Protein AF-0000000070292313 (afdb_homodimer)

Foldseek 3Di:
DCDDDDDDDDPDPDDPDPPPPDPPDPPVCPPPPPPPPPPPPPPPDPDPPDPVVVVVVVCVVVVVPVVPDQWDADPDCVVPGDIDGDDDPVNVVVLLVPAPDDPLLVVLLVVLCPDPPSVLDAHRNRLSVLCVQCVVLLWQEEEEAAQQQNNSVLSNLLNHPLNGAYEYEDADPVSVVNNCVSCVVSVRNVRYHYHHRHVLVVLVVCVVVPQFQPGQEYEYRDDQLCVVVVVVSVLRNHHQQGKYKYPLLCVQVLLVDPVRDPPSSVSSVVVVVVVVVDPQWDWDWDPHDNIMIITGGD/DDDPDDDDDDPPPPPPDPPPPDPPDPPVPPPPPPPPPPPPPPPPDPDPPDPVVVVVVVCVVVVVPPVPDQWDADPDCVVPGDIDGDDDPVNVVVLLVPAPDDPLLVVLLVVLCPDPPSVLDAHRNRLSVLCVQCVVLLWQEEEEAAQQLNNSVLSNLLNHPLNGAYEYEDADPVSVVNNCVSCVVSVRNVRYHYDHRHVLVVLVVCVVVPQFQPGQEYEYRDDQLCVVVVVVSVLRNHHQQGKYKYPLLCVQVLLVDPVRDPPSSVSSVVVVVVVVVDPQWDWDWDPDDNIMIITGGD

Sequence (596 aa):
MVIIGMTNSSINLVFHHGLTLPHEHVTSLVRPCARFNLNYATTWGVTSSSKAQRLKEYKQLVRNSSISCEIVIASDEKYGNKQVVSLTPRLYDYVLENVREPEILRQLRAETASMHGSQMQVSPDQAQLLAMLVQILGAERCIEVGVYTGYSSLAIALVLPESGRLVACERDAKSLDVAKKYYQLAGVAHKVDVKLGLAADSLESLIMNGEAGSYDFAFIDAEKRMTEKYFEMLLQLVRIGGLIVIDNVLWHGKVADPLVSDPKTISIRNFNQRLMEDKRVSISMVPIGDGMTICRKRMVIIGMTNSSINLVFHHGLTLPHEHVTSLVRPCARFNLNYATTWGVTSSSKAQRLKEYKQLVRNSSISCEIVIASDEKYGNKQVVSLTPRLYDYVLENVREPEILRQLRAETASMHGSQMQVSPDQAQLLAMLVQILGAERCIEVGVYTGYSSLAIALVLPESGRLVACERDAKSLDVAKKYYQLAGVAHKVDVKLGLAADSLESLIMNGEAGSYDFAFIDAEKRMTEKYFEMLLQLVRIGGLIVIDNVLWHGKVADPLVSDPKTISIRNFNQRLMEDKRVSISMVPIGDGMTICRKR

Solvent-accessible surface area (backbone atoms only — not comparable to full-atom values): 33291 Å² total; per-residue (Å²): 127,89,71,85,80,84,90,81,83,82,81,78,78,80,76,84,78,80,78,79,74,78,80,75,77,80,73,77,74,73,76,70,78,79,74,77,76,76,76,70,80,71,77,65,77,81,63,86,71,51,74,63,58,54,49,49,51,46,44,47,48,51,60,72,52,52,80,66,59,28,53,30,42,45,71,53,66,89,68,39,77,35,66,24,40,12,53,36,35,60,40,41,40,47,54,54,69,62,44,88,72,52,66,70,57,53,52,50,51,58,60,40,58,78,39,90,66,41,59,71,53,70,49,70,53,50,31,37,43,51,32,48,52,41,53,53,56,63,40,44,29,34,38,35,36,45,39,57,57,22,65,50,57,47,43,42,51,72,67,34,55,91,85,16,40,32,38,38,18,28,64,54,65,71,37,39,52,53,19,51,53,50,28,49,76,69,70,40,43,90,27,49,47,77,39,83,38,60,48,67,59,54,53,49,49,44,49,75,70,65,41,52,45,63,24,33,34,34,39,41,52,59,66,67,84,44,45,65,61,52,48,58,54,44,60,50,26,32,19,73,66,13,39,43,34,36,52,52,65,33,51,56,39,44,61,51,36,89,86,58,72,54,69,63,47,46,45,45,45,51,48,54,54,52,55,75,67,39,81,60,39,49,71,32,63,43,70,50,50,28,14,30,35,45,28,34,32,97,148,78,86,81,83,84,87,81,86,83,81,80,76,82,77,79,80,77,78,76,74,80,79,74,78,78,72,75,76,71,75,69,77,79,72,78,75,77,75,72,80,70,79,63,78,79,63,86,71,53,74,64,58,54,50,51,52,47,44,48,49,52,59,72,51,54,79,66,58,27,53,31,43,45,70,51,67,88,69,38,77,36,65,23,40,14,53,36,35,60,39,41,38,45,54,53,71,62,44,91,72,52,66,71,55,52,52,49,51,58,59,39,58,76,39,90,67,38,60,70,54,69,49,69,52,50,31,37,42,53,31,48,52,41,54,53,57,64,39,43,29,34,37,35,35,45,39,56,56,24,64,51,57,46,43,43,52,72,67,34,54,90,86,17,38,32,40,37,18,29,65,54,65,72,36,40,51,51,20,50,53,49,28,49,76,70,70,41,42,90,29,49,48,76,39,82,37,60,47,68,59,54,53,48,49,44,46,74,71,66,42,53,44,64,25,33,34,35,38,43,54,58,66,68,85,46,45,64,60,53,50,57,55,45,60,48,26,32,18,74,64,13,38,45,35,36,54,53,65,32,50,56,39,43,61,53,35,87,86,58,71,53,70,64,47,47,46,44,45,51,49,54,55,50,54,75,68,38,80,60,38,49,70,32,63,43,73,50,47,30,14,30,34,44,28,34,32,96

Radius of gyration: 29.87 Å; Cα contacts (8 Å, |Δi|>4): 985; chains: 2; bounding box: 75×120×116 Å

Secondary structure (DSSP, 8-state):
-----------------------------------------------S--HHHHHHHHHHHHHHS----SEEE-SSGGGTT-EEE---HHHHHHHHHT----HHHHHHHHHHHTSTTGGGSPPHHHHHHHHHHHHHHT--EEEEE--TTSHHHHHHHHHS-TT-EEEEEES-HHHHHHHHHHHHHTT-GGGEEEEES-HHHHHHHHHHTT-TT-EEEEEE-S-GGGHHHHHHHHHHHEEEEEEEEEE-SSGGGGGG-TT---HHHHHHHHHHHHHHH-TTEEEEEE-STT-EEEEEE-/-----------------------------------------------S--HHHHHHHHHHHHHH-----SEEE-SSGGGTT-EEE---HHHHHHHHHT----HHHHHHHHHHHTSTTGGGSPPHHHHHHHHHHHHHHT--EEEEE--TTSHHHHHHHHHS-TT-EEEEEES-HHHHHHHHHHHHHHT-GGGEEEEES-HHHHHHHHHHTT-TT-EEEEEE-S-GGGHHHHHHHHHHHEEEEEEEEEE-SSGGGGGG-TT---HHHHHHHHHHHHHHH-TTEEEEEE-STT-EEEEEE-

Nearest PDB structures (foldseek):
  5log-assembly1_A  TM=9.784E-01  e=2.012E-28  Myxococcus xanthus
  3tr6-assembly1_A-2  TM=9.806E-01  e=2.476E-26  Coxiella burnetii
  3cbg-assembly1_A-2  TM=9.661E-01  e=2.918E-25  Synechocystis sp. PCC 6803
  2avd-assembly1_B  TM=9.573E-01  e=1.698E-25  Homo sapiens
  3r3h-assembly1_B  TM=9.478E-01  e=2.220E-23  Legionella pneumophila subsp. pneumophila str. Philadelphia 1

InterPro domains:
  IPR002935 Class I-like SAM-dependent O-methyltransferase [PF01596] (99-297)
  IPR002935 Class I-like SAM-dependent O-methyltransferase [PS51682] (81-298)
  IPR029063 S-adenosyl-L-methionine-dependent methyltransferase superfamily [G3DSA:3.40.50.150] (73-298)
  IPR029063 S-adenosyl-L-methionine-dependent methyltransferase superfamily [SSF53335] (90-298)
  IPR050362 Cation-dependent O-methyltransferase [PTHR10509] (85-297)

pLDDT: mean 79.99, std 28.65, range [16.7, 98.94]

Organism: Medicago truncatula (NCBI:txid3880)

Structure (mmCIF, N/CA/C/O backbone):
data_AF-0000000070292313-model_v1
#
loop_
_entity.id
_entity.type
_entity.pdbx_description
1 polymer 'Caffeoyl-CoA O-methyltransferase'
#
loop_
_atom_site.group_PDB
_atom_site.id
_atom_site.type_symbol
_atom_site.label_atom_id
_atom_site.label_alt_id
_atom_site.label_comp_id
_atom_site.label_asym_id
_atom_site.label_entity_id
_atom_site.label_seq_id
_atom_site.pdbx_PDB_ins_code
_atom_site.Cartn_x
_atom_site.Cartn_y
_atom_site.Cartn_z
_atom_site.occupancy
_atom_site.B_iso_or_equiv
_atom_site.auth_seq_id
_atom_site.auth_comp_id
_atom_site.auth_asym_id
_atom_site.auth_atom_id
_atom_site.pdbx_PDB_model_num
ATOM 1 N N . MET A 1 1 ? 10.266 -57.312 54.188 1 16.7 1 MET A N 1
ATOM 2 C CA . MET A 1 1 ? 11.117 -58.469 53.906 1 16.7 1 MET A CA 1
ATOM 3 C C . MET A 1 1 ? 11.391 -58.625 52.438 1 16.7 1 MET A C 1
ATOM 5 O O . MET A 1 1 ? 12.219 -59.438 52.031 1 16.7 1 MET A O 1
ATOM 9 N N . VAL A 1 2 ? 10.562 -58.031 51.594 1 16.81 2 VAL A N 1
ATOM 10 C CA . VAL A 1 2 ? 10.445 -58.75 50.312 1 16.81 2 VAL A CA 1
ATOM 11 C C . VAL A 1 2 ? 11.727 -58.594 49.5 1 16.81 2 VAL A C 1
ATOM 13 O O . VAL A 1 2 ? 12.094 -57.469 49.156 1 16.81 2 VAL A O 1
ATOM 16 N N . ILE A 1 3 ? 12.578 -59.531 49.25 1 18.41 3 ILE A N 1
ATOM 17 C CA . ILE A 1 3 ? 13.992 -59.812 49.031 1 18.41 3 ILE A CA 1
ATOM 18 C C . ILE A 1 3 ? 14.289 -59.75 47.531 1 18.41 3 ILE A C 1
ATOM 20 O O . ILE A 1 3 ? 15.445 -59.906 47.125 1 18.41 3 ILE A O 1
ATOM 24 N N . ILE A 1 4 ? 13.219 -59.594 46.688 1 18.38 4 ILE A N 1
ATOM 25 C CA . ILE A 1 4 ? 13.406 -60.438 45.531 1 18.38 4 ILE A CA 1
ATOM 26 C C . ILE A 1 4 ? 14.672 -60.031 44.781 1 18.38 4 ILE A C 1
ATOM 28 O O . ILE A 1 4 ? 15.008 -58.844 44.75 1 18.38 4 ILE A O 1
ATOM 32 N N . GLY A 1 5 ? 15.203 -60.781 43.969 1 18.11 5 GLY A N 1
ATOM 33 C CA . GLY A 1 5 ? 16.375 -61.469 43.438 1 18.11 5 GLY A CA 1
ATOM 34 C C . GLY A 1 5 ? 17.047 -60.688 42.344 1 18.11 5 GLY A C 1
ATOM 35 O O . GLY A 1 5 ? 18.234 -60.344 42.438 1 18.11 5 GLY A O 1
ATOM 36 N N . MET A 1 6 ? 16.891 -61.062 41.031 1 17.62 6 MET A N 1
ATOM 37 C CA . MET A 1 6 ? 17.891 -61.781 40.25 1 17.62 6 MET A CA 1
ATOM 38 C C . MET A 1 6 ? 18.672 -60.844 39.344 1 17.62 6 MET A C 1
ATOM 40 O O . MET A 1 6 ? 19.891 -60.812 39.344 1 17.62 6 MET A O 1
ATOM 44 N N . THR A 1 7 ? 18.203 -60.656 38 1 18.16 7 THR A N 1
ATOM 45 C CA . THR A 1 7 ? 18.875 -61.125 36.781 1 18.16 7 THR A CA 1
ATOM 46 C C . THR A 1 7 ? 19.828 -60.062 36.25 1 18.16 7 THR A C 1
ATOM 48 O O . THR A 1 7 ? 19.656 -58.875 36.531 1 18.16 7 THR A O 1
ATOM 51 N N . ASN A 1 8 ? 20.875 -60.344 35.344 1 18.33 8 ASN A N 1
ATOM 52 C CA . ASN A 1 8 ? 22.281 -60.312 34.969 1 18.33 8 ASN A CA 1
ATOM 53 C C . ASN A 1 8 ? 22.578 -59.219 33.938 1 18.33 8 ASN A C 1
ATOM 55 O O . ASN A 1 8 ? 23.734 -58.844 33.75 1 18.33 8 ASN A O 1
ATOM 59 N N . SER A 1 9 ? 21.609 -58.906 32.938 1 19.14 9 SER A N 1
ATOM 60 C CA . SER A 1 9 ? 22.094 -58.938 31.562 1 19.14 9 SER A CA 1
ATOM 61 C C . SER A 1 9 ? 23.094 -57.844 31.281 1 19.14 9 SER A C 1
ATOM 63 O O . SER A 1 9 ? 23.031 -56.781 31.906 1 19.14 9 SER A O 1
ATOM 65 N N . SER A 1 10 ? 24.125 -58.031 30.359 1 19.58 10 SER A N 1
ATOM 66 C CA . SER A 1 10 ? 25.484 -57.75 29.891 1 19.58 10 SER A CA 1
ATOM 67 C C . SER A 1 10 ? 25.531 -56.438 29.078 1 19.58 10 SER A C 1
ATOM 69 O O . SER A 1 10 ? 25.094 -56.406 27.922 1 19.58 10 SER A O 1
ATOM 71 N N . ILE A 1 11 ? 25.062 -55.312 29.562 1 19 11 ILE A N 1
ATOM 72 C CA . ILE A 1 11 ? 24.797 -54.125 28.766 1 19 11 ILE A CA 1
ATOM 73 C C . ILE A 1 11 ? 26.109 -53.594 28.156 1 19 11 ILE A C 1
ATOM 75 O O . ILE A 1 11 ? 27.031 -53.219 28.875 1 19 11 ILE A O 1
ATOM 79 N N . ASN A 1 12 ? 26.375 -54.094 26.875 1 17.94 12 ASN A N 1
ATOM 80 C CA . ASN A 1 12 ? 27.547 -53.938 26.016 1 17.94 12 ASN A CA 1
ATOM 81 C C . ASN A 1 12 ? 27.844 -52.438 25.781 1 17.94 12 ASN A C 1
ATOM 83 O O . ASN A 1 12 ? 26.953 -51.688 25.422 1 17.94 12 ASN A O 1
ATOM 87 N N . LEU A 1 13 ? 28.875 -51.844 26.328 1 20.5 13 LEU A N 1
ATOM 88 C CA . LEU A 1 13 ? 29.516 -50.562 26.469 1 20.5 13 LEU A CA 1
ATOM 89 C C . LEU A 1 13 ? 30.109 -50.094 25.156 1 20.5 13 LEU A C 1
ATOM 91 O O . LEU A 1 13 ? 31.25 -50.406 24.828 1 20.5 13 LEU A O 1
ATOM 95 N N . VAL A 1 14 ? 29.297 -50.344 23.922 1 19.83 14 VAL A N 1
ATOM 96 C CA . VAL A 1 14 ? 30.062 -50.156 22.688 1 19.83 14 VAL A CA 1
ATOM 97 C C . VAL A 1 14 ? 30.641 -48.719 22.656 1 19.83 14 VAL A C 1
ATOM 99 O O . VAL A 1 14 ? 30.031 -47.781 23.172 1 19.83 14 VAL A O 1
ATOM 102 N N . PHE A 1 15 ? 31.922 -48.531 22.094 1 20.14 15 PHE A N 1
ATOM 103 C CA . PHE A 1 15 ? 33.125 -47.719 22 1 20.14 15 PHE A CA 1
ATOM 104 C C . PHE A 1 15 ? 32.938 -46.562 21.016 1 20.14 15 PHE A C 1
ATOM 106 O O . PHE A 1 15 ? 33.875 -45.812 20.719 1 20.14 15 PHE A O 1
ATOM 113 N N . HIS A 1 16 ? 31.672 -46.156 20.562 1 19.33 16 HIS A N 1
ATOM 114 C CA . HIS A 1 16 ? 31.75 -45.469 19.266 1 19.33 16 HIS A CA 1
ATOM 115 C C . HIS A 1 16 ? 32.594 -44.219 19.359 1 19.33 16 HIS A C 1
ATOM 117 O O . HIS A 1 16 ? 32.469 -43.438 20.328 1 19.33 16 HIS A O 1
ATOM 123 N N . HIS A 1 17 ? 33.75 -44.188 18.625 1 20.41 17 HIS A N 1
ATOM 124 C CA . HIS A 1 17 ? 34.875 -43.281 18.391 1 20.41 17 HIS A CA 1
ATOM 125 C C . HIS A 1 17 ? 34.406 -41.969 17.781 1 20.41 17 HIS A C 1
ATOM 127 O O . HIS A 1 17 ? 33.688 -41.969 16.781 1 20.41 17 HIS A O 1
ATOM 133 N N . GLY A 1 18 ? 34.125 -40.906 18.531 1 19.75 18 GLY A N 1
ATOM 134 C CA . GLY A 1 18 ? 33.625 -39.562 18.297 1 19.75 18 GLY A CA 1
ATOM 135 C C . GLY A 1 18 ? 34.5 -38.719 17.391 1 19.75 18 GLY A C 1
ATOM 136 O O . GLY A 1 18 ? 35.594 -38.312 17.812 1 19.75 18 GLY A O 1
ATOM 137 N N . LEU A 1 19 ? 34.719 -39.219 16.031 1 19.98 19 LEU A N 1
ATOM 138 C CA . LEU A 1 19 ? 35.656 -38.469 15.172 1 19.98 19 LEU A CA 1
ATOM 139 C C . LEU A 1 19 ? 35.281 -37 15.094 1 19.98 19 LEU A C 1
ATOM 141 O O . LEU A 1 19 ? 34.094 -36.656 14.969 1 19.98 19 LEU A O 1
ATOM 145 N N . THR A 1 20 ? 36.094 -36.094 15.562 1 21.2 20 THR A N 1
ATOM 146 C CA . THR A 1 20 ? 36.188 -34.625 15.742 1 21.2 20 THR A CA 1
ATOM 147 C C . THR A 1 20 ? 36.156 -33.938 14.391 1 21.2 20 THR A C 1
ATOM 149 O O . THR A 1 20 ? 37.156 -33.969 13.648 1 21.2 20 THR A O 1
ATOM 152 N N . LEU A 1 21 ? 35.188 -34.188 13.453 1 21.62 21 LEU A N 1
ATOM 153 C CA . LEU A 1 21 ? 35.375 -33.531 12.156 1 21.62 21 LEU A CA 1
ATOM 154 C C . LEU A 1 21 ? 35.531 -32.031 12.312 1 21.62 21 LEU A C 1
ATOM 156 O O . LEU A 1 21 ? 34.906 -31.422 13.195 1 21.62 21 LEU A O 1
ATOM 160 N N . PRO A 1 22 ? 36.688 -31.5 11.711 1 22.52 22 PRO A N 1
ATOM 161 C CA . PRO A 1 22 ? 37.125 -30.109 11.742 1 22.52 22 PRO A CA 1
ATOM 162 C C . PRO A 1 22 ? 36.094 -29.156 11.109 1 22.52 22 PRO A C 1
ATOM 164 O O . PRO A 1 22 ? 35.375 -29.547 10.188 1 22.52 22 PRO A O 1
ATOM 167 N N . HIS A 1 23 ? 35.406 -28.328 11.852 1 21.19 23 HIS A N 1
ATOM 168 C CA . HIS A 1 23 ? 34.438 -27.281 11.547 1 21.19 23 HIS A CA 1
ATOM 169 C C . HIS A 1 23 ? 35 -26.312 10.492 1 21.19 23 HIS A C 1
ATOM 171 O O . HIS A 1 23 ? 35.969 -25.594 10.75 1 21.19 23 HIS A O 1
ATOM 177 N N . GLU A 1 24 ? 35.062 -26.797 9.188 1 22.11 24 GLU A N 1
ATOM 178 C CA . GLU A 1 24 ? 35.5 -25.891 8.133 1 22.11 24 GLU A CA 1
ATOM 179 C C . GLU A 1 24 ? 34.719 -24.578 8.18 1 22.11 24 GLU A C 1
ATOM 181 O O . GLU A 1 24 ? 33.562 -24.547 8.547 1 22.11 24 GLU A O 1
ATOM 186 N N . HIS A 1 25 ? 35.438 -23.453 8.25 1 22.53 25 HIS A N 1
ATOM 187 C CA . HIS A 1 25 ? 35.156 -22.031 8.273 1 22.53 25 HIS A CA 1
ATOM 188 C C . HIS A 1 25 ? 34.312 -21.609 7.07 1 22.53 25 HIS A C 1
ATOM 190 O O . HIS A 1 25 ? 34.688 -21.875 5.926 1 22.53 25 HIS A O 1
ATOM 196 N N . VAL A 1 26 ? 33 -21.703 7.176 1 22.78 26 VAL A N 1
ATOM 197 C CA . VAL A 1 26 ? 32.094 -21.188 6.176 1 22.78 26 VAL A CA 1
ATOM 198 C C . VAL A 1 26 ? 32.438 -19.734 5.844 1 22.78 26 VAL A C 1
ATOM 200 O O . VAL A 1 26 ? 32.312 -18.859 6.695 1 22.78 26 VAL A O 1
ATOM 203 N N . THR A 1 27 ? 33.531 -19.531 5.074 1 22.91 27 THR A N 1
ATOM 204 C CA . THR A 1 27 ? 33.812 -18.203 4.543 1 22.91 27 THR A CA 1
ATOM 205 C C . THR A 1 27 ? 32.656 -17.688 3.721 1 22.91 27 THR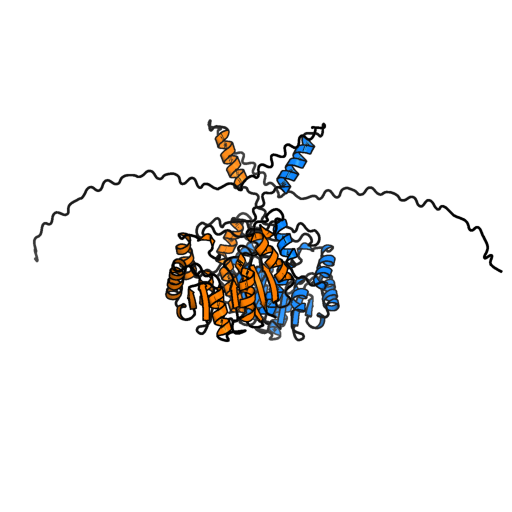 A C 1
ATOM 207 O O . THR A 1 27 ? 32.156 -18.375 2.811 1 22.91 27 THR A O 1
ATOM 210 N N . SER A 1 28 ? 31.75 -17.062 4.391 1 23.86 28 SER A N 1
ATOM 211 C CA . SER A 1 28 ? 30.609 -16.359 3.807 1 23.86 28 SER A CA 1
ATOM 212 C C . SER A 1 28 ? 31.031 -15.531 2.594 1 23.86 28 SER A C 1
ATOM 214 O O . SER A 1 28 ? 31.891 -14.641 2.705 1 23.86 28 SER A O 1
ATOM 216 N N . LEU A 1 29 ? 31.156 -16.156 1.405 1 23.98 29 LEU A N 1
ATOM 217 C CA . LEU A 1 29 ? 31.453 -15.523 0.125 1 23.98 29 LEU A CA 1
ATOM 218 C C . LEU A 1 29 ? 30.484 -14.367 -0.141 1 23.98 29 LEU A C 1
ATOM 220 O O . LEU A 1 29 ? 29.281 -14.594 -0.354 1 23.98 29 LEU A O 1
ATOM 224 N N . VAL A 1 30 ? 30.547 -13.273 0.576 1 25.59 30 VAL A N 1
ATOM 225 C CA . VAL A 1 30 ? 29.844 -12.07 0.159 1 25.59 30 VAL A CA 1
ATOM 226 C C . VAL A 1 30 ? 30.203 -11.727 -1.281 1 25.59 30 VAL A C 1
ATOM 228 O O . VAL A 1 30 ? 31.375 -11.5 -1.589 1 25.59 30 VAL A O 1
ATOM 231 N N . ARG A 1 31 ? 29.5 -12.328 -2.229 1 28.16 31 ARG A N 1
ATOM 232 C CA . ARG A 1 31 ? 29.781 -12.016 -3.627 1 28.16 31 ARG A CA 1
ATOM 233 C C . ARG A 1 31 ? 29.766 -10.508 -3.863 1 28.16 31 ARG A C 1
ATOM 235 O O . ARG A 1 31 ? 28.797 -9.828 -3.508 1 28.16 31 ARG A O 1
ATOM 242 N N . PRO A 1 32 ? 30.875 -9.797 -3.922 1 26.8 32 PRO A N 1
ATOM 243 C CA . PRO A 1 32 ? 30.969 -8.367 -4.227 1 26.8 32 PRO A CA 1
ATOM 244 C C . PRO A 1 32 ? 30.125 -7.969 -5.441 1 26.8 32 PRO A C 1
ATOM 246 O O . PRO A 1 32 ? 29.844 -8.805 -6.301 1 26.8 32 PRO A O 1
ATOM 249 N N . CYS A 1 33 ? 29.266 -6.949 -5.277 1 30.12 33 CYS A N 1
ATOM 250 C CA . CYS A 1 33 ? 28.641 -6.305 -6.422 1 30.12 33 CYS A CA 1
ATOM 251 C C . CYS A 1 33 ? 29.625 -6.141 -7.574 1 30.12 33 CYS A C 1
ATOM 253 O O . CYS A 1 33 ? 30.781 -5.793 -7.359 1 30.12 33 CYS A O 1
ATOM 255 N N . ALA A 1 34 ? 29.469 -6.949 -8.648 1 25.05 34 ALA A N 1
ATOM 256 C CA . ALA A 1 34 ? 30.344 -6.961 -9.805 1 25.05 34 ALA A CA 1
ATOM 257 C C . ALA A 1 34 ? 30.859 -5.555 -10.125 1 25.05 34 ALA A C 1
ATOM 259 O O . ALA A 1 34 ? 30.062 -4.645 -10.359 1 25.05 34 ALA A O 1
ATOM 260 N N . ARG A 1 35 ? 31.953 -5.145 -9.656 1 30.22 35 ARG A N 1
ATOM 261 C CA . ARG A 1 35 ? 32.719 -3.979 -10.102 1 30.22 35 ARG A CA 1
ATOM 262 C C . ARG A 1 35 ? 32.875 -3.975 -11.617 1 30.22 35 ARG A C 1
ATOM 264 O O . ARG A 1 35 ? 33.438 -4.902 -12.188 1 30.22 35 ARG A O 1
ATOM 271 N N . PHE A 1 36 ? 31.875 -3.484 -12.453 1 25.53 36 PHE A N 1
ATOM 272 C CA . PHE A 1 36 ? 32.188 -3.186 -13.836 1 25.53 36 PHE A CA 1
ATOM 273 C C . PHE A 1 36 ? 33.469 -2.348 -13.922 1 25.53 36 PHE A C 1
ATOM 275 O O . PHE A 1 36 ? 33.562 -1.299 -13.289 1 25.53 36 PHE A O 1
ATOM 282 N N . ASN A 1 37 ? 34.531 -3.074 -14.055 1 26.14 37 ASN A N 1
ATOM 283 C CA . ASN A 1 37 ? 35.812 -2.457 -14.414 1 26.14 37 ASN A CA 1
ATOM 284 C C . ASN A 1 37 ? 35.656 -1.588 -15.664 1 26.14 37 ASN A C 1
ATOM 286 O O . ASN A 1 37 ? 35.406 -2.098 -16.75 1 26.14 37 ASN A O 1
ATOM 290 N N . LEU A 1 38 ? 35 -0.428 -15.633 1 25.5 38 LEU A N 1
ATOM 291 C CA . LEU A 1 38 ? 35.156 0.499 -16.75 1 25.5 38 LEU A CA 1
ATOM 292 C C . LEU A 1 38 ? 36.625 0.884 -16.922 1 25.5 38 LEU A C 1
ATOM 294 O O . LEU A 1 38 ? 37.188 1.562 -16.078 1 25.5 38 LEU A O 1
ATOM 298 N N . ASN A 1 39 ? 37.344 -0.066 -17.547 1 25.8 39 ASN A N 1
ATOM 299 C CA . ASN A 1 39 ? 38.656 0.33 -18.078 1 25.8 39 ASN A CA 1
ATOM 300 C C . ASN A 1 39 ? 38.531 1.498 -19.047 1 25.8 39 ASN A C 1
ATOM 302 O O . ASN A 1 39 ? 38.156 1.307 -20.219 1 25.8 39 ASN A O 1
ATOM 306 N N . TYR A 1 40 ? 37.844 2.615 -18.734 1 24.78 40 TYR A N 1
ATOM 307 C CA . TYR A 1 40 ? 38 3.725 -19.672 1 24.78 40 TYR A CA 1
ATOM 308 C C . TYR A 1 40 ? 39.469 4.105 -19.844 1 24.78 40 TYR A C 1
ATOM 310 O O . TYR A 1 40 ? 40.125 4.477 -18.875 1 24.78 40 TYR A O 1
ATOM 318 N N . ALA A 1 41 ? 40.156 3.402 -20.766 1 26.8 41 ALA A N 1
ATOM 319 C CA . ALA A 1 41 ? 41.406 3.885 -21.328 1 26.8 41 ALA A CA 1
ATOM 320 C C . ALA A 1 41 ? 41.312 5.344 -21.75 1 26.8 41 ALA A C 1
ATOM 322 O O . ALA A 1 41 ? 40.781 5.645 -22.828 1 26.8 41 ALA A O 1
ATOM 323 N N . THR A 1 42 ? 40.625 6.305 -21.016 1 27.39 42 THR A N 1
ATOM 324 C CA . THR A 1 42 ? 40.719 7.676 -21.516 1 27.39 42 THR A CA 1
ATOM 325 C C . THR A 1 42 ? 42.188 8.133 -21.594 1 27.39 42 THR A C 1
ATOM 327 O O . THR A 1 42 ? 42.875 8.141 -20.578 1 27.39 42 THR A O 1
ATOM 330 N N . THR A 1 43 ? 42.875 7.777 -22.703 1 29.61 43 THR A N 1
ATOM 331 C CA . THR A 1 43 ? 44.094 8.477 -23.125 1 29.61 43 THR A CA 1
ATOM 332 C C . THR A 1 43 ? 43.875 9.992 -23.047 1 29.61 43 THR A C 1
ATOM 334 O O . THR A 1 43 ? 43.969 10.68 -24.078 1 29.61 43 THR A O 1
ATOM 337 N N . TRP A 1 44 ? 42.969 10.539 -22.188 1 28.66 44 TRP A N 1
ATOM 338 C CA . TRP A 1 44 ? 43 12 -22.297 1 28.66 44 TRP A CA 1
ATOM 339 C C . TRP A 1 44 ? 44.375 12.555 -21.984 1 28.66 44 TRP A C 1
ATOM 341 O O . TRP A 1 44 ? 45.094 12.008 -21.156 1 28.66 44 TRP A O 1
ATOM 351 N N . GLY A 1 45 ? 45.062 13.125 -22.984 1 29.28 45 GLY A N 1
ATOM 352 C CA . GLY A 1 45 ? 46.156 14.039 -22.828 1 29.28 45 GLY A CA 1
ATOM 353 C C . GLY A 1 45 ? 46.094 14.852 -21.547 1 29.28 45 GLY A C 1
ATOM 354 O O . GLY A 1 45 ? 45.062 15.391 -21.203 1 29.28 45 GLY A O 1
ATOM 355 N N . VAL A 1 46 ? 46.906 14.43 -20.484 1 32.09 46 VAL A N 1
ATOM 356 C CA . VAL A 1 46 ? 47.156 14.984 -19.156 1 32.09 46 VAL A CA 1
ATOM 357 C C . VAL A 1 46 ? 47.438 16.484 -19.266 1 32.09 46 VAL A C 1
ATOM 359 O O . VAL A 1 46 ? 48.531 16.891 -19.688 1 32.09 46 VAL A O 1
ATOM 362 N N . THR A 1 47 ? 46.594 17.281 -20 1 32.31 47 THR A N 1
ATOM 363 C CA . THR A 1 47 ? 46.969 18.656 -19.703 1 32.31 47 THR A CA 1
ATOM 364 C C . THR A 1 47 ? 46.969 18.891 -18.188 1 32.31 47 THR A C 1
ATOM 366 O O . THR A 1 47 ? 46.344 18.141 -17.438 1 32.31 47 THR A O 1
ATOM 369 N N . SER A 1 48 ? 47.844 19.844 -17.641 1 35.41 48 SER A N 1
ATOM 370 C CA . SER A 1 48 ? 48.281 20.328 -16.328 1 35.41 48 SER A CA 1
ATOM 371 C C . SER A 1 48 ? 47.094 20.5 -15.391 1 35.41 48 SER A C 1
ATOM 373 O O . SER A 1 48 ? 47.094 21.344 -14.5 1 35.41 48 SER A O 1
ATOM 375 N N . SER A 1 49 ? 45.938 20.016 -15.719 1 39 49 SER A N 1
ATOM 376 C CA . SER A 1 49 ? 44.969 20.359 -14.68 1 39 49 SER A CA 1
ATOM 377 C C . SER A 1 49 ? 45.281 19.656 -13.367 1 39 49 SER A C 1
ATOM 379 O O . SER A 1 49 ? 45.781 18.531 -13.367 1 39 49 SER A O 1
ATOM 381 N N . SER A 1 50 ? 45.531 20.5 -12.25 1 41.69 50 SER A N 1
ATOM 382 C CA . SER A 1 50 ? 46.094 20.141 -10.953 1 41.69 50 SER A CA 1
ATOM 383 C C . SER A 1 50 ? 45.375 18.922 -10.367 1 41.69 50 SER A C 1
ATOM 385 O O . SER A 1 50 ? 44.25 18.625 -10.734 1 41.69 50 SER A O 1
ATOM 387 N N . LYS A 1 51 ? 46.125 18.016 -9.664 1 44.62 51 LYS A N 1
ATOM 388 C CA . LYS A 1 51 ? 45.75 16.844 -8.875 1 44.62 51 LYS A CA 1
ATOM 389 C C . LYS A 1 51 ? 44.438 17.062 -8.148 1 44.62 51 LYS A C 1
ATOM 391 O O . LYS A 1 51 ? 43.656 16.125 -7.973 1 44.62 51 LYS A O 1
ATOM 396 N N . ALA A 1 52 ? 44.25 18.328 -7.891 1 41.97 52 ALA A N 1
ATOM 397 C CA . ALA A 1 52 ? 43.062 18.734 -7.129 1 41.97 52 ALA A CA 1
ATOM 398 C C . ALA A 1 52 ? 41.812 18.594 -7.977 1 41.97 52 ALA A C 1
ATOM 400 O O . ALA A 1 52 ? 40.781 18.172 -7.477 1 41.97 52 ALA A O 1
ATOM 401 N N . GLN A 1 53 ? 41.906 19 -9.156 1 45.56 53 GLN A N 1
ATOM 402 C CA . GLN A 1 53 ? 40.719 18.938 -10.023 1 45.56 53 GLN A CA 1
ATOM 403 C C . GLN A 1 53 ? 40.375 17.484 -10.391 1 45.56 53 GLN A C 1
ATOM 405 O O . GLN A 1 53 ? 39.219 17.109 -10.43 1 45.56 53 GLN A O 1
ATOM 410 N N . ARG A 1 54 ? 41.375 16.562 -10.562 1 47.28 54 ARG A N 1
ATOM 411 C CA . ARG A 1 54 ? 41.125 15.156 -10.875 1 47.28 54 ARG A CA 1
ATOM 412 C C . ARG A 1 54 ? 40.5 14.445 -9.688 1 47.28 54 ARG A C 1
ATOM 414 O O . ARG A 1 54 ? 39.625 13.594 -9.859 1 47.28 54 ARG A O 1
ATOM 421 N N . LEU A 1 55 ? 40.875 14.797 -8.445 1 42.56 55 LEU A N 1
ATOM 422 C CA . LEU A 1 55 ? 40.312 14.203 -7.242 1 42.56 55 LEU A CA 1
ATOM 423 C C . LEU A 1 55 ? 38.875 14.648 -7.059 1 42.56 55 LEU A C 1
ATOM 425 O O . LEU A 1 55 ? 38 13.852 -6.652 1 42.56 55 LEU A O 1
ATOM 429 N N . LYS A 1 56 ? 38.531 15.883 -7.438 1 44.09 56 LYS A N 1
ATOM 430 C CA . LYS A 1 56 ? 37.156 16.344 -7.387 1 44.09 56 LYS A CA 1
ATOM 431 C C . LYS A 1 56 ? 36.281 15.617 -8.422 1 44.09 56 LYS A C 1
ATOM 433 O O . LYS A 1 56 ? 35.156 15.211 -8.141 1 44.09 56 LYS A O 1
ATOM 438 N N . GLU A 1 57 ? 36.812 15.461 -9.625 1 44.59 57 GLU A N 1
ATOM 439 C CA . GLU A 1 57 ? 36.094 14.75 -10.68 1 44.59 57 GLU A CA 1
ATOM 440 C C . GLU A 1 57 ? 35.969 13.266 -10.375 1 44.59 57 GLU A C 1
ATOM 442 O O . GLU A 1 57 ? 34.938 12.656 -10.594 1 44.59 57 GLU A O 1
ATOM 447 N N . TYR A 1 58 ? 37.125 12.68 -9.805 1 39.53 58 TYR A N 1
ATOM 448 C CA . TYR A 1 58 ? 37.062 11.305 -9.344 1 39.53 58 TYR A CA 1
ATOM 449 C C . TYR A 1 58 ? 36.125 11.164 -8.164 1 39.53 58 TYR A C 1
ATOM 451 O O . TYR A 1 58 ? 35.312 10.227 -8.109 1 39.53 58 TYR A O 1
ATOM 459 N N . LYS A 1 59 ? 36.125 12.109 -7.234 1 39.12 59 LYS A N 1
ATOM 460 C CA . LYS A 1 59 ? 35.188 12.109 -6.117 1 39.12 59 LYS A CA 1
ATOM 461 C C . LYS A 1 59 ? 33.75 12.25 -6.605 1 39.12 59 LYS A C 1
ATOM 463 O O . LYS A 1 59 ? 32.844 11.641 -6.051 1 39.12 59 LYS A O 1
ATOM 468 N N . GLN A 1 60 ? 33.5 13.211 -7.535 1 39.38 60 GLN A N 1
ATOM 469 C CA . GLN A 1 60 ? 32.188 13.305 -8.164 1 39.38 60 GLN A CA 1
ATOM 470 C C . GLN A 1 60 ? 31.844 12.023 -8.922 1 39.38 60 GLN A C 1
ATOM 472 O O . GLN A 1 60 ? 30.688 11.586 -8.914 1 39.38 60 GLN A O 1
ATOM 477 N N . LEU A 1 61 ? 32.75 11.438 -9.664 1 38.69 61 LEU A N 1
ATOM 478 C CA . LEU A 1 61 ? 32.562 10.133 -10.297 1 38.69 61 LEU A CA 1
ATOM 479 C C . LEU A 1 61 ? 32.312 9.055 -9.242 1 38.69 61 LEU A C 1
ATOM 481 O O . LEU A 1 61 ? 31.453 8.195 -9.422 1 38.69 61 LEU A O 1
ATOM 485 N N . VAL A 1 62 ? 33.188 8.992 -8.172 1 38.06 62 VAL A N 1
ATOM 486 C CA . VAL A 1 62 ? 32.938 8.039 -7.094 1 38.06 62 VAL A CA 1
ATOM 487 C C . VAL A 1 62 ? 31.672 8.406 -6.348 1 38.06 62 VAL A C 1
ATOM 489 O O . VAL A 1 62 ? 30.922 7.527 -5.895 1 38.06 62 VAL A O 1
ATOM 492 N N . ARG A 1 63 ? 31.406 9.656 -6.043 1 37.47 63 ARG A N 1
ATOM 493 C CA . ARG A 1 63 ? 30.172 10.109 -5.41 1 37.47 63 ARG A CA 1
ATOM 494 C C . ARG A 1 63 ? 28.953 9.789 -6.281 1 37.47 63 ARG A C 1
ATOM 496 O O . ARG A 1 63 ? 27.891 9.453 -5.77 1 37.47 63 ARG A O 1
ATOM 503 N N . ASN A 1 64 ? 28.859 10.141 -7.57 1 37.16 64 ASN A N 1
ATOM 504 C CA . ASN A 1 64 ? 27.844 9.812 -8.555 1 37.16 64 ASN A CA 1
ATOM 505 C C . ASN A 1 64 ? 27.781 8.305 -8.82 1 37.16 64 ASN A C 1
ATOM 507 O O . ASN A 1 64 ? 26.828 7.812 -9.414 1 37.16 64 ASN A O 1
ATOM 511 N N . SER A 1 65 ? 28.938 7.621 -8.906 1 36.59 65 SER A N 1
ATOM 512 C CA . SER A 1 65 ? 28.938 6.16 -8.969 1 36.59 65 SER A CA 1
ATOM 513 C C . SER A 1 65 ? 28.438 5.551 -7.66 1 36.59 65 SER A C 1
ATOM 515 O O . SER A 1 65 ? 29.188 4.852 -6.973 1 36.59 65 SER A O 1
ATOM 517 N N . SER A 1 66 ? 27.969 6.234 -6.734 1 40.47 66 SER A N 1
ATOM 518 C CA . SER A 1 66 ? 27.391 5.594 -5.559 1 40.47 66 SER A CA 1
ATOM 519 C C . SER A 1 66 ? 26.703 4.281 -5.922 1 40.47 66 SER A C 1
ATOM 521 O O . SER A 1 66 ? 25.781 4.262 -6.734 1 40.47 66 SER A O 1
ATOM 523 N N . ILE A 1 67 ? 27.375 3.248 -6.043 1 45.03 67 ILE A N 1
ATOM 524 C CA . ILE A 1 67 ? 26.953 1.865 -6.242 1 45.03 67 ILE A CA 1
ATOM 525 C C . ILE A 1 67 ? 25.625 1.62 -5.531 1 45.03 67 ILE A C 1
ATOM 527 O O . ILE A 1 67 ? 25.594 1.42 -4.316 1 45.03 67 ILE A O 1
ATOM 531 N N . SER A 1 68 ? 24.766 2.619 -5.555 1 54.66 68 SER A N 1
ATOM 532 C CA . SER A 1 68 ? 23.469 2.412 -4.918 1 54.66 68 SER A CA 1
ATOM 533 C C . SER A 1 68 ? 22.797 1.133 -5.414 1 54.66 68 SER A C 1
ATOM 535 O O . SER A 1 68 ? 22.734 0.888 -6.621 1 54.66 68 SER A O 1
ATOM 537 N N . CYS A 1 69 ? 22.938 0.085 -4.629 1 66.44 69 CYS A N 1
ATOM 538 C CA . CYS A 1 69 ? 22.359 -1.231 -4.867 1 66.44 69 CYS A CA 1
ATOM 539 C C . CYS A 1 69 ? 20.844 -1.173 -4.824 1 66.44 69 CYS A C 1
ATOM 541 O O . CYS A 1 69 ? 20.266 -0.572 -3.914 1 66.44 69 CYS A O 1
ATOM 543 N N . GLU A 1 70 ? 20.203 -1.509 -5.945 1 78.12 70 GLU A N 1
ATOM 544 C CA . GLU A 1 70 ? 18.766 -1.533 -6.102 1 78.12 70 GLU A CA 1
ATOM 545 C C . GLU A 1 70 ? 18.141 -2.705 -5.344 1 78.12 70 GLU A C 1
ATOM 547 O O . GLU A 1 70 ? 16.922 -2.885 -5.355 1 78.12 70 GLU A O 1
ATOM 552 N N . ILE A 1 71 ? 19.062 -3.352 -4.59 1 81 71 ILE A N 1
ATOM 553 C CA . ILE A 1 71 ? 18.547 -4.516 -3.881 1 81 71 ILE A CA 1
ATOM 554 C C . ILE A 1 71 ? 19.047 -4.504 -2.438 1 81 71 ILE A C 1
ATOM 556 O O . ILE A 1 71 ? 20.172 -4.059 -2.164 1 81 71 ILE A O 1
ATOM 560 N N . VAL A 1 72 ? 18.234 -4.969 -1.591 1 81.56 72 VAL A N 1
ATOM 561 C CA . VAL A 1 72 ? 18.594 -5.137 -0.187 1 81.56 72 VAL A CA 1
ATOM 562 C C . VAL A 1 72 ? 18.062 -6.477 0.326 1 81.56 72 VAL A C 1
ATOM 564 O O . VAL A 1 72 ? 17.047 -6.98 -0.161 1 81.56 72 VAL A O 1
ATOM 567 N N . ILE A 1 73 ? 18.812 -7.102 1.134 1 76.44 73 ILE A N 1
ATOM 568 C CA . ILE A 1 73 ? 18.422 -8.305 1.864 1 76.44 73 ILE A CA 1
ATOM 569 C C . ILE A 1 73 ? 18.406 -8.016 3.363 1 76.44 73 ILE A C 1
ATOM 571 O O . ILE A 1 73 ? 19.25 -7.27 3.865 1 76.44 73 ILE A O 1
ATOM 575 N N . ALA A 1 74 ? 17.422 -8.641 3.99 1 77.5 74 ALA A N 1
ATOM 576 C CA . ALA A 1 74 ? 17.391 -8.492 5.441 1 77.5 74 ALA A CA 1
ATOM 577 C C . ALA A 1 74 ? 18.688 -9.008 6.07 1 77.5 74 ALA A C 1
ATOM 579 O O . ALA A 1 74 ? 19.266 -9.984 5.594 1 77.5 74 ALA A O 1
ATOM 580 N N . SER A 1 75 ? 19.141 -8.383 7.051 1 76.69 75 SER A N 1
ATOM 581 C CA . SER A 1 75 ? 20.344 -8.82 7.762 1 76.69 75 SER A CA 1
ATOM 582 C C . SER A 1 75 ? 20.062 -10.023 8.648 1 76.69 75 SER A C 1
ATOM 584 O O . SER A 1 75 ? 20.938 -10.859 8.867 1 76.69 75 SER A O 1
ATOM 586 N N . ASP A 1 76 ? 18.828 -10.008 9.109 1 73.81 76 ASP A N 1
ATOM 587 C CA . ASP A 1 76 ? 18.406 -11.125 9.953 1 73.81 76 ASP A CA 1
ATOM 588 C C . ASP A 1 76 ? 18.156 -12.383 9.109 1 73.81 76 ASP A C 1
ATOM 590 O O . ASP A 1 76 ? 17.234 -12.422 8.305 1 73.81 76 ASP A O 1
ATOM 594 N N . GLU A 1 77 ? 18.875 -13.398 9.352 1 74.56 77 GLU A N 1
ATOM 595 C CA . GLU A 1 77 ? 18.859 -14.617 8.547 1 74.56 77 GLU A CA 1
ATOM 596 C C . GLU A 1 77 ? 17.516 -15.336 8.641 1 74.56 77 GLU A C 1
ATOM 598 O O . GLU A 1 77 ? 17.188 -16.156 7.777 1 74.56 77 GLU A O 1
ATOM 603 N N . LYS A 1 78 ? 16.844 -14.922 9.734 1 76.56 78 LYS A N 1
ATOM 604 C CA . LYS A 1 78 ? 15.562 -15.586 9.922 1 76.56 78 LYS A CA 1
ATOM 605 C C . LYS A 1 78 ? 14.602 -15.258 8.781 1 76.56 78 LYS A C 1
ATOM 607 O O . LYS A 1 78 ? 13.609 -15.961 8.578 1 76.56 78 LYS A O 1
ATOM 612 N N . TYR A 1 79 ? 14.898 -14.234 8.102 1 75.19 79 TYR A N 1
ATOM 613 C CA . TYR A 1 79 ? 13.984 -13.836 7.031 1 75.19 79 TYR A CA 1
ATOM 614 C C . TYR A 1 79 ? 14.477 -14.352 5.68 1 75.19 79 TYR A C 1
ATOM 616 O O . TYR A 1 79 ? 13.914 -14.008 4.637 1 75.19 79 TYR A O 1
ATOM 624 N N . GLY A 1 80 ? 15.469 -15.172 5.703 1 69.88 80 GLY A N 1
ATOM 625 C CA . GLY A 1 80 ? 15.984 -15.742 4.469 1 69.88 80 GLY A CA 1
ATOM 626 C C . GLY A 1 80 ? 16.766 -14.75 3.631 1 69.88 80 GLY A C 1
ATOM 627 O O . GLY A 1 80 ? 17.266 -13.75 4.152 1 69.88 80 GLY A O 1
ATOM 628 N N . ASN A 1 81 ? 16.906 -15.07 2.301 1 76.69 81 ASN A N 1
ATOM 629 C CA . ASN A 1 81 ? 17.734 -14.266 1.408 1 76.69 81 ASN A CA 1
ATOM 630 C C . ASN A 1 81 ? 16.891 -13.555 0.355 1 76.69 81 ASN A C 1
ATOM 632 O O . ASN A 1 81 ? 17.375 -13.25 -0.733 1 76.69 81 ASN A O 1
ATOM 636 N N . LYS A 1 82 ? 15.672 -13.281 0.861 1 82.88 82 LYS A N 1
ATOM 637 C CA . LYS A 1 82 ? 14.789 -12.602 -0.083 1 82.88 82 LYS A CA 1
ATOM 638 C C . LYS A 1 82 ? 15.32 -11.211 -0.432 1 82.88 82 LYS A C 1
ATOM 640 O O . LYS A 1 82 ? 15.641 -10.422 0.458 1 82.88 82 LYS A O 1
ATOM 645 N N . GLN A 1 83 ? 15.43 -11.016 -1.705 1 83.88 83 GLN A N 1
ATOM 646 C CA . GLN A 1 83 ? 15.859 -9.711 -2.195 1 83.88 83 GLN A CA 1
ATOM 647 C C . GLN A 1 83 ? 14.664 -8.789 -2.426 1 83.88 83 GLN A C 1
ATOM 649 O O . GLN A 1 83 ? 13.664 -9.203 -3.014 1 83.88 83 GLN A O 1
ATOM 654 N N . VAL A 1 84 ? 14.773 -7.594 -1.806 1 88.94 84 VAL A N 1
ATOM 655 C CA . VAL A 1 84 ? 13.758 -6.582 -2.064 1 88.94 84 VAL A CA 1
ATOM 656 C C . VAL A 1 84 ? 14.406 -5.336 -2.664 1 88.94 84 VAL A C 1
ATOM 658 O O . VAL A 1 84 ? 15.617 -5.16 -2.572 1 88.94 84 VAL A O 1
ATOM 661 N N . VAL A 1 85 ? 13.57 -4.543 -3.266 1 89.5 85 VAL A N 1
ATOM 662 C CA . VAL A 1 85 ? 14.109 -3.371 -3.949 1 89.5 85 VAL A CA 1
ATOM 663 C C . VAL A 1 85 ? 14.461 -2.293 -2.928 1 89.5 85 VAL A C 1
ATOM 665 O O . VAL A 1 85 ? 13.789 -2.15 -1.907 1 89.5 85 VAL A O 1
ATOM 668 N N . SER A 1 86 ? 15.5 -1.637 -3.182 1 91.12 86 SER A N 1
ATOM 669 C CA . SER A 1 86 ? 15.906 -0.398 -2.527 1 91.12 86 SER A CA 1
ATOM 670 C C . SER A 1 86 ? 15.906 0.771 -3.506 1 91.12 86 SER A C 1
ATOM 672 O O . SER A 1 86 ? 16.547 0.71 -4.555 1 91.12 86 SER A O 1
ATOM 674 N N . LEU A 1 87 ? 15.273 1.822 -3.137 1 91.44 87 LEU A N 1
ATOM 675 C CA . LEU A 1 87 ? 15.094 2.926 -4.074 1 91.44 87 LEU A CA 1
ATOM 676 C C . LEU A 1 87 ? 16.391 3.701 -4.266 1 91.44 87 LEU A C 1
ATOM 678 O O . LEU A 1 87 ? 16.984 4.172 -3.293 1 91.44 87 LEU A O 1
ATOM 682 N N . THR A 1 88 ? 16.859 3.758 -5.438 1 89.88 88 THR A N 1
ATOM 683 C CA . THR A 1 88 ? 17.859 4.715 -5.914 1 89.88 88 THR A CA 1
ATOM 684 C C . THR A 1 88 ? 17.188 5.91 -6.578 1 89.88 88 THR A C 1
ATOM 686 O O . THR A 1 88 ? 15.992 5.871 -6.875 1 89.88 88 THR A O 1
ATOM 689 N N . PRO A 1 89 ? 17.891 7.004 -6.754 1 89.38 89 PRO A N 1
ATOM 690 C CA . PRO A 1 89 ? 17.281 8.133 -7.453 1 89.38 89 PRO A CA 1
ATOM 691 C C . PRO A 1 89 ? 16.703 7.742 -8.812 1 89.38 89 P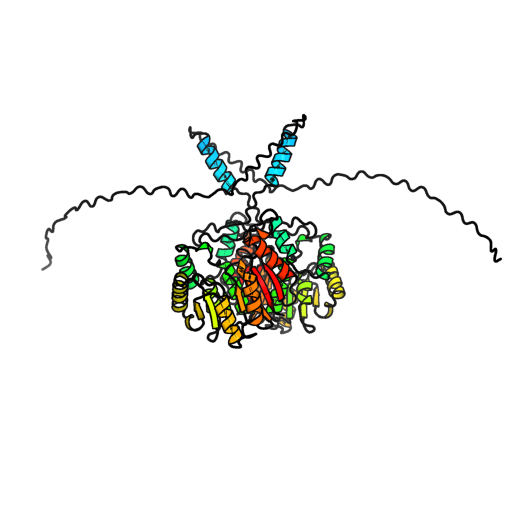RO A C 1
ATOM 693 O O . PRO A 1 89 ? 15.578 8.133 -9.141 1 89.38 89 PRO A O 1
ATOM 696 N N . ARG A 1 90 ? 17.375 6.906 -9.547 1 90.38 90 ARG A N 1
ATOM 697 C CA . ARG A 1 90 ? 16.922 6.469 -10.867 1 90.38 90 ARG A CA 1
ATOM 698 C C . ARG A 1 90 ? 15.664 5.617 -10.75 1 90.38 90 ARG A C 1
ATOM 700 O O . ARG A 1 90 ? 14.711 5.801 -11.508 1 90.38 90 ARG A O 1
ATOM 707 N N . LEU A 1 91 ? 15.719 4.699 -9.828 1 94.25 91 LEU A N 1
ATOM 708 C CA . LEU A 1 91 ? 14.562 3.83 -9.664 1 94.25 91 LEU A CA 1
ATOM 709 C C . LEU A 1 91 ? 13.352 4.625 -9.172 1 94.25 91 LEU A C 1
ATOM 711 O O . LEU A 1 91 ? 12.219 4.355 -9.586 1 94.25 91 LEU A O 1
ATOM 715 N N . TYR A 1 92 ? 13.594 5.578 -8.297 1 94.69 92 TYR A N 1
ATOM 716 C CA . TYR A 1 92 ? 12.484 6.402 -7.812 1 94.69 92 TYR A CA 1
ATOM 717 C C . TYR A 1 92 ? 11.898 7.242 -8.938 1 94.69 92 TYR A C 1
ATOM 719 O O . TYR A 1 92 ? 10.68 7.406 -9.031 1 94.69 92 TYR A O 1
ATOM 727 N N . ASP A 1 93 ? 12.742 7.801 -9.828 1 94.38 93 ASP A N 1
ATOM 728 C CA . ASP A 1 93 ? 12.234 8.477 -11.016 1 94.38 93 ASP A CA 1
ATOM 729 C C . ASP A 1 93 ? 11.297 7.574 -11.812 1 94.38 93 ASP A C 1
ATOM 731 O O . ASP A 1 93 ? 10.242 8.016 -12.273 1 94.38 93 ASP A O 1
ATOM 735 N N . TYR A 1 94 ? 11.734 6.34 -11.945 1 95.88 94 TYR A N 1
ATOM 736 C CA . TYR A 1 94 ? 10.914 5.383 -12.68 1 95.88 94 TYR A CA 1
ATOM 737 C C . TYR A 1 94 ? 9.562 5.195 -12.008 1 95.88 94 TYR A C 1
ATOM 739 O O . TYR A 1 94 ? 8.531 5.16 -12.68 1 95.88 94 TYR A O 1
ATOM 747 N N . VAL A 1 95 ? 9.523 5.066 -10.672 1 97.06 95 VAL A N 1
ATOM 748 C CA . VAL A 1 95 ? 8.281 4.934 -9.922 1 97.06 95 VAL A CA 1
ATOM 749 C C . VAL A 1 95 ? 7.387 6.145 -10.188 1 97.06 95 VAL A C 1
ATOM 751 O O . VAL A 1 95 ? 6.203 5.992 -10.492 1 97.06 95 VAL A O 1
ATOM 754 N N . LEU A 1 96 ? 7.98 7.316 -10.102 1 96.25 96 LEU A N 1
ATOM 755 C CA . LEU A 1 96 ? 7.215 8.547 -10.273 1 96.25 96 LEU A CA 1
ATOM 756 C C . LEU A 1 96 ? 6.699 8.672 -11.695 1 96.25 96 LEU A C 1
ATOM 758 O O . LEU A 1 96 ? 5.605 9.203 -11.922 1 96.25 96 LEU A O 1
ATOM 762 N N . GLU A 1 97 ? 7.441 8.188 -12.672 1 95.44 97 GLU A N 1
ATOM 763 C CA . GLU A 1 97 ? 7.012 8.195 -14.062 1 95.44 97 GLU A CA 1
ATOM 764 C C . GLU A 1 97 ? 5.816 7.27 -14.281 1 95.44 97 GLU A C 1
ATOM 766 O O . GLU A 1 97 ? 5.109 7.379 -15.281 1 95.44 97 GLU A O 1
ATOM 771 N N . ASN A 1 98 ? 5.668 6.34 -13.375 1 96.5 98 ASN A N 1
ATOM 772 C CA . ASN A 1 98 ? 4.555 5.398 -13.477 1 96.5 98 ASN A CA 1
ATOM 773 C C . ASN A 1 98 ? 3.396 5.805 -12.57 1 96.5 98 ASN A C 1
ATOM 775 O O . ASN A 1 98 ? 2.578 4.965 -12.195 1 96.5 98 ASN A O 1
ATOM 779 N N . VAL A 1 99 ? 3.324 7.062 -12.172 1 97.44 99 VAL A N 1
ATOM 780 C CA . VAL A 1 99 ? 2.191 7.648 -11.461 1 97.44 99 VAL A CA 1
ATOM 781 C C . VAL A 1 99 ? 1.294 8.398 -12.438 1 97.44 99 VAL A C 1
ATOM 783 O O . VAL A 1 99 ? 1.779 9.172 -13.266 1 97.44 99 VAL A O 1
ATOM 786 N N . ARG A 1 100 ? 0.011 8.07 -12.344 1 97.5 100 ARG A N 1
ATOM 787 C CA . ARG A 1 100 ? -0.961 8.875 -13.086 1 97.5 100 ARG A CA 1
ATOM 788 C C . ARG A 1 100 ? -1.367 10.109 -12.289 1 97.5 100 ARG A C 1
ATOM 790 O O . ARG A 1 100 ? -2.42 10.125 -11.648 1 97.5 100 ARG A O 1
ATOM 797 N N . GLU A 1 101 ? -0.593 11.117 -12.414 1 96.94 101 GLU A N 1
ATOM 798 C CA . GLU A 1 101 ? -0.839 12.344 -11.648 1 96.94 101 GLU A CA 1
ATOM 799 C C . GLU A 1 101 ? -1.791 13.273 -12.398 1 96.94 101 GLU A C 1
ATOM 801 O O . GLU A 1 101 ? -1.482 13.734 -13.5 1 96.94 101 GLU A O 1
ATOM 806 N N . PRO A 1 102 ? -2.949 13.57 -11.812 1 97.5 102 PRO A N 1
ATOM 807 C CA . PRO A 1 102 ? -3.82 14.562 -12.445 1 97.5 102 PRO A CA 1
ATOM 808 C C . PRO A 1 102 ? -3.129 15.914 -12.641 1 97.5 102 PRO A C 1
ATOM 810 O O . PRO A 1 102 ? -2.338 16.328 -11.789 1 97.5 102 PRO A O 1
ATOM 813 N N . GLU A 1 103 ? -3.518 16.516 -13.672 1 97.44 103 GLU A N 1
ATOM 814 C CA . GLU A 1 103 ? -2.887 17.781 -14.031 1 97.44 103 GLU A CA 1
ATOM 815 C C . GLU A 1 103 ? -3.012 18.797 -12.898 1 97.44 103 GLU A C 1
ATOM 817 O O . GLU A 1 103 ? -2.061 19.531 -12.602 1 97.44 103 GLU A O 1
ATOM 822 N N . ILE A 1 104 ? -4.145 18.859 -12.266 1 98.38 104 ILE A N 1
ATOM 823 C CA . ILE A 1 104 ? -4.406 19.844 -11.219 1 98.38 104 ILE A CA 1
ATOM 824 C C . ILE A 1 104 ? -3.484 19.578 -10.031 1 98.38 104 ILE A C 1
ATOM 826 O O . ILE A 1 104 ? -3.053 20.516 -9.352 1 98.38 104 ILE A O 1
ATOM 830 N N . LEU A 1 105 ? -3.18 18.312 -9.758 1 98 105 LEU A N 1
ATOM 831 C CA . LEU A 1 105 ? -2.229 17.984 -8.703 1 98 105 LEU A CA 1
ATOM 832 C C . LEU A 1 105 ? -0.814 18.391 -9.094 1 98 105 LEU A C 1
ATOM 834 O O . LEU A 1 105 ? -0.05 18.875 -8.25 1 98 105 LEU A O 1
ATOM 838 N N . ARG A 1 106 ? -0.477 18.234 -10.312 1 96.44 106 ARG A N 1
ATOM 839 C CA . ARG A 1 106 ? 0.829 18.656 -10.805 1 96.44 106 ARG A CA 1
ATOM 840 C C . ARG A 1 106 ? 1.008 20.156 -10.664 1 96.44 106 ARG A C 1
ATOM 842 O O . ARG A 1 106 ? 2.076 20.625 -10.266 1 96.44 106 ARG A O 1
ATOM 849 N N . GLN A 1 107 ? -0.008 20.891 -10.977 1 96.62 107 GLN A N 1
ATOM 850 C CA . GLN A 1 107 ? 0.024 22.344 -10.836 1 96.62 107 GLN A CA 1
ATOM 851 C C . GLN A 1 107 ? 0.219 22.75 -9.375 1 96.62 107 GLN A C 1
ATOM 853 O O . GLN A 1 107 ? 1.03 23.625 -9.078 1 96.62 107 GLN A O 1
ATOM 858 N N . LEU A 1 108 ? -0.507 22.094 -8.516 1 96.94 108 LEU A N 1
ATOM 859 C CA . LEU A 1 108 ? -0.375 22.375 -7.09 1 96.94 108 LEU A CA 1
ATOM 860 C C . LEU A 1 108 ? 1.036 22.062 -6.602 1 96.94 108 LEU A C 1
ATOM 862 O O . LEU A 1 108 ? 1.629 22.844 -5.855 1 96.94 108 LEU A O 1
ATOM 866 N N . ARG A 1 109 ? 1.517 20.906 -7.012 1 94.5 109 ARG A N 1
ATOM 867 C CA . ARG A 1 109 ? 2.869 20.516 -6.625 1 94.5 109 ARG A CA 1
ATOM 868 C C . ARG A 1 109 ? 3.889 21.562 -7.086 1 94.5 109 ARG A C 1
ATOM 870 O O . ARG A 1 109 ? 4.797 21.922 -6.332 1 94.5 109 ARG A O 1
ATOM 877 N N . ALA A 1 110 ? 3.789 22.062 -8.266 1 91.94 110 ALA A N 1
ATOM 878 C CA . ALA A 1 110 ? 4.695 23.078 -8.812 1 91.94 110 ALA A CA 1
ATOM 879 C C . ALA A 1 110 ? 4.633 24.375 -8.016 1 91.94 110 ALA A C 1
ATOM 881 O O . ALA A 1 110 ? 5.668 24.969 -7.699 1 91.94 110 ALA A O 1
ATOM 882 N N . GLU A 1 111 ? 3.434 24.75 -7.691 1 92.56 111 GLU A N 1
ATOM 883 C CA . GLU A 1 111 ? 3.285 25.969 -6.898 1 92.56 111 GLU A CA 1
ATOM 884 C C . GLU A 1 111 ? 3.869 25.781 -5.5 1 92.56 111 GLU A C 1
ATOM 886 O O . GLU A 1 111 ? 4.547 26.672 -4.984 1 92.56 111 GLU A O 1
ATOM 891 N N . THR A 1 112 ? 3.631 24.625 -4.918 1 92.38 112 THR A N 1
ATOM 892 C CA . THR A 1 112 ? 4.086 24.328 -3.562 1 92.38 112 THR A CA 1
ATOM 893 C C . THR A 1 112 ? 5.609 24.266 -3.506 1 92.38 112 THR A C 1
ATOM 895 O O . THR A 1 112 ? 6.211 24.594 -2.482 1 92.38 112 THR A O 1
ATOM 898 N N . ALA A 1 113 ? 6.262 23.875 -4.613 1 86.5 113 ALA A N 1
ATOM 899 C CA . ALA A 1 113 ? 7.711 23.672 -4.672 1 86.5 113 ALA A CA 1
ATOM 900 C C . ALA A 1 113 ? 8.453 24.969 -4.336 1 86.5 113 ALA A C 1
ATOM 902 O O . ALA A 1 113 ? 9.578 24.938 -3.83 1 86.5 113 ALA A O 1
ATOM 903 N N . SER A 1 114 ? 7.867 26.062 -4.508 1 84.12 114 SER A N 1
ATOM 904 C CA . SER A 1 114 ? 8.5 27.359 -4.281 1 84.12 114 SER A CA 1
ATOM 905 C C . SER A 1 114 ? 8.211 27.875 -2.877 1 84.12 114 SER A C 1
ATOM 907 O O . SER A 1 114 ? 8.727 28.922 -2.477 1 84.12 114 SER A O 1
ATOM 909 N N . MET A 1 115 ? 7.516 27.141 -2.129 1 84.19 115 MET A N 1
ATOM 910 C CA . MET A 1 115 ? 7.059 27.625 -0.831 1 84.19 115 MET A CA 1
ATOM 911 C C . MET A 1 115 ? 7.879 27.016 0.299 1 84.19 115 MET A C 1
ATOM 913 O O . MET A 1 115 ? 8.516 25.984 0.119 1 84.19 115 MET A O 1
ATOM 917 N N . HIS A 1 116 ? 7.863 27.734 1.389 1 81.81 116 HIS A N 1
ATOM 918 C CA . HIS A 1 116 ? 8.484 27.203 2.6 1 81.81 116 HIS A CA 1
ATOM 919 C C . HIS A 1 116 ? 7.816 25.906 3.043 1 81.81 116 HIS A C 1
ATOM 921 O O . HIS A 1 116 ? 6.59 25.797 3.016 1 81.81 116 HIS A O 1
ATOM 927 N N . GLY A 1 117 ? 8.633 24.906 3.324 1 77.94 117 GLY A N 1
ATOM 928 C CA . GLY A 1 117 ? 8.094 23.641 3.799 1 77.94 117 GLY A CA 1
ATOM 929 C C . GLY A 1 117 ? 7.715 22.703 2.676 1 77.94 117 GLY A C 1
ATOM 930 O O . GLY A 1 117 ? 6.992 21.734 2.895 1 77.94 117 GLY A O 1
ATOM 931 N N . SER A 1 118 ? 8.141 22.969 1.504 1 80.12 118 SER A N 1
ATOM 932 C CA . SER A 1 118 ? 7.773 22.203 0.325 1 80.12 118 SER A CA 1
ATOM 933 C C . SER A 1 118 ? 8.125 20.719 0.499 1 80.12 118 SER A C 1
ATOM 935 O O . SER A 1 118 ? 7.477 19.859 -0.088 1 80.12 118 SER A O 1
ATOM 937 N N . GLN A 1 119 ? 9 20.484 1.352 1 77.12 119 GLN A N 1
ATOM 938 C CA . GLN A 1 119 ? 9.414 19.094 1.585 1 77.12 119 GLN A CA 1
ATOM 939 C C . GLN A 1 119 ? 8.344 18.328 2.338 1 77.12 119 GLN A C 1
ATOM 941 O O . GLN A 1 119 ? 8.391 17.094 2.395 1 77.12 119 GLN A O 1
ATOM 946 N N . MET A 1 120 ? 7.441 19.031 2.83 1 80.62 120 MET A N 1
ATOM 947 C CA . MET A 1 120 ? 6.383 18.406 3.617 1 80.62 120 MET A CA 1
ATOM 948 C C . MET A 1 120 ? 5.305 17.828 2.709 1 80.62 120 MET A C 1
ATOM 950 O O . MET A 1 120 ? 4.473 17.031 3.154 1 80.62 120 MET A O 1
ATOM 954 N N . GLN A 1 121 ? 5.277 18.203 1.539 1 88.31 121 GLN A N 1
ATOM 955 C CA . GLN A 1 121 ? 4.262 17.75 0.602 1 88.31 121 GLN A CA 1
ATOM 956 C C . GLN A 1 121 ? 4.395 16.25 0.335 1 88.31 121 GLN A C 1
ATOM 958 O O . GLN A 1 121 ? 5.504 15.742 0.128 1 88.31 121 GLN A O 1
ATOM 963 N N . VAL A 1 122 ? 3.281 15.555 0.393 1 92.88 122 VAL A N 1
ATOM 964 C CA . VAL A 1 122 ? 3.252 14.141 0.03 1 92.88 122 VAL A CA 1
ATOM 965 C C . VAL A 1 122 ? 3.689 13.977 -1.423 1 92.88 122 VAL A C 1
ATOM 967 O O . VAL A 1 122 ? 3.367 14.805 -2.275 1 92.88 122 VAL A O 1
ATOM 970 N N . SER A 1 123 ? 4.387 12.906 -1.667 1 94 123 SER A N 1
ATOM 971 C CA . SER A 1 123 ? 4.836 12.641 -3.027 1 94 123 SER A CA 1
ATOM 972 C C . SER A 1 123 ? 3.705 12.086 -3.887 1 94 123 SER A C 1
ATOM 974 O O . SER A 1 123 ? 2.721 11.562 -3.361 1 94 123 SER A O 1
ATOM 976 N N . PRO A 1 124 ? 3.85 12.211 -5.188 1 96.62 124 PRO A N 1
ATOM 977 C CA . PRO A 1 124 ? 2.793 11.742 -6.082 1 96.62 124 PRO A CA 1
ATOM 978 C C . PRO A 1 124 ? 2.469 10.258 -5.887 1 96.62 124 PRO A C 1
ATOM 980 O O . PRO A 1 124 ? 1.299 9.867 -5.926 1 96.62 124 PRO A O 1
ATOM 983 N N . ASP A 1 125 ? 3.486 9.438 -5.703 1 97.06 125 ASP A N 1
ATOM 984 C CA . ASP A 1 125 ? 3.234 8.016 -5.52 1 97.06 125 ASP A CA 1
ATOM 985 C C . ASP A 1 125 ? 2.5 7.75 -4.207 1 97.06 125 ASP A C 1
ATOM 987 O O . ASP A 1 125 ? 1.623 6.883 -4.145 1 97.06 125 ASP A O 1
ATOM 991 N N . GLN A 1 126 ? 2.789 8.469 -3.141 1 97.44 126 GLN A N 1
ATOM 992 C CA . GLN A 1 126 ? 2.053 8.367 -1.885 1 97.44 126 GLN A CA 1
ATOM 993 C C . GLN A 1 126 ? 0.587 8.742 -2.074 1 97.44 126 GLN A C 1
ATOM 995 O O . GLN A 1 126 ? -0.308 8.039 -1.601 1 97.44 126 GLN A O 1
ATOM 1000 N N . ALA A 1 127 ? 0.443 9.844 -2.752 1 98.12 127 ALA A N 1
ATOM 1001 C CA . ALA A 1 127 ? -0.918 10.328 -2.967 1 98.12 127 ALA A CA 1
ATOM 1002 C C . ALA A 1 127 ? -1.732 9.328 -3.787 1 98.12 127 ALA A C 1
ATOM 1004 O O . ALA A 1 127 ? -2.924 9.141 -3.537 1 98.12 127 ALA A O 1
ATOM 1005 N N . GLN A 1 128 ? -1.111 8.773 -4.746 1 98.44 128 GLN A N 1
ATOM 1006 C CA . GLN A 1 128 ? -1.802 7.781 -5.566 1 98.44 128 GLN A CA 1
ATOM 1007 C C . GLN A 1 128 ? -2.229 6.578 -4.73 1 98.44 128 GLN A C 1
ATOM 1009 O O . GLN A 1 128 ? -3.314 6.027 -4.934 1 98.44 128 GLN A O 1
ATOM 1014 N N . LEU A 1 129 ? -1.377 6.148 -3.826 1 98.75 129 LEU A N 1
ATOM 1015 C CA . LEU A 1 129 ? -1.748 5.051 -2.939 1 98.75 129 LEU A CA 1
ATOM 1016 C C . LEU A 1 129 ? -2.918 5.449 -2.045 1 98.75 129 LEU A C 1
ATOM 1018 O O . LEU A 1 129 ? -3.854 4.668 -1.854 1 98.75 129 LEU A O 1
ATOM 1022 N N . LEU A 1 130 ? -2.854 6.641 -1.469 1 98.81 130 LEU A N 1
ATOM 1023 C CA . LEU A 1 130 ? -3.949 7.121 -0.631 1 98.81 130 LEU A CA 1
ATOM 1024 C C . LEU A 1 130 ? -5.266 7.117 -1.403 1 98.81 130 LEU A C 1
ATOM 1026 O O . LEU A 1 130 ? -6.281 6.625 -0.905 1 98.81 130 LEU A O 1
ATOM 1030 N N . ALA A 1 131 ? -5.23 7.633 -2.602 1 98.81 131 ALA A N 1
ATOM 1031 C CA . ALA A 1 131 ? -6.422 7.652 -3.447 1 98.81 131 ALA A CA 1
ATOM 1032 C C . ALA A 1 131 ? -6.918 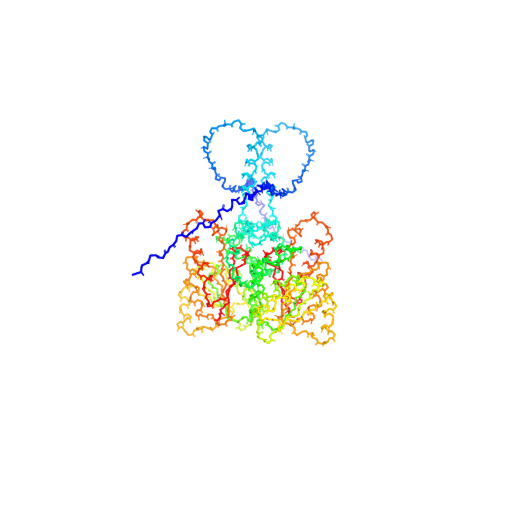6.238 -3.73 1 98.81 131 ALA A C 1
ATOM 1034 O O . ALA A 1 131 ? -8.125 5.984 -3.719 1 98.81 131 ALA A O 1
ATOM 1035 N N . MET A 1 132 ? -5.996 5.332 -3.979 1 98.81 132 MET A N 1
ATOM 1036 C CA . MET A 1 132 ? -6.332 3.934 -4.223 1 98.81 132 MET A CA 1
ATOM 1037 C C . MET A 1 132 ? -7.043 3.326 -3.02 1 98.81 132 MET A C 1
ATOM 1039 O O . MET A 1 132 ? -8.07 2.664 -3.168 1 98.81 132 MET A O 1
ATOM 1043 N N . LEU A 1 133 ? -6.527 3.555 -1.842 1 98.88 133 LEU A N 1
ATOM 1044 C CA . LEU A 1 133 ? -7.133 3.025 -0.625 1 98.88 133 LEU A CA 1
ATOM 1045 C C . LEU A 1 133 ? -8.547 3.576 -0.437 1 98.88 133 LEU A C 1
ATOM 1047 O O . LEU A 1 133 ? -9.461 2.836 -0.072 1 98.88 133 LEU A O 1
ATOM 1051 N N . VAL A 1 134 ? -8.703 4.852 -0.698 1 98.88 134 VAL A N 1
ATOM 1052 C CA . VAL A 1 134 ? -10 5.5 -0.584 1 98.88 134 VAL A CA 1
ATOM 1053 C C . VAL A 1 134 ? -10.984 4.859 -1.559 1 98.88 134 VAL A C 1
ATOM 1055 O O . VAL A 1 134 ? -12.133 4.594 -1.203 1 98.88 134 VAL A O 1
ATOM 1058 N N . GLN A 1 135 ? -10.547 4.551 -2.736 1 98.62 135 GLN A N 1
ATOM 1059 C CA . GLN A 1 135 ? -11.398 3.951 -3.758 1 98.62 135 GLN A CA 1
ATOM 1060 C C . GLN A 1 135 ? -11.75 2.508 -3.404 1 98.62 135 GLN A C 1
ATOM 1062 O O . GLN A 1 135 ? -12.906 2.094 -3.539 1 98.62 135 GLN A O 1
ATOM 1067 N N . ILE A 1 136 ? -10.766 1.765 -3.006 1 98.69 136 ILE A N 1
ATOM 1068 C CA . ILE A 1 136 ? -11.016 0.373 -2.643 1 98.69 136 ILE A CA 1
ATOM 1069 C C . ILE A 1 136 ? -12.031 0.308 -1.509 1 98.69 136 ILE A C 1
ATOM 1071 O O . ILE A 1 136 ? -12.945 -0.524 -1.53 1 98.69 136 ILE A O 1
ATOM 1075 N N . LEU A 1 137 ? -11.875 1.225 -0.559 1 98.44 137 LEU A N 1
ATOM 1076 C CA . LEU A 1 137 ? -12.719 1.268 0.631 1 98.44 137 LEU A CA 1
ATOM 1077 C C . LEU A 1 137 ? -14.141 1.709 0.278 1 98.44 137 LEU A C 1
ATOM 1079 O O . LEU A 1 137 ? -15.086 1.408 1.006 1 98.44 137 LEU A O 1
ATOM 1083 N N . GLY A 1 138 ? -14.312 2.352 -0.849 1 98.12 138 GLY A N 1
ATOM 1084 C CA . GLY A 1 138 ? -15.57 3.021 -1.121 1 98.12 138 GLY A CA 1
ATOM 1085 C C . GLY A 1 138 ? -15.883 4.125 -0.129 1 98.12 138 GLY A C 1
ATOM 1086 O O . GLY A 1 138 ? -17.031 4.254 0.328 1 98.12 138 GLY A O 1
ATOM 1087 N N . ALA A 1 139 ? -14.875 4.934 0.171 1 98.75 139 ALA A N 1
ATOM 1088 C CA . ALA A 1 139 ? -15.008 5.93 1.233 1 98.75 139 ALA A CA 1
ATOM 1089 C C . ALA A 1 139 ? -15.914 7.078 0.801 1 98.75 139 ALA A C 1
ATOM 1091 O O . ALA A 1 139 ? -15.875 7.508 -0.354 1 98.75 139 ALA A O 1
ATOM 1092 N N . GLU A 1 140 ? -16.656 7.547 1.764 1 98.81 140 GLU A N 1
ATOM 1093 C CA . GLU A 1 140 ? -17.516 8.711 1.556 1 98.81 140 GLU A CA 1
ATOM 1094 C C . GLU A 1 140 ? -17.156 9.844 2.518 1 98.81 140 GLU A C 1
ATOM 1096 O O . GLU A 1 140 ? -17.266 11.016 2.17 1 98.81 140 GLU A O 1
ATOM 1101 N N . ARG A 1 141 ? -16.766 9.508 3.684 1 98.88 141 ARG A N 1
ATOM 1102 C CA . ARG A 1 141 ? -16.391 10.477 4.707 1 98.88 141 ARG A CA 1
ATOM 1103 C C . ARG A 1 141 ? -14.953 10.273 5.156 1 98.88 141 ARG A C 1
ATOM 1105 O O . ARG A 1 141 ? -14.609 9.219 5.695 1 98.88 141 ARG A O 1
ATOM 1112 N N . CYS A 1 142 ? -14.188 11.297 4.961 1 98.94 142 CYS A N 1
ATOM 1113 C CA . CYS A 1 142 ? -12.758 11.211 5.238 1 98.94 142 CYS A CA 1
ATOM 1114 C C . CYS A 1 142 ? -12.305 12.359 6.129 1 98.94 142 CYS A C 1
ATOM 1116 O O . CYS A 1 142 ? -12.969 13.398 6.203 1 98.94 142 CYS A O 1
ATOM 1118 N N . ILE A 1 143 ? -11.164 12.156 6.848 1 98.94 143 ILE A N 1
ATOM 1119 C CA . ILE A 1 143 ? -10.508 13.18 7.656 1 98.94 143 ILE A CA 1
ATOM 1120 C C . ILE A 1 143 ? -9.023 13.227 7.324 1 98.94 143 ILE A C 1
ATOM 1122 O O . ILE A 1 143 ? -8.375 12.188 7.188 1 98.94 143 ILE A O 1
ATOM 1126 N N . GLU A 1 144 ? -8.516 14.383 7.129 1 98.81 144 GLU A N 1
ATOM 1127 C CA . GLU A 1 144 ? -7.07 14.578 7.043 1 98.81 144 GLU A CA 1
ATOM 1128 C C . GLU A 1 144 ? -6.574 15.523 8.133 1 98.81 144 GLU A C 1
ATOM 1130 O O . GLU A 1 144 ? -7.09 16.625 8.281 1 98.81 144 GLU A O 1
ATOM 1135 N N . VAL A 1 145 ? -5.605 15.047 8.898 1 98.5 145 VAL A N 1
ATOM 1136 C CA . VAL A 1 145 ? -4.918 15.836 9.914 1 98.5 145 VAL A CA 1
ATOM 1137 C C . VAL A 1 145 ? -3.57 16.312 9.375 1 98.5 145 VAL A C 1
ATOM 1139 O O . VAL A 1 145 ? -2.639 15.516 9.219 1 98.5 145 VAL A O 1
ATOM 1142 N N . GLY A 1 146 ? -3.426 17.594 9.125 1 97 146 GLY A N 1
ATOM 1143 C CA . GLY A 1 146 ? -2.246 18.141 8.477 1 97 146 GLY A CA 1
ATOM 1144 C C . GLY A 1 146 ? -2.359 18.188 6.961 1 97 146 GLY A C 1
ATOM 1145 O O . GLY A 1 146 ? -1.938 17.266 6.273 1 97 146 GLY A O 1
ATOM 1146 N N . VAL A 1 147 ? -2.816 19.391 6.496 1 96.44 147 VAL A N 1
ATOM 1147 C CA . VAL A 1 147 ? -3.143 19.531 5.082 1 96.44 147 VAL A CA 1
ATOM 1148 C C . VAL A 1 147 ? -1.98 20.188 4.344 1 96.44 147 VAL A C 1
ATOM 1150 O O . VAL A 1 147 ? -1.703 19.859 3.188 1 96.44 147 VAL A O 1
ATOM 1153 N N . TYR A 1 148 ? -1.281 21.141 5.051 1 95.19 148 TYR A N 1
ATOM 1154 C CA . TYR A 1 148 ? -0.31 22.016 4.398 1 95.19 148 TYR A CA 1
ATOM 1155 C C . TYR A 1 148 ? -0.922 22.688 3.182 1 95.19 148 TYR A C 1
ATOM 1157 O O . TYR A 1 148 ? -1.923 23.406 3.297 1 95.19 148 TYR A O 1
ATOM 1165 N N . THR A 1 149 ? -0.439 22.438 1.968 1 96.38 149 THR A N 1
ATOM 1166 C CA . THR A 1 149 ? -0.986 23.125 0.803 1 96.38 149 THR A CA 1
ATOM 1167 C C . THR A 1 149 ? -2.031 22.266 0.104 1 96.38 149 THR A C 1
ATOM 1169 O O . THR A 1 149 ? -2.533 22.625 -0.961 1 96.38 149 THR A O 1
ATOM 1172 N N . GLY A 1 150 ? -2.311 21.125 0.563 1 97.88 150 GLY A N 1
ATOM 1173 C CA . GLY A 1 150 ? -3.525 20.406 0.187 1 97.88 150 GLY A CA 1
ATOM 1174 C C . GLY A 1 150 ? -3.291 19.344 -0.865 1 97.88 150 GLY A C 1
ATOM 1175 O O . GLY A 1 150 ? -4.238 18.875 -1.505 1 97.88 150 GLY A O 1
ATOM 1176 N N . TYR A 1 151 ? -2.068 18.875 -1.08 1 97.62 151 TYR A N 1
ATOM 1177 C CA . TYR A 1 151 ? -1.805 17.906 -2.139 1 97.62 151 TYR A CA 1
ATOM 1178 C C . TYR A 1 151 ? -2.523 16.594 -1.869 1 97.62 151 TYR A C 1
ATOM 1180 O O . TYR A 1 151 ? -3.264 16.094 -2.723 1 97.62 151 TYR A O 1
ATOM 1188 N N . SER A 1 152 ? -2.359 16.016 -0.68 1 98.06 152 SER A N 1
ATOM 1189 C CA . SER A 1 152 ? -3.01 14.758 -0.346 1 98.06 152 SER A CA 1
ATOM 1190 C C . SER A 1 152 ? -4.52 14.93 -0.211 1 98.06 152 SER A C 1
ATOM 1192 O O . SER A 1 152 ? -5.289 14.086 -0.677 1 98.06 152 SER A O 1
ATOM 1194 N N . SER A 1 153 ? -4.938 16.031 0.406 1 98.5 153 SER A N 1
ATOM 1195 C CA . SER A 1 153 ? -6.375 16.25 0.551 1 98.5 153 SER A CA 1
ATOM 1196 C C . SER A 1 153 ? -7.051 16.391 -0.808 1 98.5 153 SER A C 1
ATOM 1198 O O . SER A 1 153 ? -8.156 15.891 -1.01 1 98.5 153 SER A O 1
ATOM 1200 N N . LEU A 1 154 ? -6.379 17.078 -1.712 1 98.81 154 LEU A N 1
ATOM 1201 C CA . LEU A 1 154 ? -6.922 17.219 -3.061 1 98.81 154 LEU A CA 1
ATOM 1202 C C . LEU A 1 154 ? -6.996 15.867 -3.762 1 98.81 154 LEU A C 1
ATOM 1204 O O . LEU A 1 154 ? -8.008 15.555 -4.398 1 98.81 154 LEU A O 1
ATOM 1208 N N . ALA A 1 155 ? -5.953 15.039 -3.676 1 98.81 155 ALA A N 1
ATOM 1209 C CA . ALA A 1 155 ? -5.941 13.703 -4.266 1 98.81 155 ALA A CA 1
ATOM 1210 C C . ALA A 1 155 ? -7.105 12.867 -3.748 1 98.81 155 ALA A C 1
ATOM 1212 O O . ALA A 1 155 ? -7.766 12.164 -4.52 1 98.81 155 ALA A O 1
ATOM 1213 N N . ILE A 1 156 ? -7.359 12.953 -2.467 1 98.88 156 ILE A N 1
ATOM 1214 C CA . ILE A 1 156 ? -8.445 12.203 -1.84 1 98.88 156 ILE A CA 1
ATOM 1215 C C . ILE A 1 156 ? -9.789 12.75 -2.311 1 98.88 156 ILE A C 1
ATOM 1217 O O . ILE A 1 156 ? -10.664 11.992 -2.734 1 98.88 156 ILE A O 1
ATOM 1221 N N . ALA A 1 157 ? -9.93 14.031 -2.293 1 98.88 157 ALA A N 1
ATOM 1222 C CA . ALA A 1 157 ? -11.195 14.664 -2.66 1 98.88 157 ALA A CA 1
ATOM 1223 C C . ALA A 1 157 ? -11.578 14.328 -4.098 1 98.88 157 ALA A C 1
ATOM 1225 O O . ALA A 1 157 ? -12.758 14.156 -4.41 1 98.88 157 ALA A O 1
ATOM 1226 N N . LEU A 1 158 ? -10.609 14.266 -4.988 1 98.81 158 LEU A N 1
ATOM 1227 C CA . LEU A 1 158 ? -10.844 14.023 -6.406 1 98.81 158 LEU A CA 1
ATOM 1228 C C . LEU A 1 158 ? -11.492 12.664 -6.629 1 98.81 158 LEU A C 1
ATOM 1230 O O . LEU A 1 158 ? -12.203 12.461 -7.621 1 98.81 158 LEU A O 1
ATOM 1234 N N . VAL A 1 159 ? -11.297 11.727 -5.695 1 98.44 159 VAL A N 1
ATOM 1235 C CA . VAL A 1 159 ? -11.797 10.375 -5.957 1 98.44 159 VAL A CA 1
ATOM 1236 C C . VAL A 1 159 ? -13.008 10.086 -5.07 1 98.44 159 VAL A C 1
ATOM 1238 O O . VAL A 1 159 ? -13.562 8.992 -5.102 1 98.44 159 VAL A O 1
ATOM 1241 N N . LEU A 1 160 ? -13.414 11.047 -4.238 1 98.69 160 LEU A N 1
ATOM 1242 C CA . LEU A 1 160 ? -14.656 10.898 -3.486 1 98.69 160 LEU A CA 1
ATOM 1243 C C . LEU A 1 160 ? -15.867 11.047 -4.406 1 98.69 160 LEU A C 1
ATOM 1245 O O . LEU A 1 160 ? -15.812 11.766 -5.402 1 98.69 160 LEU A O 1
ATOM 1249 N N . PRO A 1 161 ? -16.969 10.336 -4.074 1 98.19 161 PRO A N 1
ATOM 1250 C CA . PRO A 1 161 ? -18.203 10.617 -4.816 1 98.19 161 PRO A CA 1
ATOM 1251 C C . PRO A 1 161 ? -18.719 12.047 -4.617 1 98.19 161 PRO A C 1
ATOM 1253 O O . PRO A 1 161 ? -18.203 12.766 -3.75 1 98.19 161 PRO A O 1
ATOM 1256 N N . GLU A 1 162 ? -19.688 12.43 -5.355 1 97.81 162 GLU A N 1
ATOM 1257 C CA . GLU A 1 162 ? -20.203 13.797 -5.312 1 97.81 162 GLU A CA 1
ATOM 1258 C C . GLU A 1 162 ? -20.734 14.133 -3.922 1 97.81 162 GLU A C 1
ATOM 1260 O O . GLU A 1 162 ? -20.641 15.281 -3.477 1 97.81 162 GLU A O 1
ATOM 1265 N N . SER A 1 163 ? -21.203 13.172 -3.275 1 97.62 163 SER A N 1
ATOM 1266 C CA . SER A 1 163 ? -21.75 13.383 -1.944 1 97.62 163 SER A CA 1
ATOM 1267 C C . SER A 1 163 ? -20.688 13.227 -0.865 1 97.62 163 SER A C 1
ATOM 1269 O O . SER A 1 163 ? -20.984 13.359 0.325 1 97.62 163 SER A O 1
ATOM 1271 N N . GLY A 1 164 ? -19.531 12.938 -1.311 1 98.62 164 GLY A N 1
ATOM 1272 C CA . GLY A 1 164 ? -18.453 12.68 -0.361 1 98.62 164 GLY A CA 1
ATOM 1273 C C . GLY A 1 164 ? -18.047 13.914 0.422 1 98.62 164 GLY A C 1
ATOM 1274 O O . GLY A 1 164 ? -18.328 15.039 0.004 1 98.62 164 GLY A O 1
ATOM 1275 N N . ARG A 1 165 ? -17.406 13.695 1.586 1 98.75 165 ARG A N 1
ATOM 1276 C CA . ARG A 1 165 ? -16.953 14.766 2.473 1 98.75 165 ARG A CA 1
ATOM 1277 C C . ARG A 1 165 ? -15.562 14.484 3.016 1 98.75 165 ARG A C 1
ATOM 1279 O O . ARG A 1 165 ? -15.273 13.367 3.451 1 98.75 165 ARG A O 1
ATOM 1286 N N . LEU A 1 166 ? -14.766 15.5 2.965 1 98.94 166 LEU A N 1
ATOM 1287 C CA . LEU A 1 166 ? -13.422 15.453 3.537 1 98.94 166 LEU A CA 1
ATOM 1288 C C . LEU A 1 166 ? -13.227 16.578 4.543 1 98.94 166 LEU A C 1
ATOM 1290 O O . LEU A 1 166 ? -13.297 17.766 4.184 1 98.94 166 LEU A O 1
ATOM 1294 N N . VAL A 1 167 ? -13.062 16.219 5.832 1 98.94 167 VAL A N 1
ATOM 1295 C CA . VAL A 1 167 ? -12.648 17.203 6.832 1 98.94 167 VAL A CA 1
ATOM 1296 C C . VAL A 1 167 ? -11.133 17.406 6.762 1 98.94 167 VAL A C 1
ATOM 1298 O O . VAL A 1 167 ? -10.367 16.453 6.902 1 98.94 167 VAL A O 1
ATOM 1301 N N . ALA A 1 168 ? -10.758 18.609 6.48 1 98.75 168 ALA A N 1
ATOM 1302 C CA . ALA A 1 168 ? -9.352 18.938 6.297 1 98.75 168 ALA A CA 1
ATOM 1303 C C . ALA A 1 168 ? -8.852 19.859 7.406 1 98.75 168 ALA A C 1
ATOM 1305 O O . ALA A 1 168 ? -9.18 21.047 7.426 1 98.75 168 ALA A O 1
ATOM 1306 N N . CYS A 1 169 ? -7.934 19.375 8.281 1 98.56 169 CYS A N 1
ATOM 1307 C CA . CYS A 1 169 ? -7.469 20.141 9.438 1 98.56 169 CYS A CA 1
ATOM 1308 C C . CYS A 1 169 ? -6.086 20.719 9.188 1 98.56 169 CYS A C 1
ATOM 1310 O O . CYS A 1 169 ? -5.145 19.984 8.875 1 98.56 169 CYS A O 1
ATOM 1312 N N . GLU A 1 170 ? -5.988 21.969 9.336 1 97.44 170 GLU A N 1
ATOM 1313 C CA . GLU A 1 170 ? -4.723 22.672 9.148 1 97.44 170 GLU A CA 1
ATOM 1314 C C . GLU A 1 170 ? -4.656 23.938 10.016 1 97.44 170 GLU A C 1
ATOM 1316 O O . GLU A 1 170 ? -5.648 24.656 10.141 1 97.44 170 GLU A O 1
ATOM 1321 N N . ARG A 1 171 ? -3.463 24.141 10.57 1 96.06 171 ARG A N 1
ATOM 1322 C CA . ARG A 1 171 ? -3.35 25.266 11.492 1 96.06 171 ARG A CA 1
ATOM 1323 C C . ARG A 1 171 ? -2.742 26.469 10.797 1 96.06 171 ARG A C 1
ATOM 1325 O O . ARG A 1 171 ? -2.826 27.594 11.312 1 96.06 171 ARG A O 1
ATOM 1332 N N . ASP A 1 172 ? -2.023 26.312 9.719 1 95.19 172 ASP A N 1
ATOM 1333 C CA . ASP A 1 172 ? -1.389 27.406 9 1 95.19 172 ASP A CA 1
ATOM 1334 C C . ASP A 1 172 ? -2.332 28 7.957 1 95.19 172 ASP A C 1
ATOM 1336 O O . ASP A 1 172 ? -2.621 27.359 6.941 1 95.19 172 ASP A O 1
ATOM 1340 N N . ALA A 1 173 ? -2.729 29.219 8.133 1 96.75 173 ALA A N 1
ATOM 1341 C CA . ALA A 1 173 ? -3.717 29.859 7.277 1 96.75 173 ALA A CA 1
ATOM 1342 C C . ALA A 1 173 ? -3.162 30.094 5.871 1 96.75 173 ALA A C 1
ATOM 1344 O O . ALA A 1 173 ? -3.889 29.969 4.883 1 96.75 173 ALA A O 1
ATOM 1345 N N . LYS A 1 174 ? -1.946 30.438 5.801 1 95.5 174 LYS A N 1
ATOM 1346 C CA . LYS A 1 174 ? -1.335 30.734 4.508 1 95.5 174 LYS A CA 1
ATOM 1347 C C . LYS A 1 174 ? -1.324 29.484 3.619 1 95.5 174 LYS A C 1
ATOM 1349 O O . LYS A 1 174 ? -1.696 29.547 2.447 1 95.5 174 LYS A O 1
ATOM 1354 N N . SER A 1 175 ? -0.893 28.344 4.148 1 95.19 175 SER A N 1
ATOM 1355 C CA . SER A 1 175 ? -0.902 27.078 3.412 1 95.19 175 SER A CA 1
ATOM 1356 C C . SER A 1 175 ? -2.32 26.672 3.023 1 95.19 175 SER A C 1
ATOM 1358 O O . SER A 1 175 ? -2.557 26.219 1.904 1 95.19 175 SER A O 1
ATOM 1360 N N . LEU A 1 176 ? -3.191 26.891 3.928 1 96.62 176 LEU A N 1
ATOM 1361 C CA . LEU A 1 176 ? -4.578 26.5 3.705 1 96.62 176 LEU A CA 1
ATOM 1362 C C . LEU A 1 176 ? -5.191 27.312 2.564 1 96.62 176 LEU A C 1
ATOM 1364 O O . LEU A 1 176 ? -6.027 26.797 1.816 1 96.62 176 LEU A O 1
ATOM 1368 N N . ASP A 1 177 ? -4.828 28.547 2.445 1 97.44 177 ASP A N 1
ATOM 1369 C CA . ASP A 1 177 ? -5.328 29.375 1.359 1 97.44 177 ASP A CA 1
ATOM 1370 C C . ASP A 1 177 ? -4.953 28.797 -0.001 1 97.44 177 ASP A C 1
ATOM 1372 O O . ASP A 1 177 ? -5.754 28.828 -0.939 1 97.44 177 ASP A O 1
ATOM 1376 N N . VAL A 1 178 ? -3.76 28.312 -0.068 1 97.44 178 VAL A N 1
ATOM 1377 C CA . VAL A 1 178 ? -3.34 27.656 -1.299 1 97.44 178 VAL A CA 1
ATOM 1378 C C . VAL A 1 178 ? -4.211 26.422 -1.55 1 97.44 178 VAL A C 1
ATOM 1380 O O . VAL A 1 178 ? -4.691 26.203 -2.666 1 97.44 178 VAL A O 1
ATOM 1383 N N . ALA A 1 179 ? -4.438 25.641 -0.512 1 98.25 179 ALA A N 1
ATOM 1384 C CA . ALA A 1 179 ? -5.254 24.422 -0.638 1 98.25 179 ALA A CA 1
ATOM 1385 C C . ALA A 1 179 ? -6.652 24.766 -1.145 1 98.25 179 ALA A C 1
ATOM 1387 O O . ALA A 1 179 ? -7.141 24.141 -2.09 1 98.25 179 ALA A O 1
ATOM 1388 N N . LYS A 1 180 ? -7.223 25.734 -0.548 1 98.62 180 LYS A N 1
ATOM 1389 C CA . LYS A 1 180 ? -8.578 26.141 -0.912 1 98.62 180 LYS A CA 1
ATOM 1390 C C . LYS A 1 180 ? -8.648 26.562 -2.377 1 98.62 180 LYS A C 1
ATOM 1392 O O . LYS A 1 180 ? -9.609 26.234 -3.076 1 98.62 180 LYS A O 1
ATOM 1397 N N . LYS A 1 181 ? -7.676 27.312 -2.752 1 98.62 181 LYS A N 1
ATOM 1398 C CA . LYS A 1 181 ? -7.594 27.734 -4.148 1 98.62 181 LYS A CA 1
ATOM 1399 C C . LYS A 1 181 ? -7.676 26.531 -5.086 1 98.62 181 LYS A C 1
ATOM 1401 O O . LYS A 1 181 ? -8.453 26.531 -6.047 1 98.62 181 LYS A O 1
ATOM 1406 N N . TYR A 1 182 ? -7.027 25.453 -4.793 1 98.69 182 TYR A N 1
ATOM 1407 C CA . TYR A 1 182 ? -6.957 24.312 -5.695 1 98.69 182 TYR A CA 1
ATOM 1408 C C . TYR A 1 182 ? -8.18 23.422 -5.539 1 98.69 182 TYR A C 1
ATOM 1410 O O . TYR A 1 182 ? -8.602 22.75 -6.492 1 98.69 182 TYR A O 1
ATOM 1418 N N . TYR A 1 183 ? -8.766 23.406 -4.316 1 98.81 183 TYR A N 1
ATOM 1419 C CA . TYR A 1 183 ? -10.062 22.734 -4.199 1 98.81 183 TYR A CA 1
ATOM 1420 C C . TYR A 1 183 ? -11.078 23.359 -5.152 1 98.81 183 TYR A C 1
ATOM 1422 O O . TYR A 1 183 ? -11.844 22.641 -5.797 1 98.81 183 TYR A O 1
ATOM 1430 N N . GLN A 1 184 ? -11.031 24.625 -5.203 1 98.81 184 GLN A N 1
ATOM 1431 C CA . GLN A 1 184 ? -11.945 25.359 -6.07 1 98.81 184 GLN A CA 1
ATOM 1432 C C . GLN A 1 184 ? -11.641 25.094 -7.539 1 98.81 184 GLN A C 1
ATOM 1434 O O . GLN A 1 184 ? -12.539 24.766 -8.32 1 98.81 184 GLN A O 1
ATOM 1439 N N . LEU A 1 185 ? -10.406 25.25 -7.922 1 98.75 185 LEU A N 1
ATOM 1440 C CA . LEU A 1 185 ? -9.984 25.047 -9.305 1 98.75 185 LEU A CA 1
ATOM 1441 C C . LEU A 1 185 ? -10.336 23.641 -9.781 1 98.75 185 LEU A C 1
ATOM 1443 O O . LEU A 1 185 ? -10.672 23.438 -10.953 1 98.75 185 LEU A O 1
ATOM 1447 N N . ALA A 1 186 ? -10.297 22.672 -8.875 1 98.69 186 ALA A N 1
ATOM 1448 C CA . ALA A 1 186 ? -10.523 21.266 -9.219 1 98.69 186 ALA A CA 1
ATOM 1449 C C . ALA A 1 186 ? -12.008 20.938 -9.195 1 98.69 186 ALA A C 1
ATOM 1451 O O . ALA A 1 186 ? -12.414 19.844 -9.594 1 98.69 186 ALA A O 1
ATOM 1452 N N . GLY A 1 187 ? -12.82 21.797 -8.688 1 98.5 187 GLY A N 1
ATOM 1453 C CA . GLY A 1 187 ? -14.258 21.578 -8.617 1 98.5 187 GLY A CA 1
ATOM 1454 C C . GLY A 1 187 ? -14.664 20.641 -7.492 1 98.5 187 GLY A C 1
ATOM 1455 O O . GLY A 1 187 ? -15.695 19.969 -7.574 1 98.5 187 GLY A O 1
ATOM 1456 N N . VAL A 1 188 ? -13.852 20.625 -6.445 1 98.69 188 VAL A N 1
ATOM 1457 C CA . VAL A 1 188 ? -14.172 19.672 -5.379 1 98.69 188 VAL A CA 1
ATOM 1458 C C . VAL A 1 188 ? -14.359 20.438 -4.062 1 98.69 188 VAL A C 1
ATOM 1460 O O . VAL A 1 188 ? -14.438 19.812 -2.994 1 98.69 188 VAL A O 1
ATOM 1463 N N . ALA A 1 189 ? -14.445 21.719 -4.031 1 98.75 189 ALA A N 1
ATOM 1464 C CA . ALA A 1 189 ? -14.547 22.531 -2.822 1 98.75 189 ALA A CA 1
ATOM 1465 C C . ALA A 1 189 ? -15.781 22.172 -2.01 1 98.75 189 ALA A C 1
ATOM 1467 O O . ALA A 1 189 ? -15.758 22.219 -0.777 1 98.75 189 ALA A O 1
ATOM 1468 N N . HIS A 1 190 ? -16.797 21.75 -2.695 1 98.5 190 HIS A N 1
ATOM 1469 C CA . HIS A 1 190 ? -18.047 21.422 -2.018 1 98.5 190 HIS A CA 1
ATOM 1470 C C . HIS A 1 190 ? -17.906 20.141 -1.194 1 98.5 190 HIS A C 1
ATOM 1472 O O . HIS A 1 190 ? -18.719 19.875 -0.31 1 98.5 190 HIS A O 1
ATOM 1478 N N . LYS A 1 191 ? -16.891 19.359 -1.454 1 98.75 191 LYS A N 1
ATOM 1479 C CA . LYS A 1 191 ? -16.656 18.109 -0.742 1 98.75 191 LYS A CA 1
ATOM 1480 C C . LYS A 1 191 ? -15.742 18.312 0.464 1 98.75 191 LYS A C 1
ATOM 1482 O O . LYS A 1 191 ? -15.578 17.422 1.288 1 98.75 191 LYS A O 1
ATOM 1487 N N . VAL A 1 192 ? -15.117 19.5 0.584 1 98.88 192 VAL A N 1
ATOM 1488 C CA . VAL A 1 192 ? -14.062 19.672 1.577 1 98.88 192 VAL A CA 1
ATOM 1489 C C . VAL A 1 192 ? -14.539 20.625 2.678 1 98.88 192 VAL A C 1
ATOM 1491 O O . VAL A 1 192 ? -14.938 21.75 2.402 1 98.88 192 VAL A O 1
ATOM 1494 N N . ASP A 1 193 ? -14.539 20.141 3.875 1 98.69 193 ASP A N 1
ATOM 1495 C CA . ASP A 1 193 ? -14.797 20.938 5.07 1 98.69 193 ASP A CA 1
ATOM 1496 C C . ASP A 1 193 ? -13.5 21.359 5.746 1 98.69 193 ASP A C 1
ATOM 1498 O O . ASP A 1 193 ? -12.938 20.594 6.543 1 98.69 193 ASP A O 1
ATOM 1502 N N . VAL A 1 194 ? -13.117 22.547 5.523 1 98.5 194 VAL A N 1
ATOM 1503 C CA . VAL A 1 194 ? -11.828 23.031 6.008 1 98.5 194 VAL A CA 1
ATOM 1504 C C . VAL A 1 194 ? -11.953 23.469 7.473 1 98.5 194 VAL A C 1
ATOM 1506 O O . VAL A 1 194 ? -12.875 24.203 7.832 1 98.5 194 VAL A O 1
ATOM 1509 N N . LYS A 1 195 ? -11.047 22.953 8.25 1 98.44 195 LYS A N 1
ATOM 1510 C CA . LYS A 1 195 ? -10.953 23.328 9.656 1 98.44 195 LYS A CA 1
ATOM 1511 C C . LYS A 1 195 ? -9.625 24.016 9.953 1 98.44 195 LYS A C 1
ATOM 1513 O O . LYS A 1 195 ? -8.586 23.359 10.07 1 98.44 195 LYS A O 1
ATOM 1518 N N . LEU A 1 196 ? -9.695 25.344 10.125 1 98.06 196 LEU A N 1
ATOM 1519 C CA . LEU A 1 196 ? -8.508 26.109 10.508 1 98.06 196 LEU A CA 1
ATOM 1520 C C . LEU A 1 196 ? -8.32 26.094 12.023 1 98.06 196 LEU A C 1
ATOM 1522 O O . LEU A 1 196 ? -9.219 26.469 12.773 1 98.06 196 LEU A O 1
ATOM 1526 N N . GLY A 1 197 ? -7.203 25.656 12.5 1 96.56 197 GLY A N 1
ATOM 1527 C CA . GLY A 1 197 ? -6.906 25.578 13.922 1 96.56 197 GLY A CA 1
ATOM 1528 C C . GLY A 1 197 ? -6.168 24.297 14.305 1 96.56 197 GLY A C 1
ATOM 1529 O O . GLY A 1 197 ? -5.648 23.594 13.438 1 96.56 197 GLY A O 1
ATOM 1530 N N . LEU A 1 198 ? -6.121 24.047 15.562 1 96.5 198 LEU A N 1
ATOM 1531 C CA . LEU A 1 198 ? -5.488 22.828 16.047 1 96.5 198 LEU A CA 1
ATOM 1532 C C . LEU A 1 198 ? -6.336 21.609 15.711 1 96.5 198 LEU A C 1
ATOM 1534 O O . LEU A 1 198 ? -7.539 21.594 15.977 1 96.5 198 LEU A O 1
ATOM 1538 N N . ALA A 1 199 ? -5.727 20.609 15.102 1 97.44 199 ALA A N 1
ATOM 1539 C CA . ALA A 1 199 ? -6.441 19.422 14.664 1 97.44 199 ALA A CA 1
ATOM 1540 C C . ALA A 1 199 ? -7.145 18.734 15.836 1 97.44 199 ALA A C 1
ATOM 1542 O O . ALA A 1 199 ? -8.273 18.25 15.688 1 97.44 199 ALA A O 1
ATOM 1543 N N . ALA A 1 200 ? -6.508 18.734 16.984 1 97.69 200 ALA A N 1
ATOM 1544 C CA . ALA A 1 200 ? -7.094 18.078 18.156 1 97.69 200 ALA A CA 1
ATOM 1545 C C . ALA A 1 200 ? -8.438 18.719 18.516 1 97.69 200 ALA A C 1
ATOM 1547 O O . ALA A 1 200 ? -9.383 18.016 18.875 1 97.69 200 ALA A O 1
ATOM 1548 N N . ASP A 1 201 ? -8.508 20.031 18.391 1 98.06 201 ASP A N 1
ATOM 1549 C CA . ASP A 1 201 ? -9.75 20.734 18.688 1 98.06 201 ASP A CA 1
ATOM 1550 C C . ASP A 1 201 ? -10.844 20.359 17.703 1 98.06 201 ASP A C 1
ATOM 1552 O O . ASP A 1 201 ? -11.992 20.125 18.078 1 98.06 201 ASP A O 1
ATOM 1556 N N . SER A 1 202 ? -10.469 20.312 16.438 1 97.94 202 SER A N 1
ATOM 1557 C CA . SER A 1 202 ? -11.43 19.938 15.398 1 97.94 202 SER A CA 1
ATOM 1558 C C . SER A 1 202 ? -11.938 18.516 15.594 1 97.94 202 SER A C 1
ATOM 1560 O O . SER A 1 202 ? -13.141 18.266 15.5 1 97.94 202 SER A O 1
ATOM 1562 N N . LEU A 1 203 ? -11.07 17.594 15.875 1 98.69 203 LEU A N 1
ATOM 1563 C CA . LEU A 1 203 ? -11.445 16.188 16.078 1 98.69 203 LEU A CA 1
ATOM 1564 C C . LEU A 1 203 ? -12.336 16.047 17.312 1 98.69 203 LEU A C 1
ATOM 1566 O O . LEU A 1 203 ? -13.32 15.305 17.297 1 98.69 203 LEU A O 1
ATOM 1570 N N . GLU A 1 204 ? -11.945 16.797 18.375 1 98.44 204 GLU A N 1
ATOM 1571 C CA . GLU A 1 204 ? -12.766 16.766 19.578 1 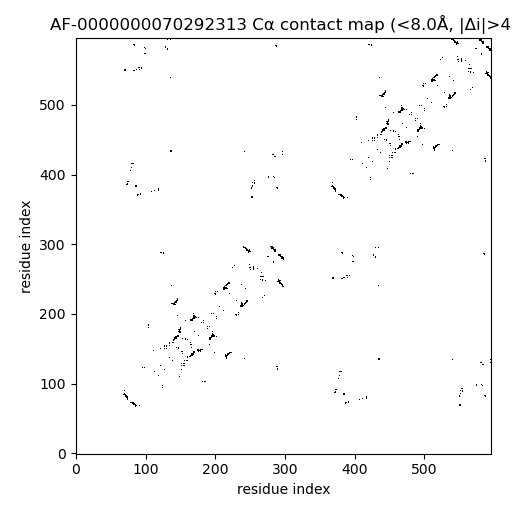98.44 204 GLU A CA 1
ATOM 1572 C C . GLU A 1 204 ? -14.18 17.281 19.297 1 98.44 204 GLU A C 1
ATOM 1574 O O . GLU A 1 204 ? -15.156 16.703 19.797 1 98.44 204 GLU A O 1
ATOM 1579 N N . SER A 1 205 ? -14.203 18.328 18.578 1 98.38 205 SER A N 1
ATOM 1580 C CA . SER A 1 205 ? -15.5 18.875 18.219 1 98.38 205 SER A CA 1
ATOM 1581 C C . SER A 1 205 ? -16.344 17.875 17.438 1 98.38 205 SER A C 1
ATOM 1583 O O . SER A 1 205 ? -17.547 17.734 17.688 1 98.38 205 SER A O 1
ATOM 1585 N N . LEU A 1 206 ? -15.758 17.141 16.469 1 98.62 206 LEU A N 1
ATOM 1586 C CA . LEU A 1 206 ? -16.469 16.125 15.719 1 98.62 206 LEU A CA 1
ATOM 1587 C C . LEU A 1 206 ? -17 15.031 16.641 1 98.62 206 LEU A C 1
ATOM 1589 O O . LEU A 1 206 ? -18.141 14.578 16.484 1 98.62 206 LEU A O 1
ATOM 1593 N N . ILE A 1 207 ? -16.188 14.641 17.594 1 98.62 207 ILE A N 1
ATOM 1594 C CA . ILE A 1 207 ? -16.578 13.602 18.547 1 98.62 207 ILE A CA 1
ATOM 1595 C C . ILE A 1 207 ? -17.75 14.102 19.391 1 98.62 207 ILE A C 1
ATOM 1597 O O . ILE A 1 207 ? -18.75 13.391 19.562 1 98.62 207 ILE A O 1
ATOM 1601 N N . MET A 1 208 ? -17.656 15.32 19.906 1 98.25 208 MET A N 1
ATOM 1602 C CA . MET A 1 208 ? -18.672 15.898 20.766 1 98.25 208 MET A CA 1
ATOM 1603 C C . MET A 1 208 ? -19.984 16.094 20.016 1 98.25 208 MET A C 1
ATOM 1605 O O . MET A 1 208 ? -21.062 16.062 20.609 1 98.25 208 MET A O 1
ATOM 1609 N N . ASN A 1 209 ? -19.859 16.281 18.75 1 98.06 209 ASN A N 1
ATOM 1610 C CA . ASN A 1 209 ? -21.047 16.469 17.906 1 98.06 209 ASN A CA 1
ATOM 1611 C C . ASN A 1 209 ? -21.688 15.133 17.547 1 98.06 209 ASN A C 1
ATOM 1613 O O . ASN A 1 209 ? -22.578 15.078 16.703 1 98.06 209 ASN A O 1
ATOM 1617 N N . GLY A 1 210 ? -21.188 14 18.047 1 98.06 210 GLY A N 1
ATOM 1618 C CA . GLY A 1 210 ? -21.812 12.695 17.875 1 98.06 210 GLY A CA 1
ATOM 1619 C C . GLY A 1 210 ? -21.406 12 16.594 1 98.06 210 GLY A C 1
ATOM 1620 O O . GLY A 1 210 ? -22.141 11.164 16.078 1 98.06 210 GLY A O 1
ATOM 1621 N N . GLU A 1 211 ? -20.219 12.289 16.078 1 98.44 211 GLU A N 1
ATOM 1622 C CA . GLU A 1 211 ? -19.844 11.727 14.781 1 98.44 211 GLU A CA 1
ATOM 1623 C C . GLU A 1 211 ? -18.953 10.492 14.961 1 98.44 211 GLU A C 1
ATOM 1625 O O . GLU A 1 211 ? -18.266 10.07 14.023 1 98.44 211 GLU A O 1
ATOM 1630 N N . ALA A 1 212 ? -19.031 9.922 16.109 1 98.5 212 ALA A N 1
ATOM 1631 C CA . ALA A 1 212 ? -18.25 8.711 16.359 1 98.5 212 ALA A CA 1
ATOM 1632 C C . ALA A 1 212 ? -18.625 7.602 15.383 1 98.5 212 ALA A C 1
ATOM 1634 O O . ALA A 1 212 ? -19.797 7.406 15.078 1 98.5 212 ALA A O 1
ATOM 1635 N N . GLY A 1 213 ? -17.625 6.93 14.898 1 98.69 213 GLY A N 1
ATOM 1636 C CA . GLY A 1 213 ? -17.812 5.781 14.023 1 98.69 213 GLY A CA 1
ATOM 1637 C C . GLY A 1 213 ? -18.469 6.141 12.695 1 98.69 213 GLY A C 1
ATOM 1638 O O . GLY A 1 213 ? -19.078 5.293 12.047 1 98.69 213 GLY A O 1
ATOM 1639 N N . SER A 1 214 ? -18.297 7.422 12.25 1 98.62 214 SER A N 1
ATOM 1640 C CA . SER A 1 214 ? -19.047 7.84 11.078 1 98.62 214 SER A CA 1
ATOM 1641 C C . SER A 1 214 ? -18.125 8.109 9.891 1 98.62 214 SER A C 1
ATOM 1643 O O . SER A 1 214 ? -18.578 8.453 8.805 1 98.62 214 SER A O 1
ATOM 1645 N N . TYR A 1 215 ? -16.859 7.965 10.094 1 98.94 215 TYR A N 1
ATOM 1646 C CA . TYR A 1 215 ? -15.906 8.227 9.023 1 98.94 215 TYR A CA 1
ATOM 1647 C C . TYR A 1 215 ? -15.305 6.93 8.5 1 98.94 215 TYR A C 1
ATOM 1649 O O . TYR A 1 215 ? -15.148 5.961 9.258 1 98.94 215 TYR A O 1
ATOM 1657 N N . ASP A 1 216 ? -15.008 6.914 7.23 1 98.94 216 ASP A N 1
ATOM 1658 C CA . ASP A 1 216 ? -14.477 5.727 6.57 1 98.94 216 ASP A CA 1
ATOM 1659 C C . ASP A 1 216 ? -12.953 5.719 6.594 1 98.94 216 ASP A C 1
ATOM 1661 O O . ASP A 1 216 ? -12.328 4.656 6.66 1 98.94 216 ASP A O 1
ATOM 1665 N N . PHE A 1 217 ? -12.398 6.902 6.5 1 98.94 217 PHE A N 1
ATOM 1666 C CA . PHE A 1 217 ? -10.969 7.012 6.219 1 98.94 217 PHE A CA 1
ATOM 1667 C C . PHE A 1 217 ? -10.375 8.234 6.91 1 98.94 217 PHE A C 1
ATOM 1669 O O . PHE A 1 217 ? -10.992 9.297 6.938 1 98.94 217 PHE A O 1
ATOM 1676 N N . ALA A 1 218 ? -9.164 8.078 7.441 1 98.94 218 ALA A N 1
ATOM 1677 C CA . ALA A 1 218 ? -8.414 9.195 8.016 1 98.94 218 ALA A CA 1
ATOM 1678 C C . ALA A 1 218 ? -6.93 9.094 7.668 1 98.94 218 ALA A C 1
ATOM 1680 O O . ALA A 1 218 ? -6.379 8 7.578 1 98.94 218 ALA A O 1
ATOM 1681 N N . PHE A 1 219 ? -6.371 10.266 7.438 1 98.88 219 PHE A N 1
ATOM 1682 C CA . PHE A 1 219 ? -4.945 10.359 7.141 1 98.88 219 PHE A CA 1
ATOM 1683 C C . PHE A 1 219 ? -4.258 11.328 8.094 1 98.88 219 PHE A C 1
ATOM 1685 O O . PHE A 1 219 ? -4.688 12.477 8.234 1 98.88 219 PHE A O 1
ATOM 1692 N N . ILE A 1 220 ? -3.176 10.812 8.766 1 98.44 220 ILE A N 1
ATOM 1693 C CA . ILE A 1 220 ? -2.412 11.625 9.703 1 98.44 220 ILE A CA 1
ATOM 1694 C C . ILE A 1 220 ? -1.066 12 9.094 1 98.44 220 ILE A C 1
ATOM 1696 O O . ILE A 1 220 ? -0.22 11.133 8.859 1 98.44 220 ILE A O 1
ATOM 1700 N N . ASP A 1 221 ? -0.823 13.164 8.828 1 95.12 221 ASP A N 1
ATOM 1701 C CA . ASP A 1 221 ? 0.426 13.758 8.359 1 95.12 221 ASP A CA 1
ATOM 1702 C C . ASP A 1 221 ? 0.707 15.078 9.062 1 95.12 221 ASP A C 1
ATOM 1704 O O . ASP A 1 221 ? 0.681 16.141 8.43 1 95.12 221 ASP A O 1
ATOM 1708 N N . ALA A 1 222 ? 0.944 15.023 10.344 1 90.62 222 ALA A N 1
ATOM 1709 C CA . ALA A 1 222 ? 1.038 16.234 11.172 1 90.62 222 ALA A CA 1
ATOM 1710 C C . ALA A 1 222 ? 2.189 16.125 12.164 1 90.62 222 ALA A C 1
ATOM 1712 O O . ALA A 1 222 ? 3.188 15.445 11.906 1 90.62 222 ALA A O 1
ATOM 1713 N N . GLU A 1 223 ? 2.086 16.953 13.148 1 84.44 223 GLU A N 1
ATOM 1714 C CA . GLU A 1 223 ? 3.092 17 14.203 1 84.44 223 GLU A CA 1
ATOM 1715 C C . GLU A 1 223 ? 3.283 15.617 14.836 1 84.44 223 GLU A C 1
ATOM 1717 O O . GLU A 1 223 ? 2.338 15.039 15.383 1 84.44 223 GLU A O 1
ATOM 1722 N N . LYS A 1 224 ? 4.508 15.141 14.812 1 85.06 224 LYS A N 1
ATOM 1723 C CA . LYS A 1 224 ? 4.824 13.75 15.141 1 85.06 224 LYS A CA 1
ATOM 1724 C C . LYS A 1 224 ? 4.598 13.469 16.625 1 85.06 224 LYS A C 1
ATOM 1726 O O . LYS A 1 224 ? 4.148 12.383 16.984 1 85.06 224 LYS A O 1
ATOM 1731 N N . ARG A 1 225 ? 4.758 14.445 17.453 1 86.94 225 ARG A N 1
ATOM 1732 C CA . ARG A 1 225 ? 4.594 14.25 18.891 1 86.94 225 ARG A CA 1
ATOM 1733 C C . ARG A 1 225 ? 3.123 14.062 19.266 1 86.94 225 ARG A C 1
ATOM 1735 O O . ARG A 1 225 ? 2.805 13.57 20.344 1 86.94 225 ARG A O 1
ATOM 1742 N N . MET A 1 226 ? 2.254 14.422 18.359 1 92.88 226 MET A N 1
ATOM 1743 C CA . MET A 1 226 ? 0.819 14.352 18.625 1 92.88 226 MET A CA 1
ATOM 1744 C C . MET A 1 226 ? 0.19 13.156 17.938 1 92.88 226 MET A C 1
ATOM 1746 O O . MET A 1 226 ? -1.018 12.938 18.031 1 92.88 226 MET A O 1
ATOM 1750 N N . THR A 1 227 ? 0.961 12.344 17.312 1 95.38 227 THR A N 1
ATOM 1751 C CA . THR A 1 227 ? 0.459 11.242 16.484 1 95.38 227 THR A CA 1
ATOM 1752 C C . THR A 1 227 ? -0.409 10.305 17.312 1 95.38 227 THR A C 1
ATOM 1754 O O . THR A 1 227 ? -1.498 9.914 16.891 1 95.38 227 THR A O 1
ATOM 1757 N N . GLU A 1 228 ? 0.041 9.977 18.484 1 95.88 228 GLU A N 1
ATOM 1758 C CA . GLU A 1 228 ? -0.703 9.062 19.344 1 95.88 228 GLU A CA 1
ATOM 1759 C C . GLU A 1 228 ? -2.07 9.633 19.703 1 95.88 228 GLU A C 1
ATOM 1761 O O . GLU A 1 228 ? -3.074 8.922 19.672 1 95.88 228 GLU A O 1
ATOM 1766 N N . LYS A 1 229 ? -2.055 10.883 20.078 1 97.31 229 LYS A N 1
ATOM 1767 C CA . LYS A 1 229 ? -3.311 11.539 20.438 1 97.31 229 LYS A CA 1
ATOM 1768 C C . LYS A 1 229 ? -4.27 11.57 19.25 1 97.31 229 LYS A C 1
ATOM 1770 O O . LYS A 1 229 ? -5.449 11.234 19.391 1 97.31 229 LYS A O 1
ATOM 1775 N N . TYR A 1 230 ? -3.799 11.984 18.094 1 98.38 230 TYR A N 1
ATOM 1776 C CA . TYR A 1 230 ? -4.621 11.992 16.891 1 98.38 230 TYR A CA 1
ATOM 1777 C C . TYR A 1 230 ? -5.16 10.602 16.578 1 98.38 230 TYR A C 1
ATOM 1779 O O . TYR A 1 230 ? -6.34 10.453 16.25 1 98.38 230 TYR A O 1
ATOM 1787 N N . PHE A 1 231 ? -4.316 9.594 16.719 1 98.69 231 PHE A N 1
ATOM 1788 C CA . PHE A 1 231 ? -4.707 8.219 16.422 1 98.69 231 PHE A CA 1
ATOM 1789 C C . PHE A 1 231 ? -5.871 7.781 17.297 1 98.69 231 PHE A C 1
ATOM 1791 O O . PHE A 1 231 ? -6.859 7.238 16.812 1 98.69 231 PHE A O 1
ATOM 1798 N N . GLU A 1 232 ? -5.773 8.078 18.594 1 98.69 232 GLU A N 1
ATOM 1799 C CA . GLU A 1 232 ? -6.82 7.688 19.547 1 98.69 232 GLU A CA 1
ATOM 1800 C C . GLU A 1 232 ? -8.133 8.398 19.234 1 98.69 232 GLU A C 1
ATOM 1802 O O . GLU A 1 232 ? -9.203 7.789 19.281 1 98.69 232 GLU A O 1
ATOM 1807 N N . MET A 1 233 ? -8.078 9.656 18.906 1 98.81 233 MET A N 1
ATOM 1808 C CA . MET A 1 233 ? -9.281 10.406 18.562 1 98.81 233 MET A CA 1
ATOM 1809 C C . MET A 1 233 ? -9.883 9.891 17.25 1 98.81 233 MET A C 1
ATOM 1811 O O . MET A 1 233 ? -11.102 9.734 17.156 1 98.81 233 MET A O 1
ATOM 1815 N N . LEU A 1 234 ? -9.031 9.586 16.297 1 98.88 234 LEU A N 1
ATOM 1816 C CA . LEU A 1 234 ? -9.508 9.094 15 1 98.88 234 LEU A CA 1
ATOM 1817 C C . LEU A 1 234 ? -10.086 7.691 15.133 1 98.88 234 LEU A C 1
ATOM 1819 O O . LEU A 1 234 ? -11.031 7.336 14.43 1 98.88 234 LEU A O 1
ATOM 1823 N N . LEU A 1 235 ? -9.516 6.895 16.047 1 98.81 235 LEU A N 1
ATOM 1824 C CA . LEU A 1 235 ? -10.062 5.566 16.297 1 98.81 235 LEU A CA 1
ATOM 1825 C C . LEU A 1 235 ? -11.516 5.66 16.75 1 98.81 235 LEU A C 1
ATOM 1827 O O . LEU A 1 235 ? -12.32 4.773 16.469 1 98.81 235 LEU A O 1
ATOM 1831 N N . GLN A 1 236 ? -11.836 6.754 17.453 1 98.81 236 GLN A N 1
ATOM 1832 C CA . GLN A 1 236 ? -13.219 6.973 17.875 1 98.81 236 GLN A CA 1
ATOM 1833 C C . GLN A 1 236 ? -14.094 7.395 16.703 1 98.81 236 GLN A C 1
ATOM 1835 O O . GLN A 1 236 ? -15.266 7.008 16.625 1 98.81 236 GLN A O 1
ATOM 1840 N N . LEU A 1 237 ? -13.594 8.094 15.812 1 98.94 237 LEU A N 1
ATOM 1841 C CA . LEU A 1 237 ? -14.359 8.711 14.742 1 98.94 237 LEU A CA 1
ATOM 1842 C C . LEU A 1 237 ? -14.531 7.738 13.57 1 98.94 237 LEU A C 1
ATOM 1844 O O . LEU A 1 237 ? -15.562 7.75 12.898 1 98.94 237 LEU A O 1
ATOM 1848 N N . VAL A 1 238 ? -13.531 6.891 13.281 1 98.94 238 VAL A N 1
ATOM 1849 C CA . VAL A 1 238 ? -13.531 5.992 12.133 1 98.94 238 VAL A CA 1
ATOM 1850 C C . VAL A 1 238 ? -14.359 4.75 12.453 1 98.94 238 VAL A C 1
ATOM 1852 O O . VAL A 1 238 ? -14.266 4.199 13.555 1 98.94 238 VAL A O 1
ATOM 1855 N N . ARG A 1 239 ? -15.102 4.301 11.547 1 98.88 239 ARG A N 1
ATOM 1856 C CA . ARG A 1 239 ? -15.961 3.135 11.719 1 98.88 239 ARG A CA 1
ATOM 1857 C C . ARG A 1 239 ? -15.148 1.846 11.703 1 98.88 239 ARG A C 1
ATOM 1859 O O . ARG A 1 239 ? -14.008 1.83 11.219 1 98.88 239 ARG A O 1
ATOM 1866 N N . ILE A 1 240 ? -15.797 0.808 12.195 1 98.62 240 ILE A N 1
ATOM 1867 C CA . ILE A 1 240 ? -15.203 -0.517 12.047 1 98.62 240 ILE A CA 1
ATOM 1868 C C . ILE A 1 240 ? -15.023 -0.838 10.562 1 98.62 240 ILE A C 1
ATOM 1870 O O . ILE A 1 240 ? -15.922 -0.591 9.75 1 98.62 240 ILE A O 1
ATOM 1874 N N . GLY A 1 241 ? -13.875 -1.338 10.203 1 98.56 241 GLY A N 1
ATOM 1875 C CA . GLY A 1 241 ? -13.562 -1.618 8.812 1 98.56 241 GLY A CA 1
ATOM 1876 C C . GLY A 1 241 ? -12.961 -0.43 8.086 1 98.56 241 GLY A C 1
ATOM 1877 O O . GLY A 1 241 ? -12.469 -0.566 6.961 1 98.56 241 GLY A O 1
ATOM 1878 N N . GLY A 1 242 ? -13.023 0.764 8.758 1 98.94 242 GLY A N 1
ATOM 1879 C CA . GLY A 1 242 ? -12.422 1.961 8.195 1 98.94 242 GLY A CA 1
ATOM 1880 C C . GLY A 1 242 ? -10.914 1.993 8.336 1 98.94 242 GLY A C 1
ATOM 1881 O O . GLY A 1 242 ? -10.328 1.115 8.969 1 98.94 242 GLY A O 1
ATOM 1882 N N . LEU A 1 243 ? -10.305 3.018 7.723 1 98.94 243 LEU A N 1
ATOM 1883 C CA . LEU A 1 243 ? -8.844 3.066 7.672 1 98.94 243 LEU A CA 1
ATOM 1884 C C . LEU A 1 243 ? -8.32 4.324 8.352 1 98.94 243 LEU A C 1
ATOM 1886 O O . LEU A 1 243 ? -8.906 5.398 8.219 1 98.94 243 LEU A O 1
ATOM 1890 N N . ILE A 1 244 ? -7.242 4.164 9.078 1 98.94 244 ILE A N 1
ATOM 1891 C CA . ILE A 1 244 ? -6.387 5.254 9.531 1 98.94 244 ILE A CA 1
ATOM 1892 C C . ILE A 1 244 ? -4.969 5.051 9.008 1 98.94 244 ILE A C 1
ATOM 1894 O O . ILE A 1 244 ? -4.301 4.074 9.352 1 98.94 244 ILE A O 1
ATOM 1898 N N . VAL A 1 245 ? -4.535 5.949 8.141 1 98.94 245 VAL A N 1
ATOM 1899 C CA . VAL A 1 245 ? -3.191 5.867 7.574 1 98.94 245 VAL A CA 1
ATOM 1900 C C . VAL A 1 245 ? -2.289 6.906 8.234 1 98.94 245 VAL A C 1
ATOM 1902 O O . VAL A 1 245 ? -2.672 8.07 8.375 1 98.94 245 VAL A O 1
ATOM 1905 N N . ILE A 1 246 ? -1.089 6.5 8.664 1 98.56 246 ILE A N 1
ATOM 1906 C CA . ILE A 1 246 ? -0.136 7.359 9.352 1 98.56 246 ILE A CA 1
ATOM 1907 C C . ILE A 1 246 ? 1.122 7.523 8.508 1 98.56 246 ILE A C 1
ATOM 1909 O O . ILE A 1 246 ? 1.726 6.535 8.078 1 98.56 246 ILE A O 1
ATOM 1913 N N . ASP A 1 247 ? 1.49 8.711 8.273 1 97.31 247 ASP A N 1
ATOM 1914 C CA . ASP A 1 247 ? 2.678 9.008 7.473 1 97.31 247 ASP A CA 1
ATOM 1915 C C . ASP A 1 247 ? 3.916 9.117 8.359 1 97.31 247 ASP A C 1
ATOM 1917 O O . ASP A 1 247 ? 3.805 9.227 9.586 1 97.31 247 ASP A O 1
ATOM 1921 N N . ASN A 1 248 ? 5.145 9.031 7.801 1 96.5 248 ASN A N 1
ATOM 1922 C CA . ASN A 1 248 ? 6.469 9.289 8.352 1 96.5 248 ASN A CA 1
ATOM 1923 C C . ASN A 1 248 ? 6.812 8.312 9.469 1 96.5 248 ASN A C 1
ATOM 1925 O O . ASN A 1 248 ? 7.418 8.703 10.477 1 96.5 248 ASN A O 1
ATOM 1929 N N . VAL A 1 249 ? 6.441 7.105 9.336 1 97.75 249 VAL A N 1
ATOM 1930 C CA . VAL A 1 249 ? 6.609 6.145 10.422 1 97.75 249 VAL A CA 1
ATOM 1931 C C . VAL A 1 249 ? 8.023 5.562 10.375 1 97.75 249 VAL A C 1
ATOM 1933 O O . VAL A 1 249 ? 8.453 4.898 11.32 1 97.75 249 VAL A O 1
ATOM 1936 N N . LEU A 1 250 ? 8.703 5.762 9.242 1 97 250 LEU A N 1
ATOM 1937 C CA . LEU A 1 250 ? 10.07 5.27 9.156 1 97 250 LEU A CA 1
ATOM 1938 C C . LEU A 1 250 ? 11.07 6.395 9.391 1 97 250 LEU A C 1
ATOM 1940 O O . LEU A 1 250 ? 12.242 6.141 9.688 1 97 250 LEU A O 1
ATOM 1944 N N . TRP A 1 251 ? 10.711 7.586 9.25 1 95.62 251 TRP A N 1
ATOM 1945 C CA . TRP A 1 251 ? 11.406 8.797 9.688 1 95.62 251 TRP A CA 1
ATOM 1946 C C . TRP A 1 251 ? 12.828 8.828 9.141 1 95.62 251 TRP A C 1
ATOM 1948 O O . TRP A 1 251 ? 13.789 8.961 9.906 1 95.62 251 TRP A O 1
ATOM 1958 N N . HIS A 1 252 ? 12.906 8.68 7.809 1 92.75 252 HIS A N 1
ATOM 1959 C CA . HIS A 1 252 ? 14.18 8.758 7.098 1 92.75 252 HIS A CA 1
ATOM 1960 C C . HIS A 1 252 ? 15.164 7.707 7.598 1 92.75 252 HIS A C 1
ATOM 1962 O O . HIS A 1 252 ? 16.375 7.922 7.574 1 92.75 252 HIS A O 1
ATOM 1968 N N . GLY A 1 253 ? 14.609 6.633 8.172 1 95 253 GLY A N 1
ATOM 1969 C CA . GLY A 1 253 ? 15.43 5.52 8.617 1 95 253 GLY A CA 1
ATOM 1970 C C . GLY A 1 253 ? 15.93 5.676 10.039 1 95 253 GLY A C 1
ATOM 1971 O O . GLY A 1 253 ? 16.5 4.738 10.617 1 95 253 GLY A O 1
ATOM 1972 N N . LYS A 1 254 ? 15.68 6.789 10.641 1 95.25 254 LYS A N 1
ATOM 1973 C CA . LYS A 1 254 ? 16.188 7.086 11.977 1 95.25 254 LYS A CA 1
ATOM 1974 C C . LYS A 1 254 ? 15.625 6.109 13.008 1 95.25 254 LYS A C 1
ATOM 1976 O O . LYS A 1 254 ? 16.297 5.754 13.969 1 95.25 254 LYS A O 1
ATOM 1981 N N . VAL A 1 255 ? 14.477 5.652 12.828 1 96.88 255 VAL A N 1
ATOM 1982 C CA . VAL A 1 255 ? 13.805 4.789 13.789 1 96.88 255 VAL A CA 1
ATOM 1983 C C . VAL A 1 255 ? 14.547 3.461 13.898 1 96.88 255 VAL A C 1
ATOM 1985 O O . VAL A 1 255 ? 14.43 2.756 14.906 1 96.88 255 VAL A O 1
ATOM 1988 N N . ALA A 1 256 ? 15.328 3.115 12.898 1 95.5 256 ALA A N 1
ATOM 1989 C CA . ALA A 1 256 ? 16.016 1.825 12.867 1 95.5 256 ALA A CA 1
ATOM 1990 C C . ALA A 1 256 ? 17.406 1.928 13.492 1 95.5 256 ALA A C 1
ATOM 1992 O O . ALA A 1 256 ? 18.078 0.917 13.68 1 95.5 256 ALA A O 1
ATOM 1993 N N . ASP A 1 257 ? 17.844 3.131 13.781 1 93.94 257 ASP A N 1
ATOM 1994 C CA . ASP A 1 257 ? 19.156 3.367 14.344 1 93.94 257 ASP A CA 1
ATOM 1995 C C . ASP A 1 257 ? 19.094 3.535 15.859 1 93.94 257 ASP A C 1
ATOM 1997 O O . ASP A 1 257 ? 18.625 4.562 16.359 1 93.94 257 ASP A O 1
ATOM 2001 N N . PRO A 1 258 ? 19.562 2.578 16.562 1 93 258 PRO A N 1
ATOM 2002 C CA . PRO A 1 258 ? 19.453 2.654 18.016 1 93 258 PRO A CA 1
ATOM 2003 C C . PRO A 1 258 ? 20.266 3.801 18.609 1 93 258 PRO A C 1
ATOM 2005 O O . PRO A 1 258 ? 20.062 4.184 19.766 1 93 258 PRO A O 1
ATOM 2008 N N . LEU A 1 259 ? 21.203 4.391 17.797 1 94.06 259 LEU A N 1
ATOM 2009 C CA . LEU A 1 259 ? 22.047 5.461 18.297 1 94.06 259 LEU A CA 1
ATOM 2010 C C . LEU A 1 259 ? 21.344 6.809 18.219 1 94.06 259 LEU A C 1
ATOM 2012 O O . LEU A 1 259 ? 21.781 7.793 18.797 1 94.06 259 LEU A O 1
ATOM 2016 N N . VAL A 1 260 ? 20.281 6.879 17.422 1 94.94 260 VAL A N 1
ATOM 2017 C CA . VAL A 1 260 ? 19.5 8.102 17.312 1 94.94 260 VAL A CA 1
ATOM 2018 C C . VAL A 1 260 ? 18.422 8.133 18.406 1 94.94 260 VAL A C 1
ATOM 2020 O O . VAL A 1 260 ? 17.562 7.246 18.469 1 94.94 260 VAL A O 1
ATOM 2023 N N . SER A 1 261 ? 18.422 9.133 19.297 1 94.38 261 SER A N 1
ATOM 2024 C CA . SER A 1 261 ? 17.516 9.117 20.453 1 94.38 261 SER A CA 1
ATOM 2025 C C . SER A 1 261 ? 16.859 10.477 20.656 1 94.38 261 SER A C 1
ATOM 2027 O O . SER A 1 261 ? 16.484 10.828 21.766 1 94.38 261 SER A O 1
ATOM 2029 N N . ASP A 1 262 ? 16.828 11.305 19.562 1 94.94 262 ASP A N 1
ATOM 2030 C CA . ASP A 1 262 ? 16.109 12.562 19.703 1 94.94 262 ASP A CA 1
ATOM 2031 C C . ASP A 1 262 ? 14.625 12.32 20.016 1 94.94 262 ASP A C 1
ATOM 2033 O O . ASP A 1 262 ? 14.086 11.258 19.672 1 94.94 262 ASP A O 1
ATOM 2037 N N . PRO A 1 263 ? 13.922 13.25 20.625 1 94.25 263 PRO A N 1
ATOM 2038 C CA . PRO A 1 263 ? 12.562 13.055 21.141 1 94.25 263 PRO A CA 1
ATOM 2039 C C . PRO A 1 263 ? 11.57 12.664 20.031 1 94.25 263 PRO A C 1
ATOM 2041 O O . PRO A 1 263 ? 10.68 11.836 20.266 1 94.25 263 PRO A O 1
ATOM 2044 N N . LYS A 1 264 ? 11.633 13.211 18.922 1 94.94 264 LYS A N 1
ATOM 2045 C CA . LYS A 1 264 ? 10.719 12.875 17.844 1 94.94 264 LYS A CA 1
ATOM 2046 C C . LYS A 1 264 ? 10.883 11.422 17.406 1 94.94 264 LYS A C 1
ATOM 2048 O O . LYS A 1 264 ? 9.898 10.695 17.266 1 94.94 264 LYS A O 1
ATOM 2053 N 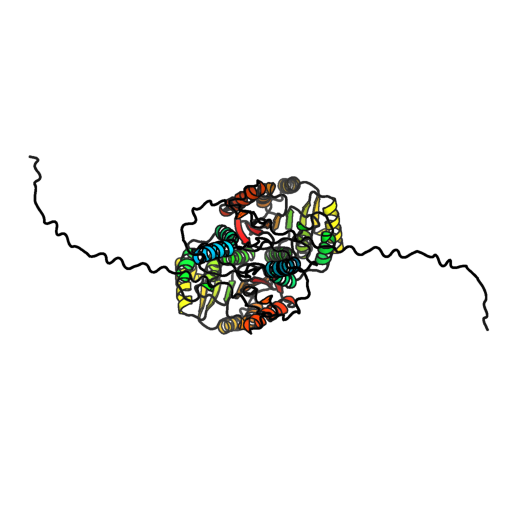N . THR A 1 265 ? 12.117 11.031 17.203 1 96.19 265 THR A N 1
ATOM 2054 C CA . THR A 1 265 ? 12.398 9.656 16.797 1 96.19 265 THR A CA 1
ATOM 2055 C C . THR A 1 265 ? 11.891 8.672 17.859 1 96.19 265 THR A C 1
ATOM 2057 O O . THR A 1 265 ? 11.25 7.672 17.516 1 96.19 265 THR A O 1
ATOM 2060 N N . ILE A 1 266 ? 12.148 8.992 19.094 1 96.19 266 ILE A N 1
ATOM 2061 C CA . ILE A 1 266 ? 11.695 8.133 20.188 1 96.19 266 ILE A CA 1
ATOM 2062 C C . ILE A 1 266 ? 10.172 8.047 20.172 1 96.19 266 ILE A C 1
ATOM 2064 O O . ILE A 1 266 ? 9.609 6.969 20.359 1 96.19 266 ILE A O 1
ATOM 2068 N N . SER A 1 267 ? 9.562 9.172 19.938 1 95.75 267 SER A N 1
ATOM 2069 C CA . SER A 1 267 ? 8.102 9.203 19.906 1 95.75 267 SER A CA 1
ATOM 2070 C C . SER A 1 267 ? 7.551 8.305 18.797 1 95.75 267 SER A C 1
ATOM 2072 O O . SER A 1 267 ? 6.605 7.547 19.031 1 95.75 267 SER A O 1
ATOM 2074 N N . ILE A 1 268 ? 8.117 8.344 17.672 1 97.06 268 ILE A N 1
ATOM 2075 C CA . ILE A 1 268 ? 7.664 7.547 16.531 1 97.06 268 ILE A CA 1
ATOM 2076 C C . ILE A 1 268 ? 7.922 6.066 16.812 1 97.06 268 ILE A C 1
ATOM 2078 O O . ILE A 1 268 ? 7.062 5.223 16.547 1 97.06 268 ILE A O 1
ATOM 2082 N N . ARG A 1 269 ? 9.07 5.715 17.391 1 97.19 269 ARG A N 1
ATOM 2083 C CA . ARG A 1 269 ? 9.383 4.34 17.766 1 97.19 269 ARG A CA 1
ATOM 2084 C C . ARG A 1 269 ? 8.344 3.789 18.734 1 97.19 269 ARG A C 1
ATOM 2086 O O . ARG A 1 269 ? 7.859 2.67 18.562 1 97.19 269 ARG A O 1
ATOM 2093 N N . ASN A 1 270 ? 8.133 4.605 19.719 1 96.81 270 ASN A N 1
ATOM 2094 C CA . ASN A 1 270 ? 7.16 4.191 20.719 1 96.81 270 ASN A CA 1
ATOM 2095 C C . ASN A 1 270 ? 5.777 3.986 20.109 1 96.81 270 ASN A C 1
ATOM 2097 O O . ASN A 1 270 ? 5.086 3.018 20.438 1 96.81 270 ASN A O 1
ATOM 2101 N N . PHE A 1 271 ? 5.414 4.832 19.281 1 97.75 271 PHE A N 1
ATOM 2102 C CA . PHE A 1 271 ? 4.117 4.711 18.625 1 97.75 271 PHE A CA 1
ATOM 2103 C C . PHE A 1 271 ? 4.055 3.441 17.781 1 97.75 271 PHE A C 1
ATOM 2105 O O . PHE A 1 271 ? 3.074 2.695 17.859 1 97.75 271 PHE A O 1
ATOM 2112 N N . ASN A 1 272 ? 5.086 3.213 16.984 1 98.06 272 ASN A N 1
ATOM 2113 C CA . ASN A 1 272 ? 5.148 1.996 16.172 1 98.06 272 ASN A CA 1
ATOM 2114 C C . ASN A 1 272 ? 5.02 0.745 17.031 1 98.06 272 ASN A C 1
ATOM 2116 O O . ASN A 1 272 ? 4.281 -0.179 16.688 1 98.06 272 ASN A O 1
ATOM 2120 N N . GLN A 1 273 ? 5.734 0.756 18.109 1 97.38 273 GLN A N 1
ATOM 2121 C CA . GLN A 1 273 ? 5.711 -0.391 19.016 1 97.38 273 GLN A CA 1
ATOM 2122 C C . GLN A 1 273 ? 4.32 -0.599 19.594 1 97.38 273 GLN A C 1
ATOM 2124 O O . GLN A 1 273 ? 3.83 -1.728 19.672 1 97.38 273 GLN A O 1
ATOM 2129 N N . ARG A 1 274 ? 3.691 0.444 20.031 1 97.25 274 ARG A N 1
ATOM 2130 C CA . ARG A 1 274 ? 2.346 0.353 20.578 1 97.25 274 ARG A CA 1
ATOM 2131 C C . ARG A 1 274 ? 1.355 -0.153 19.531 1 97.25 274 ARG A C 1
ATOM 2133 O O . ARG A 1 274 ? 0.455 -0.933 19.859 1 97.25 274 ARG A O 1
ATOM 2140 N N . LEU A 1 275 ? 1.514 0.343 18.359 1 97.5 275 LEU A N 1
ATOM 2141 C CA . LEU A 1 275 ? 0.635 -0.083 17.281 1 97.5 275 LEU A CA 1
ATOM 2142 C C . LEU A 1 275 ? 0.756 -1.584 17.031 1 97.5 275 LEU A C 1
ATOM 2144 O O . LEU A 1 275 ? -0.24 -2.254 16.75 1 97.5 275 LEU A O 1
ATOM 2148 N N . MET A 1 276 ? 1.927 -2.152 17.141 1 96.56 276 MET A N 1
ATOM 2149 C CA . MET A 1 276 ? 2.182 -3.576 16.953 1 96.56 276 MET A CA 1
ATOM 2150 C C . MET A 1 276 ? 1.384 -4.41 17.938 1 96.56 276 MET A C 1
ATOM 2152 O O . MET A 1 276 ? 0.978 -5.531 17.641 1 96.56 276 MET A O 1
ATOM 2156 N N . GLU A 1 277 ? 1.105 -3.824 19.016 1 96.5 277 GLU A N 1
ATOM 2157 C CA . GLU A 1 277 ? 0.432 -4.562 20.094 1 96.5 277 GLU A CA 1
ATOM 2158 C C . GLU A 1 277 ? -1.057 -4.227 20.141 1 96.5 277 GLU A C 1
ATOM 2160 O O . GLU A 1 277 ? -1.809 -4.824 20.906 1 96.5 277 GLU A O 1
ATOM 2165 N N . ASP A 1 278 ? -1.492 -3.27 19.375 1 98.25 278 ASP A N 1
ATOM 2166 C CA . ASP A 1 278 ? -2.861 -2.768 19.453 1 98.25 278 ASP A CA 1
ATOM 2167 C C . ASP A 1 278 ? -3.828 -3.713 18.734 1 98.25 278 ASP A C 1
ATOM 2169 O O . ASP A 1 278 ? -3.861 -3.764 17.5 1 98.25 278 ASP A O 1
ATOM 2173 N N . LYS A 1 279 ? -4.723 -4.387 19.391 1 97.69 279 LYS A N 1
ATOM 2174 C CA . LYS A 1 279 ? -5.613 -5.398 18.828 1 97.69 279 LYS A CA 1
ATOM 2175 C C . LYS A 1 279 ? -6.844 -4.754 18.203 1 97.69 279 LYS A C 1
ATOM 2177 O O . LYS A 1 279 ? -7.605 -5.418 17.484 1 97.69 279 LYS A O 1
ATOM 2182 N N . ARG A 1 280 ? -6.996 -3.463 18.391 1 98.44 280 ARG A N 1
ATOM 2183 C CA . ARG A 1 280 ? -8.156 -2.756 17.859 1 98.44 280 ARG A CA 1
ATOM 2184 C C . ARG A 1 280 ? -8.047 -2.564 16.344 1 98.44 280 ARG A C 1
ATOM 2186 O O . ARG A 1 280 ? -9.031 -2.244 15.68 1 98.44 280 ARG A O 1
ATOM 2193 N N . VAL A 1 281 ? -6.77 -2.775 15.82 1 98.69 281 VAL A N 1
ATOM 2194 C CA . VAL A 1 281 ? -6.555 -2.537 14.398 1 98.69 281 VAL A CA 1
ATOM 2195 C C . VAL A 1 281 ? -5.719 -3.668 13.805 1 98.69 281 VAL A C 1
ATOM 2197 O O . VAL A 1 281 ? -4.934 -4.305 14.508 1 98.69 281 VAL A O 1
ATOM 2200 N N . SER A 1 282 ? -5.934 -3.992 12.508 1 98.31 282 SER A N 1
ATOM 2201 C CA . SER A 1 282 ? -4.914 -4.633 11.68 1 98.31 282 SER A CA 1
ATOM 2202 C C . SER A 1 282 ? -3.963 -3.602 11.078 1 98.31 282 SER A C 1
ATOM 2204 O O . SER A 1 282 ? -4.348 -2.453 10.852 1 98.31 282 SER A O 1
ATOM 2206 N N . ILE A 1 283 ? -2.75 -4.027 10.883 1 98.56 283 ILE A N 1
ATOM 2207 C CA . ILE A 1 283 ? -1.8 -3.016 10.438 1 98.56 283 ILE A CA 1
ATOM 2208 C C . ILE A 1 283 ? -1 -3.549 9.25 1 98.56 283 ILE A C 1
ATOM 2210 O O . ILE A 1 283 ? -0.833 -4.762 9.102 1 98.56 283 ILE A O 1
ATOM 2214 N N . SER A 1 284 ? -0.498 -2.693 8.383 1 98.69 284 SER A N 1
ATOM 2215 C CA . SER A 1 284 ? 0.473 -2.924 7.316 1 98.69 284 SER A CA 1
ATOM 2216 C C . SER A 1 284 ? 1.392 -1.719 7.137 1 98.69 284 SER A C 1
ATOM 2218 O O . SER A 1 284 ? 0.954 -0.661 6.68 1 98.69 284 SER A O 1
ATOM 2220 N N . MET A 1 285 ? 2.607 -1.853 7.562 1 98.31 285 MET A N 1
ATOM 2221 C CA . MET A 1 285 ? 3.613 -0.817 7.348 1 98.31 285 MET A CA 1
ATOM 2222 C C . MET A 1 285 ? 4.254 -0.962 5.969 1 98.31 285 MET A C 1
ATOM 2224 O O . MET A 1 285 ? 4.762 -2.031 5.629 1 98.31 285 MET A O 1
ATOM 2228 N N . VAL A 1 286 ? 4.219 0.078 5.152 1 97.56 286 VAL A N 1
ATOM 2229 C CA . VAL A 1 286 ? 4.77 0.036 3.803 1 97.56 286 VAL A CA 1
ATOM 2230 C C . VAL A 1 286 ? 5.805 1.146 3.633 1 97.56 286 VAL A C 1
ATOM 2232 O O . VAL A 1 286 ? 5.582 2.281 4.062 1 97.56 286 VAL A O 1
ATOM 2235 N N . PRO A 1 287 ? 6.953 0.853 3.057 1 96 287 PRO A N 1
ATOM 2236 C CA . PRO A 1 287 ? 8.023 1.841 2.91 1 96 287 PRO A CA 1
ATOM 2237 C C . PRO A 1 287 ? 7.836 2.738 1.689 1 96 287 PRO A C 1
ATOM 2239 O O . PRO A 1 287 ? 8.734 2.85 0.856 1 96 287 PRO A O 1
ATOM 2242 N N . ILE A 1 288 ? 6.797 3.406 1.595 1 96.06 288 ILE A N 1
ATOM 2243 C CA . ILE A 1 288 ? 6.496 4.414 0.583 1 96.06 288 ILE A CA 1
ATOM 2244 C C . ILE A 1 288 ? 6.605 5.809 1.197 1 96.06 288 ILE A C 1
ATOM 2246 O O . ILE A 1 288 ? 6.203 6.023 2.344 1 96.06 288 ILE A O 1
ATOM 2250 N N . GLY A 1 289 ? 7.16 6.754 0.449 1 94.62 289 GLY A N 1
ATOM 2251 C CA . GLY A 1 289 ? 7.5 8.023 1.071 1 94.62 289 GLY A CA 1
ATOM 2252 C C . GLY A 1 289 ? 8.484 7.887 2.219 1 94.62 289 GLY A C 1
ATOM 2253 O O . GLY A 1 289 ? 9.555 7.297 2.055 1 94.62 289 GLY A O 1
ATOM 2254 N N . ASP A 1 290 ? 8.133 8.391 3.361 1 94.94 290 ASP A N 1
ATOM 2255 C CA . ASP A 1 290 ? 8.938 8.242 4.57 1 94.94 290 ASP A CA 1
ATOM 2256 C C . ASP A 1 290 ? 8.352 7.176 5.492 1 94.94 290 ASP A C 1
ATOM 2258 O O . ASP A 1 290 ? 8.461 7.277 6.715 1 94.94 290 ASP A O 1
ATOM 2262 N N . GLY A 1 291 ? 7.582 6.199 4.82 1 96.69 291 GLY A N 1
ATOM 2263 C CA . GLY A 1 291 ? 6.922 5.133 5.551 1 96.69 291 GLY A CA 1
ATOM 2264 C C . GLY A 1 291 ? 5.492 5.469 5.941 1 96.69 291 GLY A C 1
ATOM 2265 O O . GLY A 1 291 ? 5.23 6.547 6.48 1 96.69 291 GLY A O 1
ATOM 2266 N N . MET A 1 292 ? 4.598 4.527 5.625 1 98.19 292 MET A N 1
ATOM 2267 C CA . MET A 1 292 ? 3.199 4.668 6.016 1 98.19 292 MET A CA 1
ATOM 2268 C C . MET A 1 292 ? 2.689 3.395 6.676 1 98.19 292 MET A C 1
ATOM 2270 O O . MET A 1 292 ? 3.037 2.289 6.258 1 98.19 292 MET A O 1
ATOM 2274 N N . THR A 1 293 ? 1.92 3.57 7.68 1 98.75 293 THR A N 1
ATOM 2275 C CA . THR A 1 293 ? 1.199 2.426 8.227 1 98.75 293 THR A CA 1
ATOM 2276 C C . THR A 1 293 ? -0.295 2.539 7.941 1 98.75 293 THR A C 1
ATOM 2278 O O . THR A 1 293 ? -0.917 3.559 8.25 1 98.75 293 THR A O 1
ATOM 2281 N N . ILE A 1 294 ? -0.759 1.543 7.262 1 98.94 294 ILE A N 1
ATOM 2282 C CA . ILE A 1 294 ? -2.193 1.411 7.027 1 98.94 294 ILE A CA 1
ATOM 2283 C C . ILE A 1 294 ? -2.838 0.638 8.172 1 98.94 294 ILE A C 1
ATOM 2285 O O . ILE A 1 294 ? -2.477 -0.512 8.438 1 98.94 294 ILE A O 1
ATOM 2289 N N . CYS A 1 295 ? -3.754 1.281 8.898 1 98.88 295 CYS A N 1
ATOM 2290 C CA . CYS A 1 295 ? -4.488 0.648 9.992 1 98.88 295 CYS A CA 1
ATOM 2291 C C . CYS A 1 295 ? -5.953 0.454 9.617 1 98.88 295 CYS A C 1
ATOM 2293 O O . CYS A 1 295 ? -6.625 1.402 9.211 1 98.88 295 CYS A O 1
ATOM 2295 N N . ARG A 1 296 ? -6.395 -0.73 9.703 1 98.88 296 ARG A N 1
ATOM 2296 C CA . ARG A 1 296 ? -7.812 -1.028 9.547 1 98.88 296 ARG A CA 1
ATOM 2297 C C . ARG A 1 296 ? -8.461 -1.342 10.891 1 98.88 296 ARG A C 1
ATOM 2299 O O . ARG A 1 296 ? -8.031 -2.264 11.594 1 98.88 296 ARG A O 1
ATOM 2306 N N . LYS A 1 297 ? -9.453 -0.578 11.211 1 98.88 297 LYS A N 1
ATOM 2307 C CA . LYS A 1 297 ? -10.117 -0.77 12.5 1 98.88 297 LYS A CA 1
ATOM 2308 C C . LYS A 1 297 ? -10.922 -2.066 12.516 1 98.88 297 LYS A C 1
ATOM 2310 O O . LYS A 1 297 ? -11.641 -2.371 11.555 1 98.88 297 LYS A O 1
ATOM 2315 N N . ARG A 1 298 ? -10.844 -2.809 13.641 1 97.12 298 ARG A N 1
ATOM 2316 C CA . ARG A 1 298 ? -11.531 -4.086 13.805 1 97.12 298 ARG A CA 1
ATOM 2317 C C . ARG A 1 298 ? -12.789 -3.922 14.648 1 97.12 298 ARG A C 1
ATOM 2319 O O . ARG A 1 298 ? -12.875 -3.016 15.477 1 97.12 298 ARG A O 1
ATOM 2326 N N . MET B 1 1 ? -3.258 53.312 -63.188 1 18.66 1 MET B N 1
ATOM 2327 C CA . MET B 1 1 ? -2.893 54.5 -62.406 1 18.66 1 MET B CA 1
ATOM 2328 C C . MET B 1 1 ? -2.457 54.094 -61 1 18.66 1 MET B C 1
ATOM 2330 O O . MET B 1 1 ? -3.297 53.781 -60.156 1 18.66 1 MET B O 1
ATOM 2334 N N . VAL B 1 2 ? -1.311 53.375 -60.688 1 19.19 2 VAL B N 1
ATOM 2335 C CA . VAL B 1 2 ? -0.516 52.281 -60.125 1 19.19 2 VAL B CA 1
ATOM 2336 C C . VAL B 1 2 ? 0.163 52.781 -58.844 1 19.19 2 VAL B C 1
ATOM 2338 O O . VAL B 1 2 ? 0.208 52.062 -57.844 1 19.19 2 VAL B O 1
ATOM 2341 N N . ILE B 1 3 ? 0.848 54 -58.688 1 20.59 3 ILE B N 1
ATOM 2342 C CA . ILE B 1 3 ? 2.25 54.094 -58.312 1 20.59 3 ILE B CA 1
ATOM 2343 C C . ILE B 1 3 ? 2.354 54.5 -56.844 1 20.59 3 ILE B C 1
ATOM 2345 O O . ILE B 1 3 ? 2.047 55.625 -56.469 1 20.59 3 ILE B O 1
ATOM 2349 N N . ILE B 1 4 ? 1.854 53.594 -55.875 1 21.97 4 ILE B N 1
ATOM 2350 C CA . ILE B 1 4 ? 1.698 53.906 -54.438 1 21.97 4 ILE B CA 1
ATOM 2351 C C . ILE B 1 4 ? 3.062 54.188 -53.844 1 21.97 4 ILE B C 1
ATOM 2353 O O . ILE B 1 4 ? 3.949 53.344 -53.812 1 21.97 4 ILE B O 1
ATOM 2357 N N . GLY B 1 5 ? 3.43 55.344 -53.562 1 19.16 5 GLY B N 1
ATOM 2358 C CA . GLY B 1 5 ? 4.652 56.125 -53.344 1 19.16 5 GLY B CA 1
ATOM 2359 C C . GLY B 1 5 ? 5.395 55.688 -52.094 1 19.16 5 GLY B C 1
ATOM 2360 O O . GLY B 1 5 ? 4.84 55 -51.25 1 19.16 5 GLY B O 1
ATOM 2361 N N . MET B 1 6 ? 6.473 56.406 -51.5 1 19.25 6 MET B N 1
ATOM 2362 C CA . MET B 1 6 ? 7.91 56.438 -51.25 1 19.25 6 MET B CA 1
ATOM 2363 C C . MET B 1 6 ? 8.219 56.375 -49.781 1 19.25 6 MET B C 1
ATOM 2365 O O . MET B 1 6 ? 9.18 55.719 -49.344 1 19.25 6 MET B O 1
ATOM 2369 N N . THR B 1 7 ? 7.672 57.281 -48.812 1 18.89 7 THR B N 1
ATOM 2370 C CA . THR B 1 7 ? 8.641 58.125 -48.156 1 18.89 7 THR B CA 1
ATOM 2371 C C . THR B 1 7 ? 9.297 57.406 -47 1 18.89 7 THR B C 1
ATOM 2373 O O . THR B 1 7 ? 8.797 56.375 -46.531 1 18.89 7 THR B O 1
ATOM 2376 N N . ASN B 1 8 ? 10.172 58.062 -45.938 1 18.53 8 ASN B N 1
ATOM 2377 C CA . ASN B 1 8 ? 11.523 58.25 -45.438 1 18.53 8 ASN B CA 1
ATOM 2378 C C . ASN B 1 8 ? 11.672 57.75 -44 1 18.53 8 ASN B C 1
ATOM 2380 O O . ASN B 1 8 ? 12.719 57.906 -43.406 1 18.53 8 ASN B O 1
ATOM 2384 N N . SER B 1 9 ? 10.594 57.438 -43.219 1 20.23 9 SER B N 1
ATOM 2385 C CA . SER B 1 9 ? 10.734 57.875 -41.812 1 20.23 9 SER B CA 1
ATOM 2386 C C . SER B 1 9 ? 11.914 57.156 -41.156 1 20.23 9 SER B C 1
ATOM 2388 O O . SER B 1 9 ? 12.289 56.062 -41.531 1 20.23 9 SER B O 1
ATOM 2390 N N . SER B 1 10 ? 12.602 57.812 -40.062 1 19.81 10 SER B N 1
ATOM 2391 C CA . SER B 1 10 ? 13.789 58.031 -39.25 1 19.81 10 SER B CA 1
ATOM 2392 C C . SER B 1 10 ? 14.039 56.875 -38.281 1 19.81 10 SER B C 1
ATOM 2394 O O . SER B 1 10 ? 13.125 56.438 -37.594 1 19.81 10 SER B O 1
ATOM 2396 N N . ILE B 1 11 ? 15.141 56.062 -38.406 1 20.33 11 ILE B N 1
ATOM 2397 C CA . ILE B 1 11 ? 15.727 54.781 -38 1 20.33 11 ILE B CA 1
ATOM 2398 C C . ILE B 1 11 ? 16.297 54.875 -36.594 1 20.33 11 ILE B C 1
ATOM 2400 O O . ILE B 1 11 ? 17.516 54.906 -36.406 1 20.33 11 ILE B O 1
ATOM 2404 N N . ASN B 1 12 ? 15.648 55.75 -35.656 1 19 12 ASN B N 1
ATOM 2405 C CA . ASN B 1 12 ? 16.484 56.062 -34.469 1 19 12 ASN B CA 1
ATOM 2406 C C . ASN B 1 12 ? 16.922 54.812 -33.75 1 19 12 ASN B C 1
ATOM 2408 O O . ASN B 1 12 ? 16.125 53.906 -33.531 1 19 12 ASN B O 1
ATOM 2412 N N . LEU B 1 13 ? 18.25 54.531 -33.562 1 20.52 13 LEU B N 1
ATOM 2413 C CA . LEU B 1 13 ? 19.234 53.531 -33.219 1 20.52 13 LEU B CA 1
ATOM 2414 C C . LEU B 1 13 ? 19.266 53.312 -31.719 1 20.52 13 LEU B C 1
ATOM 2416 O O . LEU B 1 13 ? 20.062 53.906 -31.016 1 20.52 13 LEU B O 1
ATOM 2420 N N . VAL B 1 14 ? 18.156 53.5 -30.875 1 20.92 14 VAL B N 1
ATOM 2421 C CA . VAL B 1 14 ? 18.469 53.656 -29.453 1 20.92 14 VAL B CA 1
ATOM 2422 C C . VAL B 1 14 ? 19.172 52.375 -28.953 1 20.92 14 VAL B C 1
ATOM 2424 O O . VAL B 1 14 ? 18.75 51.281 -29.266 1 20.92 14 VAL B O 1
ATOM 2427 N N . PHE B 1 15 ? 20.438 52.469 -28.375 1 20.67 15 PHE B N 1
ATOM 2428 C CA . PHE B 1 15 ? 21.609 51.719 -27.922 1 20.67 15 PHE B CA 1
ATOM 2429 C C . PHE B 1 15 ? 21.297 50.969 -26.656 1 20.67 15 PHE B C 1
ATOM 2431 O O . PHE B 1 15 ? 21.297 51.531 -25.562 1 20.67 15 PHE B O 1
ATOM 2438 N N . HIS B 1 16 ? 20.109 50.406 -26.375 1 19.66 16 HIS B N 1
ATOM 2439 C CA . HIS B 1 16 ? 19.891 49.938 -25.016 1 19.66 16 HIS B CA 1
ATOM 2440 C C . HIS B 1 16 ? 20.922 48.875 -24.609 1 19.66 16 HIS B C 1
ATOM 2442 O O . HIS B 1 16 ? 21.172 47.938 -25.359 1 19.66 16 HIS B O 1
ATOM 2448 N N . HIS B 1 17 ? 21.922 49.281 -23.734 1 21.03 17 HIS B N 1
ATOM 2449 C CA . HIS B 1 17 ? 23.094 48.656 -23.125 1 21.03 17 HIS B CA 1
ATOM 2450 C C . HIS B 1 17 ? 22.719 47.438 -22.297 1 21.03 17 HIS B C 1
ATOM 2452 O O . HIS B 1 17 ? 21.875 47.5 -21.406 1 21.03 17 HIS B O 1
ATOM 2458 N N . GLY B 1 18 ? 22.578 46.25 -22.844 1 19.98 18 GLY B N 1
ATOM 2459 C CA . GLY B 1 18 ? 22.234 44.938 -22.328 1 19.98 18 GLY B CA 1
ATOM 2460 C C . GLY B 1 18 ? 23.203 44.438 -21.281 1 19.98 18 GLY B C 1
ATOM 2461 O O . GLY B 1 18 ? 24.359 44.156 -21.578 1 19.98 18 GLY B O 1
ATOM 2462 N N . LEU B 1 19 ? 23.281 45.156 -20.047 1 20.66 19 LEU B N 1
ATOM 2463 C CA . LEU B 1 19 ? 24.234 44.781 -19.016 1 20.66 19 LEU B CA 1
ATOM 2464 C C . LEU B 1 19 ? 24.125 43.281 -18.719 1 20.66 19 LEU B C 1
ATOM 2466 O O . LEU B 1 19 ? 23.016 42.781 -18.5 1 20.66 19 LEU B O 1
ATOM 2470 N N . THR B 1 20 ? 25.078 42.438 -19.109 1 21.52 20 THR B N 1
ATOM 2471 C CA . THR B 1 20 ? 25.359 41.031 -19.047 1 21.52 20 THR B CA 1
ATOM 2472 C C . THR B 1 20 ? 25.516 40.562 -17.609 1 21.52 20 THR B C 1
ATOM 2474 O O . THR B 1 20 ? 26.5 40.906 -16.938 1 21.52 20 THR B O 1
ATOM 2477 N N . LEU B 1 21 ? 24.547 40.781 -16.688 1 22.27 21 LEU B N 1
ATOM 2478 C CA . LEU B 1 21 ? 24.875 40.375 -15.32 1 22.27 21 LEU B CA 1
ATOM 2479 C C . LEU B 1 21 ? 25.328 38.906 -15.281 1 22.27 21 LEU B C 1
ATOM 2481 O O . LEU B 1 21 ? 24.859 38.062 -16.047 1 22.27 21 LEU B O 1
ATOM 2485 N N . PRO B 1 22 ? 26.594 38.719 -14.695 1 22.61 22 PRO B N 1
ATOM 2486 C CA . PRO B 1 22 ? 27.312 37.438 -14.578 1 22.61 22 PRO B CA 1
ATOM 2487 C C . PRO B 1 22 ? 26.516 36.406 -13.789 1 22.61 22 PRO B C 1
ATOM 2489 O O . PRO B 1 22 ? 25.812 36.75 -12.836 1 22.61 22 PRO B O 1
ATOM 2492 N N . HIS B 1 23 ? 25.859 35.469 -14.422 1 21.52 23 HIS B N 1
ATOM 2493 C CA . HIS B 1 23 ? 25.156 34.312 -13.875 1 21.52 23 HIS B CA 1
ATOM 2494 C C . HIS B 1 23 ? 26.016 33.562 -12.883 1 21.52 23 HIS B C 1
ATOM 2496 O O . HIS B 1 23 ? 27.094 33.062 -13.25 1 21.52 23 HIS B O 1
ATOM 2502 N N . GLU B 1 24 ? 26.156 34.094 -11.648 1 22.59 24 GLU B N 1
ATOM 2503 C CA . GLU B 1 24 ? 26.859 33.375 -10.594 1 22.59 24 GLU B CA 1
ATOM 2504 C C . GLU B 1 24 ? 26.422 31.922 -10.523 1 22.59 24 GLU B C 1
ATOM 2506 O O . GLU B 1 24 ? 25.281 31.594 -10.82 1 22.59 24 GLU B O 1
ATOM 2511 N N . HIS B 1 25 ? 27.406 31.031 -10.641 1 22.81 25 HIS B N 1
ATOM 2512 C CA . HIS B 1 25 ? 27.469 29.562 -10.586 1 22.81 25 HIS B CA 1
ATOM 2513 C C . HIS B 1 25 ? 26.828 29.031 -9.312 1 22.81 25 HIS B C 1
ATOM 2515 O O . HIS B 1 25 ? 27.172 29.453 -8.203 1 22.81 25 HIS B O 1
ATOM 2521 N N . VAL B 1 26 ? 25.516 28.859 -9.32 1 22.72 26 VAL B N 1
ATOM 2522 C CA . VAL B 1 26 ? 24.828 28.172 -8.234 1 22.72 26 VAL B CA 1
ATOM 2523 C C . VAL B 1 26 ? 25.562 26.859 -7.898 1 22.72 26 VAL B C 1
ATOM 2525 O O . VAL B 1 26 ? 25.625 25.953 -8.727 1 22.72 26 VAL B O 1
ATOM 2528 N N . THR B 1 27 ? 26.734 26.969 -7.215 1 23.47 27 THR B N 1
ATOM 2529 C CA . THR B 1 27 ? 27.391 25.797 -6.656 1 23.47 27 THR B CA 1
ATOM 2530 C C . THR B 1 27 ? 26.391 24.969 -5.844 1 23.47 27 THR B C 1
ATOM 2532 O O . THR B 1 27 ? 25.734 25.484 -4.941 1 23.47 27 THR B O 1
ATOM 2535 N N . SER B 1 28 ? 25.672 24.141 -6.543 1 24.3 28 SER B N 1
ATOM 2536 C CA . SER B 1 28 ? 24.797 23.156 -5.918 1 24.3 28 SER B CA 1
ATOM 2537 C C . SER B 1 28 ? 25.469 22.5 -4.719 1 24.3 28 SER B C 1
ATOM 2539 O O . SER B 1 28 ? 26.531 21.875 -4.855 1 24.3 28 SER B O 1
ATOM 2541 N N . LEU B 1 29 ? 25.453 23.172 -3.576 1 25.7 29 LEU B N 1
ATOM 2542 C CA . LEU B 1 29 ? 25.922 22.672 -2.291 1 25.7 29 LEU B CA 1
ATOM 2543 C C . LEU B 1 29 ? 25.344 21.297 -2.002 1 25.7 29 LEU B C 1
ATOM 2545 O O . LEU B 1 29 ? 24.156 21.156 -1.729 1 25.7 29 LEU B O 1
ATOM 2549 N N . VAL B 1 30 ? 25.594 20.344 -2.793 1 24.64 30 VAL B N 1
ATOM 2550 C CA . VAL B 1 30 ? 25.234 18.984 -2.377 1 24.64 30 VAL B CA 1
ATOM 2551 C C . VAL B 1 30 ? 25.922 18.656 -1.045 1 24.64 30 VAL B C 1
ATOM 2553 O O . VAL B 1 30 ? 27.141 18.703 -0.939 1 24.64 30 VAL B O 1
ATOM 2556 N N . ARG B 1 31 ? 25.266 19.016 0.071 1 28.98 31 ARG B N 1
ATOM 2557 C CA . ARG B 1 31 ? 25.812 18.703 1.386 1 28.98 31 ARG B CA 1
ATOM 2558 C C . ARG B 1 31 ? 26.219 17.234 1.479 1 28.98 31 ARG B C 1
ATOM 2560 O O . ARG B 1 31 ? 25.406 16.359 1.176 1 28.98 31 ARG B O 1
ATOM 2567 N N . PRO B 1 32 ? 27.469 16.859 1.324 1 28.47 32 PRO B N 1
ATOM 2568 C CA . PRO B 1 32 ? 27.906 15.484 1.537 1 28.47 32 PRO B CA 1
ATOM 2569 C C . PRO B 1 32 ? 27.328 14.867 2.812 1 28.47 32 PRO B C 1
ATOM 2571 O O . PRO B 1 32 ? 26.969 15.594 3.74 1 28.47 32 PRO B O 1
ATOM 2574 N N . CYS B 1 33 ? 26.719 13.664 2.691 1 29.66 33 CYS B N 1
ATOM 2575 C CA . CYS B 1 33 ? 26.375 12.906 3.885 1 29.66 33 CYS B CA 1
ATOM 2576 C C . CYS B 1 33 ? 27.469 12.992 4.93 1 29.66 33 CYS B C 1
ATOM 2578 O O . CYS B 1 33 ? 28.656 12.922 4.598 1 29.66 33 CYS B O 1
ATOM 2580 N N . ALA B 1 34 ? 27.172 13.672 6.055 1 25.97 34 ALA B N 1
ATOM 2581 C CA . ALA B 1 34 ? 28.125 13.93 7.125 1 25.97 34 ALA B CA 1
ATOM 2582 C C . ALA B 1 34 ? 29.047 12.734 7.344 1 25.97 34 ALA B C 1
ATOM 2584 O O . ALA B 1 34 ? 28.578 11.625 7.602 1 25.97 34 ALA B O 1
ATOM 2585 N N . ARG B 1 35 ? 30.172 12.688 6.762 1 30.53 35 ARG B N 1
ATOM 2586 C CA . ARG B 1 35 ? 31.266 11.773 7.09 1 30.53 35 ARG B CA 1
ATOM 2587 C C . ARG B 1 35 ? 31.562 11.805 8.578 1 30.53 35 ARG B C 1
ATOM 2589 O O . ARG B 1 35 ? 31.938 12.852 9.125 1 30.53 35 ARG B O 1
ATOM 2596 N N . PHE B 1 36 ? 30.812 11.055 9.484 1 25.98 36 PHE B N 1
ATOM 2597 C CA . PHE B 1 36 ? 31.328 10.875 10.828 1 25.98 36 PHE B CA 1
ATOM 2598 C C . PHE B 1 36 ? 32.781 10.406 10.789 1 25.98 36 PHE B C 1
ATOM 2600 O O . PHE B 1 36 ? 33.094 9.414 10.133 1 25.98 36 PHE B O 1
ATOM 2607 N N . ASN B 1 37 ? 33.594 11.391 10.836 1 26.27 37 ASN B N 1
ATOM 2608 C CA . ASN B 1 37 ? 35.031 11.148 11.078 1 26.27 37 ASN B CA 1
ATOM 2609 C C . ASN B 1 37 ? 35.25 10.281 12.32 1 26.27 37 ASN B C 1
ATOM 2611 O O . ASN B 1 37 ? 34.969 10.719 13.438 1 26.27 37 ASN B O 1
ATOM 2615 N N . LEU B 1 38 ? 34.906 8.969 12.32 1 25.31 38 LEU B N 1
ATOM 2616 C CA . LEU B 1 38 ? 35.375 8.125 13.406 1 25.31 38 LEU B CA 1
ATOM 2617 C C . LEU B 1 38 ? 36.906 8.156 13.492 1 25.31 38 LEU B C 1
ATOM 2619 O O . LEU B 1 38 ? 37.594 7.656 12.594 1 25.31 38 LEU B O 1
ATOM 2623 N N . ASN B 1 39 ? 37.406 9.273 14.062 1 26.08 39 ASN B N 1
ATOM 2624 C CA . ASN B 1 39 ? 38.781 9.25 14.5 1 26.08 39 ASN B CA 1
ATOM 2625 C C . ASN B 1 39 ? 39.031 8.102 15.477 1 26.08 39 ASN B C 1
ATOM 2627 O O . ASN B 1 39 ? 38.75 8.211 16.656 1 26.08 39 ASN B O 1
ATOM 2631 N N . TYR B 1 40 ? 38.656 6.836 15.203 1 24.62 40 TYR B N 1
ATOM 2632 C CA . TYR B 1 40 ? 39.125 5.82 16.125 1 24.62 40 TYR B CA 1
ATOM 2633 C C . TYR B 1 40 ? 40.656 5.832 16.188 1 24.62 40 TYR B C 1
ATOM 2635 O O . TYR B 1 40 ? 41.344 5.617 15.188 1 24.62 40 TYR B O 1
ATOM 2643 N N . ALA B 1 41 ? 41.219 6.715 17.094 1 27.08 41 ALA B N 1
ATOM 2644 C CA . ALA B 1 41 ? 42.594 6.59 17.547 1 27.08 41 ALA B CA 1
ATOM 2645 C C . ALA B 1 41 ? 42.906 5.156 17.969 1 27.08 41 ALA B C 1
ATOM 2647 O O . ALA B 1 41 ? 42.562 4.746 19.094 1 27.08 41 ALA B O 1
ATOM 2648 N N . THR B 1 42 ? 42.5 4.055 17.234 1 27.03 42 THR B N 1
ATOM 2649 C CA . THR B 1 42 ? 42.969 2.752 17.688 1 27.03 42 THR B CA 1
ATOM 2650 C C . THR B 1 42 ? 44.5 2.711 17.703 1 27.03 42 THR B C 1
ATOM 2652 O O . THR B 1 42 ? 45.125 2.891 16.672 1 27.03 42 THR B O 1
ATOM 2655 N N . THR B 1 43 ? 45.125 3.277 18.797 1 29.38 43 THR B N 1
ATOM 2656 C CA . THR B 1 43 ? 46.5 2.939 19.156 1 29.38 43 THR B CA 1
ATOM 2657 C C . THR B 1 43 ? 46.688 1.43 19.109 1 29.38 43 THR B C 1
ATOM 2659 O O . THR B 1 43 ? 46.656 0.76 20.141 1 29.38 43 THR B O 1
ATOM 2662 N N . TRP B 1 44 ? 45.969 0.651 18.25 1 28.08 44 TRP B N 1
ATOM 2663 C CA . TRP B 1 44 ? 46.406 -0.743 18.328 1 28.08 44 TRP B CA 1
ATOM 2664 C C . TRP B 1 44 ? 47.875 -0.877 17.984 1 28.08 44 TRP B C 1
ATOM 2666 O O . TRP B 1 44 ? 48.406 -0.143 17.141 1 28.08 44 TRP B O 1
ATOM 2676 N N . GLY B 1 45 ? 48.719 -1.246 18.969 1 29.33 45 GLY B N 1
ATOM 2677 C CA . GLY B 1 45 ? 50.031 -1.814 18.75 1 29.33 45 GLY B CA 1
ATOM 2678 C C . GLY B 1 45 ? 50.125 -2.615 17.469 1 29.33 45 GLY B C 1
ATOM 2679 O O . GLY B 1 45 ? 49.25 -3.406 17.156 1 29.33 45 GLY B O 1
ATOM 2680 N N . VAL B 1 46 ? 50.781 -2.01 16.375 1 32.5 46 VAL B N 1
ATOM 2681 C CA . VAL B 1 46 ? 51.125 -2.455 15.023 1 32.5 46 VAL B CA 1
ATOM 2682 C C . VAL B 1 46 ? 51.719 -3.85 15.078 1 32.5 46 VAL B C 1
ATOM 2684 O O . VAL B 1 46 ? 52.906 -4 15.414 1 32.5 46 VAL B O 1
ATOM 2687 N N . THR B 1 47 ? 51.156 -4.824 15.852 1 32.44 47 THR B N 1
ATOM 2688 C CA . THR B 1 47 ? 51.844 -6.051 15.477 1 32.44 47 THR B CA 1
ATOM 2689 C C . THR B 1 47 ? 51.844 -6.234 13.969 1 32.44 47 THR B C 1
ATOM 2691 O O . THR B 1 47 ? 51.031 -5.656 13.266 1 32.44 47 THR B O 1
ATOM 2694 N N . SER B 1 48 ? 52.906 -6.922 13.352 1 35.53 48 SER B N 1
ATOM 2695 C CA . SER B 1 48 ? 53.375 -7.234 12 1 35.53 48 SER B CA 1
ATOM 2696 C C . SER B 1 48 ? 52.25 -7.684 11.109 1 35.53 48 SER B C 1
ATOM 2698 O O . SER B 1 48 ? 52.438 -8.477 10.18 1 35.53 48 SER B O 1
ATOM 2700 N N . SER B 1 49 ? 51 -7.574 11.523 1 39.12 49 SER B N 1
ATOM 2701 C CA . SER B 1 49 ? 50.094 -8.133 10.523 1 39.12 49 SER B CA 1
ATOM 2702 C C . SER B 1 49 ? 50.125 -7.309 9.242 1 39.12 49 SER B C 1
ATOM 2704 O O . SER B 1 49 ? 50.281 -6.086 9.281 1 39.12 49 SER B O 1
ATOM 2706 N N . SER B 1 50 ? 50.531 -7.996 8.055 1 40.53 50 SER B N 1
ATOM 2707 C CA . SER B 1 50 ? 50.875 -7.438 6.75 1 40.53 50 SER B CA 1
ATOM 2708 C C . SER B 1 50 ? 49.812 -6.457 6.266 1 40.53 50 SER B C 1
ATOM 2710 O O . SER B 1 50 ? 48.656 -6.52 6.699 1 40.53 50 SER B O 1
ATOM 2712 N N . LYS B 1 51 ? 50.219 -5.363 5.559 1 45.12 51 LYS B N 1
ATOM 2713 C CA . LYS B 1 51 ? 49.469 -4.324 4.84 1 45.12 51 LYS B CA 1
ATOM 2714 C C . LYS B 1 51 ? 48.219 -4.891 4.168 1 45.12 51 LYS B C 1
ATOM 2716 O O . LYS B 1 51 ? 47.188 -4.223 4.102 1 45.12 51 LYS B O 1
ATOM 2721 N N . ALA B 1 52 ? 48.406 -6.137 3.844 1 41.69 52 ALA B N 1
ATOM 2722 C CA . ALA B 1 52 ? 47.344 -6.824 3.117 1 41.69 52 ALA B CA 1
ATOM 2723 C C . ALA B 1 52 ? 46.156 -7.094 4.023 1 41.69 52 ALA B C 1
ATOM 2725 O O . ALA B 1 52 ? 45 -6.969 3.598 1 41.69 52 ALA B O 1
ATOM 2726 N N . GLN B 1 53 ? 46.406 -7.488 5.211 1 45.59 53 GLN B N 1
ATOM 2727 C CA . GLN B 1 53 ? 45.312 -7.785 6.129 1 45.59 53 GLN B CA 1
ATOM 2728 C C . GLN B 1 53 ? 44.594 -6.504 6.574 1 45.59 53 GLN B C 1
ATOM 2730 O O . GLN B 1 53 ? 43.375 -6.477 6.695 1 45.59 53 GLN B O 1
ATOM 2735 N N . ARG B 1 54 ? 45.281 -5.344 6.75 1 47.06 54 ARG B N 1
ATOM 2736 C CA . ARG B 1 54 ? 44.656 -4.082 7.129 1 47.06 54 ARG B CA 1
ATOM 2737 C C . ARG B 1 54 ? 43.781 -3.545 6 1 47.06 54 ARG B C 1
ATOM 2739 O O . ARG B 1 54 ? 42.719 -2.984 6.25 1 47.06 54 ARG B O 1
ATOM 2746 N N . LEU B 1 55 ? 44.188 -3.748 4.723 1 42.53 55 LEU B N 1
ATOM 2747 C CA . LEU B 1 55 ? 43.406 -3.309 3.578 1 42.53 55 LEU B CA 1
ATOM 2748 C C . LEU B 1 55 ? 42.125 -4.133 3.451 1 42.53 55 LEU B C 1
ATOM 2750 O O . LEU B 1 55 ? 41.062 -3.598 3.121 1 42.53 55 LEU B O 1
ATOM 2754 N N . LYS B 1 56 ? 42.156 -5.449 3.807 1 43.75 56 LYS B N 1
ATOM 2755 C CA . LYS B 1 56 ? 40.938 -6.27 3.811 1 43.75 56 LYS B CA 1
ATOM 2756 C C . LYS B 1 56 ? 40 -5.828 4.91 1 43.75 56 LYS B C 1
ATOM 2758 O O . LYS B 1 56 ? 38.781 -5.75 4.691 1 43.75 56 LYS B O 1
ATOM 2763 N N . GLU B 1 57 ? 40.5 -5.555 6.082 1 44.16 57 GLU B N 1
ATOM 2764 C CA . GLU B 1 57 ? 39.688 -5.098 7.195 1 44.16 57 GLU B CA 1
ATOM 2765 C C . GLU B 1 57 ? 39.156 -3.693 6.941 1 44.16 57 GLU B C 1
ATOM 2767 O O . GLU B 1 57 ? 37.969 -3.408 7.23 1 44.16 57 GLU B O 1
ATOM 2772 N N . TYR B 1 58 ? 40.062 -2.807 6.348 1 39.56 58 TYR B N 1
ATOM 2773 C CA . TYR B 1 58 ? 39.562 -1.493 5.941 1 39.56 58 TYR B CA 1
ATOM 2774 C C . TYR B 1 58 ? 38.531 -1.612 4.82 1 39.56 58 TYR B C 1
ATOM 2776 O O . TYR B 1 58 ? 37.5 -0.93 4.836 1 39.56 58 TYR B O 1
ATOM 2784 N N . LYS B 1 59 ? 38.781 -2.496 3.855 1 38.97 59 LYS B N 1
ATOM 2785 C CA . LYS B 1 59 ? 37.812 -2.734 2.785 1 38.97 59 LYS B CA 1
ATOM 2786 C C . LYS B 1 59 ? 36.5 -3.285 3.338 1 38.97 59 LYS B C 1
ATOM 2788 O O . LYS B 1 59 ? 35.438 -2.938 2.854 1 38.97 59 LYS B O 1
ATOM 2793 N N . GLN B 1 60 ? 36.594 -4.301 4.258 1 39.06 60 GLN B N 1
ATOM 2794 C CA . GLN B 1 60 ? 35.375 -4.773 4.938 1 39.06 60 GLN B CA 1
ATOM 2795 C C . GLN B 1 60 ? 34.75 -3.654 5.742 1 39.06 60 GLN B C 1
ATOM 2797 O O . GLN B 1 60 ? 33.5 -3.557 5.801 1 39.06 60 GLN B O 1
ATOM 2802 N N . LEU B 1 61 ? 35.469 -2.844 6.469 1 38.31 61 LEU B N 1
ATOM 2803 C CA . LEU B 1 61 ? 34.938 -1.663 7.148 1 38.31 61 LEU B CA 1
ATOM 2804 C C . LEU B 1 61 ? 34.344 -0.676 6.145 1 38.31 61 LEU B C 1
ATOM 2806 O O . LEU B 1 61 ? 33.281 -0.1 6.387 1 38.31 61 LEU B O 1
ATOM 2810 N N . VAL B 1 62 ? 35.125 -0.368 5.051 1 38.03 62 VAL B N 1
ATOM 2811 C CA . VAL B 1 62 ? 34.594 0.503 4.012 1 38.03 62 VAL B CA 1
ATOM 2812 C C . VAL B 1 62 ? 33.406 -0.193 3.309 1 38.03 62 VAL B C 1
ATOM 2814 O O . VAL B 1 62 ? 32.438 0.454 2.918 1 38.03 62 VAL B O 1
ATOM 2817 N N . ARG B 1 63 ? 33.5 -1.478 2.979 1 37.16 63 ARG B N 1
ATOM 2818 C CA . ARG B 1 63 ? 32.406 -2.236 2.365 1 37.16 63 ARG B CA 1
ATOM 2819 C C . ARG B 1 63 ? 31.203 -2.291 3.281 1 37.16 63 ARG B C 1
ATOM 2821 O O . ARG B 1 63 ? 30.062 -2.258 2.812 1 37.16 63 ARG B O 1
ATOM 2828 N N . ASN B 1 64 ? 31.266 -2.67 4.555 1 36.62 64 ASN B N 1
ATOM 2829 C CA . ASN B 1 64 ? 30.219 -2.66 5.57 1 36.62 64 ASN B CA 1
ATOM 2830 C C . ASN B 1 64 ? 29.75 -1.241 5.875 1 36.62 64 ASN B C 1
ATOM 2832 O O . ASN B 1 64 ? 28.766 -1.051 6.59 1 36.62 64 ASN B O 1
ATOM 2836 N N . SER B 1 65 ? 30.656 -0.251 5.918 1 36.34 65 SER B N 1
ATOM 2837 C CA . SER B 1 65 ? 30.234 1.145 6.012 1 36.34 65 SER B CA 1
ATOM 2838 C C . SER B 1 65 ? 29.469 1.579 4.762 1 36.34 65 SER B C 1
ATOM 2840 O O . SER B 1 65 ? 29.938 2.449 4.02 1 36.34 65 SER B O 1
ATOM 2842 N N . SER B 1 66 ? 29.109 0.783 3.885 1 40.12 66 SER B N 1
ATOM 2843 C CA . SER B 1 66 ? 28.281 1.221 2.773 1 40.12 66 SER B CA 1
ATOM 2844 C C . SER B 1 66 ? 27.312 2.314 3.209 1 40.12 66 SER B C 1
ATOM 2846 O O . SER B 1 66 ? 26.484 2.104 4.102 1 40.12 66 SER B O 1
ATOM 2848 N N . ILE B 1 67 ? 27.703 3.49 3.293 1 44.75 67 ILE B N 1
ATOM 2849 C CA . ILE B 1 67 ? 26.969 4.719 3.543 1 44.75 67 ILE B CA 1
ATOM 2850 C C . ILE B 1 67 ? 25.562 4.602 2.957 1 44.75 67 ILE B C 1
ATOM 2852 O O . ILE B 1 67 ? 25.359 4.785 1.753 1 44.75 67 ILE B O 1
ATOM 2856 N N . SER B 1 68 ? 25 3.422 3.043 1 54.72 68 SER B N 1
ATOM 2857 C CA . SER B 1 68 ? 23.641 3.271 2.521 1 54.72 68 SER B CA 1
ATOM 2858 C C . SER B 1 68 ? 22.719 4.359 3.061 1 54.72 68 SER B C 1
ATOM 2860 O O . SER B 1 68 ? 22.688 4.613 4.266 1 54.72 68 SER B O 1
ATOM 2862 N N . CYS B 1 69 ? 22.531 5.391 2.264 1 66.62 69 CYS B N 1
ATOM 2863 C CA . CYS B 1 69 ? 21.656 6.52 2.545 1 66.62 69 CYS B CA 1
ATOM 2864 C C . CYS B 1 69 ? 20.203 6.07 2.629 1 66.62 69 CYS B C 1
ATOM 2866 O O . CYS B 1 69 ? 19.719 5.328 1.771 1 66.62 69 CYS B O 1
ATOM 2868 N N . GLU B 1 70 ? 19.609 6.238 3.803 1 78.38 70 GLU B N 1
ATOM 2869 C CA . GLU B 1 70 ? 18.234 5.891 4.086 1 78.38 70 GLU B CA 1
ATOM 2870 C C . GLU B 1 70 ? 17.266 6.852 3.395 1 78.38 70 GLU B C 1
ATOM 2872 O O . GLU B 1 70 ? 16.047 6.707 3.506 1 78.38 70 GLU B O 1
ATOM 2877 N N . ILE B 1 71 ? 17.922 7.711 2.572 1 80.94 71 ILE B N 1
ATOM 2878 C CA . ILE B 1 71 ? 17.062 8.688 1.919 1 80.94 71 ILE B CA 1
ATOM 2879 C C . ILE B 1 71 ? 17.422 8.789 0.439 1 80.94 71 ILE B C 1
ATOM 2881 O O . ILE B 1 71 ? 18.594 8.648 0.07 1 80.94 71 ILE B O 1
ATOM 2885 N N . VAL B 1 72 ? 16.453 9.023 -0.328 1 81.62 72 VAL B N 1
ATOM 2886 C CA . VAL B 1 72 ? 16.641 9.266 -1.754 1 81.62 72 VAL B CA 1
ATOM 2887 C C . VAL B 1 72 ? 15.742 10.422 -2.205 1 81.62 72 VAL B C 1
ATOM 2889 O O . VAL B 1 72 ? 14.68 10.648 -1.632 1 81.62 72 VAL B O 1
ATOM 2892 N N . ILE B 1 73 ? 16.234 11.203 -3.066 1 76.31 73 ILE B N 1
ATOM 2893 C CA . ILE B 1 73 ? 15.492 12.258 -3.752 1 76.31 73 ILE B CA 1
ATOM 2894 C C . ILE B 1 73 ? 15.43 11.961 -5.246 1 76.31 73 ILE B C 1
ATOM 2896 O O . ILE B 1 73 ? 16.391 11.445 -5.824 1 76.31 73 ILE B O 1
ATOM 2900 N N . ALA B 1 74 ? 14.281 12.305 -5.789 1 77.5 74 ALA B N 1
ATOM 2901 C CA . ALA B 1 74 ? 14.172 12.141 -7.238 1 77.5 74 ALA B CA 1
ATOM 2902 C C . ALA B 1 74 ? 15.234 12.961 -7.965 1 77.5 74 ALA B C 1
ATOM 2904 O O . ALA B 1 74 ? 15.586 14.062 -7.527 1 77.5 74 ALA B O 1
ATOM 2905 N N . SER B 1 75 ? 15.758 12.461 -8.992 1 76.56 75 SER B N 1
ATOM 2906 C CA . SER B 1 75 ? 16.734 13.188 -9.789 1 76.56 75 SER B CA 1
ATOM 2907 C C . SER B 1 75 ? 16.078 14.266 -10.633 1 76.56 75 SER B C 1
ATOM 2909 O O . SER B 1 75 ? 16.688 15.305 -10.914 1 76.56 75 SER B O 1
ATOM 2911 N N . ASP B 1 76 ? 14.844 13.93 -10.992 1 73.5 76 ASP B N 1
ATOM 2912 C CA . ASP B 1 76 ? 14.086 14.898 -11.781 1 73.5 76 ASP B CA 1
ATOM 2913 C C . ASP B 1 76 ? 13.594 16.047 -10.914 1 73.5 76 ASP B C 1
ATOM 2915 O O . ASP B 1 76 ? 12.75 15.852 -10.031 1 73.5 76 ASP B O 1
ATOM 2919 N N . GLU B 1 77 ? 14 17.219 -11.188 1 74.38 77 GLU B N 1
ATOM 2920 C CA . GLU B 1 77 ? 13.742 18.406 -10.383 1 74.38 77 GLU B CA 1
ATOM 2921 C C . GLU B 1 77 ? 12.25 18.75 -10.359 1 74.38 77 GLU B C 1
ATOM 2923 O O . GLU B 1 77 ? 11.781 19.453 -9.469 1 74.38 77 GLU B O 1
ATOM 2928 N N . LYS B 1 78 ? 11.633 18.141 -11.406 1 76.44 78 LYS B N 1
ATOM 2929 C CA . LYS B 1 78 ? 10.203 18.453 -11.484 1 76.44 78 LYS B CA 1
ATOM 2930 C C . LYS B 1 78 ? 9.453 17.906 -10.273 1 76.44 78 LYS B C 1
ATOM 2932 O O . LYS B 1 78 ? 8.336 18.344 -9.977 1 76.44 78 LYS B O 1
ATOM 2937 N N . TYR B 1 79 ? 10.062 17 -9.625 1 75.94 79 TYR B N 1
ATOM 2938 C CA . TYR B 1 79 ? 9.367 16.391 -8.492 1 75.94 79 TYR B CA 1
ATOM 2939 C C . TYR B 1 79 ? 9.812 17.031 -7.184 1 75.94 79 TYR B C 1
ATOM 2941 O O . TYR B 1 79 ? 9.445 16.562 -6.102 1 75.94 79 TYR B O 1
ATOM 2949 N N . GLY B 1 80 ? 10.57 18.078 -7.273 1 70.5 80 GLY B N 1
ATOM 2950 C CA . GLY B 1 80 ? 11.016 18.781 -6.074 1 70.5 80 GLY B CA 1
ATOM 2951 C C . GLY B 1 80 ? 12.094 18.031 -5.316 1 70.5 80 GLY B C 1
ATOM 2952 O O . GLY B 1 80 ? 12.805 17.203 -5.895 1 70.5 80 GLY B O 1
ATOM 2953 N N . ASN B 1 81 ? 12.25 18.391 -3.994 1 77.12 81 ASN B N 1
ATOM 2954 C CA . ASN B 1 81 ? 13.328 17.828 -3.186 1 77.12 81 ASN B CA 1
ATOM 2955 C C . ASN B 1 81 ? 12.789 16.938 -2.07 1 77.12 81 ASN B C 1
ATOM 2957 O O . ASN B 1 81 ? 13.43 16.781 -1.031 1 77.12 81 ASN B O 1
ATOM 2961 N N . LYS B 1 82 ? 11.633 16.359 -2.471 1 83.25 82 LYS B N 1
ATOM 2962 C CA . LYS B 1 82 ? 11.039 15.492 -1.46 1 83.25 82 LYS B CA 1
ATOM 2963 C C . LYS B 1 82 ? 11.938 14.289 -1.171 1 83.25 82 LYS B C 1
ATOM 2965 O O . LYS B 1 82 ? 12.375 13.594 -2.092 1 83.25 82 LYS B O 1
ATOM 2970 N N . GLN B 1 83 ? 12.211 14.148 0.082 1 84 83 GLN B N 1
ATOM 2971 C CA . GLN B 1 83 ? 13 13 0.522 1 84 83 GLN B CA 1
ATOM 2972 C C . GLN B 1 83 ? 12.109 11.812 0.844 1 84 83 GLN B C 1
ATOM 2974 O O . GLN B 1 83 ? 11.086 11.953 1.523 1 84 83 GLN B O 1
ATOM 2979 N N . VAL B 1 84 ? 12.453 10.68 0.209 1 89.19 84 VAL B N 1
ATOM 2980 C CA . VAL B 1 84 ? 11.758 9.445 0.542 1 89.19 84 VAL B CA 1
ATOM 2981 C C . VAL B 1 84 ? 12.75 8.414 1.069 1 89.19 84 VAL B C 1
ATOM 2983 O O . VAL B 1 84 ? 13.961 8.547 0.866 1 89.19 84 VAL B O 1
ATOM 2986 N N . VAL B 1 85 ? 12.219 7.441 1.739 1 89.75 85 VAL B N 1
ATOM 2987 C CA . VAL B 1 85 ? 13.094 6.457 2.361 1 89.75 85 VAL B CA 1
ATOM 2988 C C . VAL B 1 85 ? 13.625 5.496 1.302 1 89.75 85 VAL B C 1
ATOM 2990 O O . VAL B 1 85 ? 12.93 5.176 0.338 1 89.75 85 VAL B O 1
ATOM 2993 N N . SER B 1 86 ? 14.812 5.125 1.463 1 91.31 86 SER B N 1
ATOM 2994 C CA . SER B 1 86 ? 15.469 4.027 0.76 1 91.31 86 SER B CA 1
ATOM 2995 C C . SER B 1 86 ? 15.852 2.906 1.721 1 91.31 86 SER B C 1
ATOM 2997 O O . SER B 1 86 ? 16.547 3.145 2.709 1 91.31 86 SER B O 1
ATOM 2999 N N . LEU B 1 87 ? 15.484 1.723 1.397 1 91.5 87 LEU B N 1
ATOM 3000 C CA . LEU B 1 87 ? 15.664 0.62 2.334 1 91.5 87 LEU B CA 1
ATOM 3001 C C . LEU B 1 87 ? 17.141 0.208 2.404 1 91.5 87 LEU B C 1
ATOM 3003 O O . LEU B 1 87 ? 17.75 -0.101 1.38 1 91.5 87 LEU B O 1
ATOM 3007 N N . THR B 1 88 ? 17.703 0.286 3.527 1 89.88 88 THR B N 1
ATOM 3008 C CA . THR B 1 88 ? 18.953 -0.38 3.904 1 89.88 88 THR B CA 1
ATOM 3009 C C . THR B 1 88 ? 18.656 -1.702 4.609 1 89.88 88 THR B C 1
ATOM 3011 O O . THR B 1 88 ? 17.531 -1.968 5.004 1 89.88 88 THR B O 1
ATOM 3014 N N . PRO B 1 89 ? 19.641 -2.578 4.711 1 89.31 89 PRO B N 1
ATOM 3015 C CA . PRO B 1 89 ? 19.391 -3.822 5.445 1 89.31 89 PRO B CA 1
ATOM 3016 C C . PRO B 1 89 ? 18.844 -3.582 6.852 1 89.31 89 PRO B C 1
ATOM 3018 O O . PRO B 1 89 ? 17.891 -4.242 7.266 1 89.31 89 PRO B O 1
ATOM 3021 N N . ARG B 1 90 ? 19.344 -2.594 7.543 1 90.25 90 ARG B N 1
ATOM 3022 C CA . ARG B 1 90 ? 18.906 -2.279 8.898 1 90.25 90 ARG B CA 1
ATOM 3023 C C . ARG B 1 90 ? 17.469 -1.774 8.898 1 90.25 90 ARG B C 1
ATOM 3025 O O . ARG B 1 90 ? 16.656 -2.189 9.734 1 90.25 90 ARG B O 1
ATOM 3032 N N . LEU B 1 91 ? 17.203 -0.879 7.988 1 94.25 91 LEU B N 1
ATOM 3033 C CA . LEU B 1 91 ? 15.852 -0.338 7.93 1 94.25 91 LEU B CA 1
ATOM 3034 C C . LEU B 1 91 ? 14.852 -1.419 7.531 1 94.25 91 LEU B C 1
ATOM 3036 O O . LEU B 1 91 ? 13.719 -1.444 8.031 1 94.25 91 LEU B O 1
ATOM 3040 N N . TYR B 1 92 ? 15.25 -2.297 6.625 1 94.62 92 TYR B N 1
ATOM 3041 C CA . TYR B 1 92 ? 14.359 -3.381 6.223 1 94.62 92 TYR B CA 1
ATOM 3042 C C . TYR B 1 92 ? 14.102 -4.332 7.387 1 94.62 92 TYR B C 1
ATOM 3044 O O . TYR B 1 92 ? 12.977 -4.801 7.574 1 94.62 92 TYR B O 1
ATOM 3052 N N . ASP B 1 93 ? 15.125 -4.637 8.195 1 94.31 93 ASP B N 1
ATOM 3053 C CA . ASP B 1 93 ? 14.914 -5.414 9.414 1 94.31 93 ASP B CA 1
ATOM 3054 C C . ASP B 1 93 ? 13.844 -4.77 10.289 1 94.31 93 ASP B C 1
ATOM 3056 O O . ASP B 1 93 ? 12.977 -5.461 10.828 1 94.31 93 ASP B O 1
ATOM 3060 N N . TYR B 1 94 ? 13.961 -3.473 10.398 1 95.88 94 TYR B N 1
ATOM 3061 C CA . TYR B 1 94 ? 12.984 -2.746 11.211 1 95.88 94 TYR B CA 1
ATOM 3062 C C . TYR B 1 94 ? 11.578 -2.92 10.656 1 95.88 94 TYR B C 1
ATOM 3064 O O . TYR B 1 94 ? 10.633 -3.145 11.414 1 95.88 94 TYR B O 1
ATOM 3072 N N . VAL B 1 95 ? 11.406 -2.814 9.336 1 97.06 95 VAL B N 1
ATOM 3073 C CA . VAL B 1 95 ? 10.109 -3.014 8.695 1 97.06 95 VAL B CA 1
ATOM 3074 C C . VAL B 1 95 ? 9.586 -4.41 9.023 1 97.06 95 VAL B C 1
ATOM 3076 O O . VAL B 1 95 ? 8.43 -4.562 9.43 1 97.06 95 VAL B O 1
ATOM 3079 N N . LEU B 1 96 ? 10.445 -5.395 8.867 1 96.25 96 LEU B N 1
ATOM 3080 C CA . LEU B 1 96 ? 10.031 -6.777 9.086 1 96.25 96 LEU B CA 1
ATOM 3081 C C . LEU B 1 96 ? 9.688 -7.016 10.555 1 96.25 96 LEU B C 1
ATOM 3083 O O . LEU B 1 96 ? 8.781 -7.801 10.859 1 96.25 96 LEU B O 1
ATOM 3087 N N . GLU B 1 97 ? 10.359 -6.344 11.461 1 95.38 97 GLU B N 1
ATOM 3088 C CA . GLU B 1 97 ? 10.062 -6.449 12.883 1 95.38 97 GLU B CA 1
ATOM 3089 C C . GLU B 1 97 ? 8.695 -5.855 13.211 1 95.38 97 GLU B C 1
ATOM 3091 O O . GLU B 1 97 ? 8.133 -6.133 14.273 1 95.38 97 GLU B O 1
ATOM 3096 N N . ASN B 1 98 ? 8.234 -5.004 12.336 1 96.56 98 ASN B N 1
ATOM 3097 C CA . ASN B 1 98 ? 6.934 -4.383 12.547 1 96.56 98 ASN B CA 1
ATOM 3098 C C . ASN B 1 98 ? 5.844 -5.078 11.734 1 96.56 98 ASN B C 1
ATOM 3100 O O . ASN B 1 98 ? 4.805 -4.48 11.445 1 96.56 98 ASN B O 1
ATOM 3104 N N . VAL B 1 99 ? 6.066 -6.32 11.328 1 97.44 99 VAL B N 1
ATOM 3105 C CA . VAL B 1 99 ? 5.062 -7.18 10.703 1 97.44 99 VAL B CA 1
ATOM 3106 C C . VAL B 1 99 ? 4.469 -8.125 11.75 1 97.44 99 VAL B C 1
ATOM 3108 O O . VAL B 1 99 ? 5.203 -8.734 12.523 1 97.44 99 VAL B O 1
ATOM 3111 N N . ARG B 1 100 ? 3.143 -8.133 11.758 1 97.56 100 ARG B N 1
ATOM 3112 C CA . ARG B 1 100 ? 2.469 -9.141 12.57 1 97.56 100 ARG B CA 1
ATOM 3113 C C . ARG B 1 100 ? 2.332 -10.453 11.797 1 97.56 100 ARG B C 1
ATOM 3115 O O . ARG B 1 100 ? 1.271 -10.742 11.242 1 97.56 100 ARG B O 1
ATOM 3122 N N . GLU B 1 101 ? 3.346 -11.234 11.859 1 96.94 101 GLU B N 1
ATOM 3123 C CA . GLU B 1 101 ? 3.361 -12.484 11.109 1 96.94 101 GLU B CA 1
ATOM 3124 C C . GLU B 1 101 ? 2.744 -13.625 11.914 1 96.94 101 GLU B C 1
ATOM 3126 O O . GLU B 1 101 ? 3.25 -13.977 12.984 1 96.94 101 GLU B O 1
ATOM 3131 N N . PRO B 1 102 ? 1.661 -14.211 11.422 1 97.5 102 PRO B N 1
ATOM 3132 C CA . PRO B 1 102 ? 1.131 -15.391 12.109 1 97.5 102 PRO B CA 1
ATOM 3133 C C . PRO B 1 102 ? 2.156 -16.516 12.227 1 97.5 102 PRO B C 1
ATOM 3135 O O . PRO B 1 102 ? 2.957 -16.734 11.312 1 97.5 102 PRO B O 1
ATOM 3138 N N . GLU B 1 103 ? 2.023 -17.203 13.281 1 97.44 103 GLU B N 1
ATOM 3139 C CA . GLU B 1 103 ? 2.986 -18.25 13.57 1 97.44 103 GLU B CA 1
ATOM 3140 C C . GLU B 1 103 ? 3.031 -19.281 12.438 1 97.44 103 GLU B C 1
ATOM 3142 O O . GLU B 1 103 ? 4.109 -19.75 12.055 1 97.44 103 GLU B O 1
ATOM 3147 N N . ILE B 1 104 ? 1.909 -19.641 11.914 1 98.38 104 ILE B N 1
ATOM 3148 C CA . ILE B 1 104 ? 1.818 -20.656 10.875 1 98.38 104 ILE B CA 1
ATOM 3149 C C . ILE B 1 104 ? 2.541 -20.188 9.617 1 98.38 104 ILE B C 1
ATOM 3151 O O . ILE B 1 104 ? 3.141 -20.984 8.898 1 98.38 104 ILE B O 1
ATOM 3155 N N . LEU B 1 105 ? 2.484 -18.891 9.336 1 98 105 LEU B N 1
ATOM 3156 C CA . LEU B 1 105 ? 3.225 -18.328 8.211 1 98 105 LEU B CA 1
ATOM 3157 C C . LEU B 1 105 ? 4.727 -18.359 8.469 1 98 105 LEU B C 1
ATOM 3159 O O . LEU B 1 105 ? 5.516 -18.641 7.562 1 98 105 LEU B O 1
ATOM 3163 N N . ARG B 1 106 ? 5.113 -18.109 9.656 1 96.44 106 ARG B N 1
ATOM 3164 C CA . ARG B 1 106 ? 6.523 -18.172 10.031 1 96.44 106 ARG B CA 1
ATOM 3165 C C . ARG B 1 106 ? 7.07 -19.594 9.859 1 96.44 106 ARG B C 1
ATOM 3167 O O . ARG B 1 106 ? 8.188 -19.766 9.367 1 96.44 106 ARG B O 1
ATOM 3174 N N . GLN B 1 107 ? 6.301 -20.547 10.242 1 96.62 107 GLN B N 1
ATOM 3175 C CA . GLN B 1 107 ? 6.695 -21.938 10.078 1 96.62 107 GLN B CA 1
ATOM 3176 C C . GLN B 1 107 ? 6.863 -22.297 8.602 1 96.62 107 GLN B C 1
ATOM 3178 O O . GLN B 1 107 ? 7.844 -22.938 8.227 1 96.62 107 GLN B O 1
ATOM 3183 N N . LEU B 1 108 ? 5.918 -21.859 7.828 1 96.94 108 LEU B N 1
ATOM 3184 C CA . LEU B 1 108 ? 6 -22.109 6.395 1 96.94 108 LEU B CA 1
ATOM 3185 C C . LEU B 1 108 ? 7.234 -21.453 5.793 1 96.94 108 LEU B C 1
ATOM 3187 O O . LEU B 1 108 ? 7.945 -22.062 4.992 1 96.94 108 LEU B O 1
ATOM 3191 N N . ARG B 1 109 ? 7.441 -20.219 6.18 1 94.5 109 ARG B N 1
ATOM 3192 C CA . ARG B 1 109 ? 8.609 -19.5 5.684 1 94.5 109 ARG B CA 1
ATOM 3193 C C . ARG B 1 109 ? 9.898 -20.234 6.043 1 94.5 109 ARG B C 1
ATOM 3195 O O . ARG B 1 109 ? 10.797 -20.359 5.215 1 94.5 109 ARG B O 1
ATOM 3202 N N . ALA B 1 110 ? 10.031 -20.75 7.223 1 92.06 110 ALA B N 1
ATOM 3203 C CA . ALA B 1 110 ? 11.211 -21.484 7.684 1 92.06 110 ALA B CA 1
ATOM 3204 C C . ALA B 1 110 ? 11.414 -22.75 6.871 1 92.06 110 ALA B C 1
ATOM 3206 O O . ALA B 1 110 ? 12.539 -23.062 6.465 1 92.06 110 ALA B O 1
ATOM 3207 N N . GLU B 1 111 ? 10.336 -23.438 6.645 1 92.56 111 GLU B N 1
ATOM 3208 C CA . GLU B 1 111 ? 10.438 -24.656 5.852 1 92.56 111 GLU B CA 1
ATOM 3209 C C . GLU B 1 111 ? 10.836 -24.344 4.41 1 92.56 111 GLU B C 1
ATOM 3211 O O . GLU B 1 111 ? 11.672 -25.031 3.834 1 92.56 111 GLU B O 1
ATOM 3216 N N . THR B 1 112 ? 10.258 -23.281 3.869 1 92.31 112 THR B N 1
ATOM 3217 C CA . THR B 1 112 ? 10.508 -22.891 2.486 1 92.31 112 THR B CA 1
ATOM 3218 C C . THR B 1 112 ? 11.953 -22.438 2.305 1 92.31 112 THR B C 1
ATOM 3220 O O . THR B 1 112 ? 12.531 -22.625 1.229 1 92.31 112 THR B O 1
ATOM 3223 N N . ALA B 1 113 ? 12.57 -21.891 3.35 1 86.38 113 ALA B N 1
ATOM 3224 C CA . ALA B 1 113 ? 13.922 -21.328 3.291 1 86.38 113 ALA B CA 1
ATOM 3225 C C . ALA B 1 113 ? 14.938 -22.391 2.881 1 86.38 113 ALA B C 1
ATOM 3227 O O . ALA B 1 113 ? 15.969 -22.062 2.281 1 86.38 113 ALA B O 1
ATOM 3228 N N . SER B 1 114 ? 14.672 -23.594 3.086 1 84.12 114 SER B N 1
ATOM 3229 C CA . SER B 1 114 ? 15.594 -24.688 2.793 1 84.12 114 SER B CA 1
ATOM 3230 C C . SER B 1 114 ? 15.336 -25.266 1.411 1 84.12 114 SER B C 1
ATOM 3232 O O . SER B 1 114 ? 16.062 -26.156 0.958 1 84.12 114 SER B O 1
ATOM 3234 N N . MET B 1 115 ? 14.422 -24.75 0.734 1 83.94 115 MET B N 1
ATOM 3235 C CA . MET B 1 115 ? 14 -25.359 -0.528 1 83.94 115 MET B CA 1
ATOM 3236 C C . MET B 1 115 ? 14.539 -24.562 -1.714 1 83.94 115 MET B C 1
ATOM 3238 O O . MET B 1 115 ? 14.898 -23.391 -1.574 1 83.94 115 MET B O 1
ATOM 3242 N N . HIS B 1 116 ? 14.625 -25.266 -2.811 1 81.44 116 HIS B N 1
ATOM 3243 C CA . HIS B 1 116 ? 14.977 -24.609 -4.062 1 81.44 116 HIS B CA 1
ATOM 3244 C C . HIS B 1 116 ? 13.961 -23.531 -4.434 1 81.44 116 HIS B C 1
ATOM 3246 O O . HIS B 1 116 ? 12.75 -23.75 -4.309 1 81.44 116 HIS B O 1
ATOM 3252 N N . GLY B 1 117 ? 14.453 -22.359 -4.758 1 77.62 117 GLY B N 1
ATOM 3253 C CA . GLY B 1 117 ? 13.562 -21.281 -5.168 1 77.62 117 GLY B CA 1
ATOM 3254 C C . GLY B 1 117 ? 13.055 -20.453 -4.008 1 77.62 117 GLY B C 1
ATOM 3255 O O . GLY B 1 117 ? 12.086 -19.703 -4.152 1 77.62 117 GLY B O 1
ATOM 3256 N N . SER B 1 118 ? 13.641 -20.594 -2.881 1 79.75 118 SER B N 1
ATOM 3257 C CA . SER B 1 118 ? 13.188 -19.938 -1.666 1 79.75 118 SER B CA 1
ATOM 3258 C C . SER B 1 118 ? 13.125 -18.422 -1.854 1 79.75 118 SER B C 1
ATOM 3260 O O . SER B 1 118 ? 12.328 -17.734 -1.204 1 79.75 118 SER B O 1
ATOM 3262 N N . GLN B 1 119 ? 13.828 -17.969 -2.783 1 76.81 119 GLN B N 1
ATOM 3263 C CA . GLN B 1 119 ? 13.859 -16.531 -3.037 1 76.81 119 GLN B CA 1
ATOM 3264 C C . GLN B 1 119 ? 12.562 -16.062 -3.686 1 76.81 119 GLN B C 1
ATOM 3266 O O . GLN B 1 119 ? 12.281 -14.859 -3.729 1 76.81 119 GLN B O 1
ATOM 3271 N N . MET B 1 120 ? 11.828 -16.984 -4.098 1 80.25 120 MET B N 1
ATOM 3272 C CA . MET B 1 120 ? 10.578 -16.656 -4.781 1 80.25 120 MET B CA 1
ATOM 3273 C C . MET B 1 120 ? 9.469 -16.375 -3.779 1 80.25 120 MET B C 1
ATOM 3275 O O . MET B 1 120 ? 8.422 -15.828 -4.141 1 80.25 120 MET B O 1
ATOM 3279 N N . GLN B 1 121 ? 9.648 -16.734 -2.617 1 88.06 121 GLN B N 1
ATOM 3280 C CA . GLN B 1 121 ? 8.633 -16.547 -1.59 1 88.06 121 GLN B CA 1
ATOM 3281 C C . GLN B 1 121 ? 8.398 -15.055 -1.322 1 88.06 121 GLN B C 1
ATOM 3283 O O . GLN B 1 121 ? 9.352 -14.281 -1.205 1 88.06 121 GLN B O 1
ATOM 3288 N N . VAL B 1 122 ? 7.148 -14.68 -1.282 1 92.75 122 VAL B N 1
ATOM 3289 C CA . VAL B 1 122 ? 6.777 -13.328 -0.901 1 92.75 122 VAL B CA 1
ATOM 3290 C C . VAL B 1 122 ? 7.273 -13.031 0.511 1 92.75 122 VAL B C 1
ATOM 3292 O O . VAL B 1 122 ? 7.246 -13.898 1.382 1 92.75 122 VAL B O 1
ATOM 3295 N N . SER B 1 123 ? 7.695 -11.812 0.707 1 93.94 123 SER B N 1
ATOM 3296 C CA . SER B 1 123 ? 8.18 -11.422 2.027 1 93.94 123 SER B CA 1
ATOM 3297 C C . SER B 1 123 ? 7.016 -11.164 2.982 1 93.94 123 SER B C 1
ATOM 3299 O O . SER B 1 123 ? 5.891 -10.906 2.547 1 93.94 123 SER B O 1
ATOM 3301 N N . PRO B 1 124 ? 7.301 -11.234 4.27 1 96.62 124 PRO B N 1
ATOM 3302 C CA . PRO B 1 124 ? 6.238 -11.031 5.258 1 96.62 124 PRO B CA 1
ATOM 3303 C C . PRO B 1 124 ? 5.531 -9.688 5.102 1 96.62 124 PRO B C 1
ATOM 3305 O O . PRO B 1 124 ? 4.309 -9.609 5.242 1 96.62 124 PRO B O 1
ATOM 3308 N N . ASP B 1 125 ? 6.285 -8.641 4.836 1 97 125 ASP B N 1
ATOM 3309 C CA . ASP B 1 125 ? 5.664 -7.324 4.688 1 97 125 ASP B CA 1
ATOM 3310 C C . ASP B 1 125 ? 4.781 -7.273 3.443 1 97 125 ASP B C 1
ATOM 3312 O O . ASP B 1 125 ? 3.709 -6.664 3.463 1 97 125 ASP B O 1
ATOM 3316 N N . GLN B 1 126 ? 5.156 -7.902 2.355 1 97.5 126 GLN B N 1
ATOM 3317 C CA . GLN B 1 126 ? 4.316 -8.008 1.166 1 97.5 126 GLN B CA 1
ATOM 3318 C C . GLN B 1 126 ? 3.02 -8.75 1.473 1 97.5 126 GLN B C 1
ATOM 3320 O O . GLN B 1 126 ? 1.938 -8.305 1.082 1 97.5 126 GLN B O 1
ATOM 3325 N N . ALA B 1 127 ? 3.215 -9.836 2.15 1 98.12 127 ALA B N 1
ATOM 3326 C CA . ALA B 1 127 ? 2.047 -10.648 2.471 1 98.12 127 ALA B CA 1
ATOM 3327 C C . ALA B 1 127 ? 1.075 -9.891 3.369 1 98.12 127 ALA B C 1
ATOM 3329 O O . ALA B 1 127 ? -0.143 -10.008 3.219 1 98.12 127 ALA B O 1
ATOM 3330 N N . GLN B 1 128 ? 1.61 -9.18 4.277 1 98.5 128 GLN B N 1
ATOM 3331 C CA . GLN B 1 128 ? 0.76 -8.391 5.16 1 98.5 128 GLN B CA 1
ATOM 3332 C C . GLN B 1 128 ? -0.029 -7.344 4.379 1 98.5 128 GLN B C 1
ATOM 3334 O O . GLN B 1 128 ? -1.199 -7.094 4.672 1 98.5 128 GLN B O 1
ATOM 3339 N N . LEU B 1 129 ? 0.61 -6.727 3.408 1 98.75 129 LEU B N 1
ATOM 3340 C CA . LEU B 1 129 ? -0.102 -5.773 2.564 1 98.75 129 LEU B CA 1
ATOM 3341 C C . LEU B 1 129 ? -1.2 -6.465 1.767 1 98.75 129 LEU B C 1
ATOM 3343 O O . LEU B 1 129 ? -2.316 -5.953 1.663 1 98.75 129 LEU B O 1
ATOM 3347 N N . LEU B 1 130 ? -0.884 -7.613 1.178 1 98.81 130 LEU B N 1
ATOM 3348 C CA . LEU B 1 130 ? -1.886 -8.367 0.429 1 98.81 130 LEU B CA 1
ATOM 3349 C C . LEU B 1 130 ? -3.092 -8.688 1.307 1 98.81 130 LEU B C 1
ATOM 3351 O O . LEU B 1 130 ? -4.234 -8.477 0.898 1 98.81 130 LEU B O 1
ATOM 3355 N N . ALA B 1 131 ? -2.83 -9.156 2.494 1 98.81 131 ALA B N 1
ATOM 3356 C CA . ALA B 1 131 ? -3.902 -9.469 3.434 1 98.81 131 ALA B CA 1
ATOM 3357 C C . ALA B 1 131 ? -4.719 -8.227 3.771 1 98.81 131 ALA B C 1
ATOM 3359 O O . ALA B 1 131 ? -5.949 -8.289 3.863 1 98.81 131 ALA B O 1
ATOM 3360 N N . MET B 1 132 ? -4.035 -7.117 3.949 1 98.81 132 MET B N 1
ATOM 3361 C CA . MET B 1 132 ? -4.695 -5.848 4.234 1 98.81 132 MET B CA 1
ATOM 3362 C C . MET B 1 132 ? -5.633 -5.457 3.098 1 98.81 132 MET B C 1
ATOM 3364 O O . MET B 1 132 ? -6.785 -5.082 3.338 1 98.81 132 MET B O 1
ATOM 3368 N N . LEU B 1 133 ? -5.18 -5.562 1.885 1 98.88 133 LEU B N 1
ATOM 3369 C CA . LEU B 1 133 ? -6 -5.223 0.727 1 98.88 133 LEU B CA 1
ATOM 3370 C C . LEU B 1 133 ? -7.23 -6.117 0.65 1 98.88 133 LEU B C 1
ATOM 3372 O O . LEU B 1 133 ? -8.336 -5.641 0.367 1 98.88 133 LEU B O 1
ATOM 3376 N N . VAL B 1 134 ? -7.035 -7.387 0.911 1 98.88 134 VAL B N 1
ATOM 3377 C CA . VAL B 1 134 ? -8.133 -8.352 0.901 1 98.88 134 VAL B CA 1
ATOM 3378 C C . VAL B 1 134 ? -9.164 -7.969 1.959 1 98.88 134 VAL B C 1
ATOM 3380 O O . VAL B 1 134 ? -10.367 -8.016 1.701 1 98.88 134 VAL B O 1
ATOM 3383 N N . GLN B 1 135 ? -8.727 -7.543 3.098 1 98.62 135 GLN B N 1
ATOM 3384 C CA . GLN B 1 135 ? -9.609 -7.168 4.191 1 98.62 135 GLN B CA 1
ATOM 3385 C C . GLN B 1 135 ? -10.352 -5.867 3.883 1 98.62 135 GLN B C 1
ATOM 3387 O O . GLN B 1 135 ? -11.555 -5.762 4.121 1 98.62 135 GLN B O 1
ATOM 3392 N N . ILE B 1 136 ? -9.625 -4.906 3.41 1 98.69 136 ILE B N 1
ATOM 3393 C CA . ILE B 1 136 ? -10.25 -3.627 3.082 1 98.69 136 ILE B CA 1
ATOM 3394 C C . ILE B 1 136 ? -11.344 -3.84 2.039 1 98.69 136 ILE B C 1
ATOM 3396 O O . ILE B 1 136 ? -12.43 -3.268 2.145 1 98.69 136 ILE B O 1
ATOM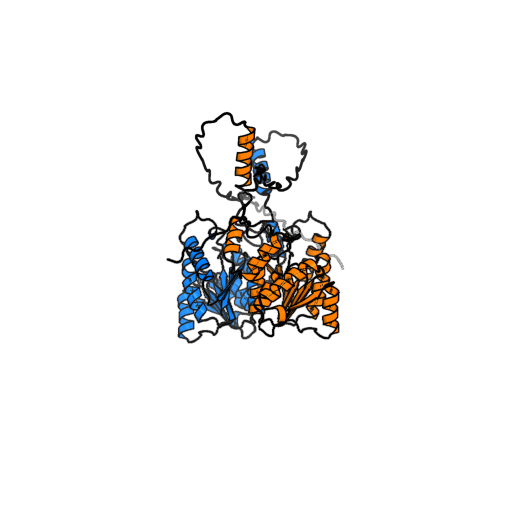 3400 N N . LEU B 1 137 ? -11.039 -4.695 1.071 1 98.44 137 LEU B N 1
ATOM 3401 C CA . LEU B 1 137 ? -11.938 -4.965 -0.044 1 98.44 137 LEU B CA 1
ATOM 3402 C C . LEU B 1 137 ? -13.156 -5.758 0.422 1 98.44 137 LEU B C 1
ATOM 3404 O O . LEU B 1 137 ? -14.203 -5.719 -0.22 1 98.44 137 LEU B O 1
ATOM 3408 N N . GLY B 1 138 ? -13.062 -6.41 1.546 1 98.12 138 GLY B N 1
ATOM 3409 C CA . GLY B 1 138 ? -14.078 -7.379 1.916 1 98.12 138 GLY B CA 1
ATOM 3410 C C . GLY B 1 138 ? -14.18 -8.539 0.942 1 98.12 138 GLY B C 1
ATOM 3411 O O . GLY B 1 138 ? -15.281 -8.961 0.582 1 98.12 138 GLY B O 1
ATOM 3412 N N . ALA B 1 139 ? -13.031 -9.055 0.552 1 98.75 139 ALA B N 1
ATOM 3413 C CA . ALA B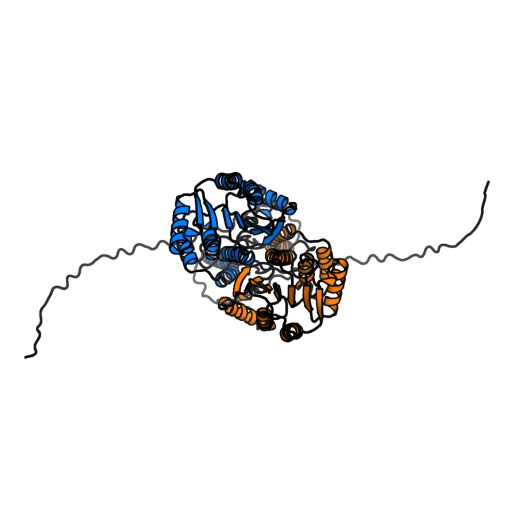 1 139 ? -12.992 -10.062 -0.506 1 98.75 139 ALA B CA 1
ATOM 3414 C C . ALA B 1 139 ? -13.539 -11.398 -0.012 1 98.75 139 ALA B C 1
ATOM 3416 O O . ALA B 1 139 ? -13.289 -11.797 1.131 1 98.75 139 ALA B O 1
ATOM 3417 N N . GLU B 1 140 ? -14.203 -12.055 -0.916 1 98.81 140 GLU B N 1
ATOM 3418 C CA . GLU B 1 140 ? -14.711 -13.398 -0.647 1 98.81 140 GLU B CA 1
ATOM 3419 C C . GLU B 1 140 ? -14.164 -14.406 -1.646 1 98.81 140 GLU B C 1
ATOM 3421 O O . GLU B 1 140 ? -13.945 -15.57 -1.302 1 98.81 140 GLU B O 1
ATOM 3426 N N . ARG B 1 141 ? -13.977 -14.008 -2.83 1 98.88 141 ARG B N 1
ATOM 3427 C CA . ARG B 1 141 ? -13.453 -14.859 -3.893 1 98.88 141 ARG B CA 1
ATOM 3428 C C . ARG B 1 141 ? -12.148 -14.297 -4.457 1 98.88 141 ARG B C 1
ATOM 3430 O O . ARG B 1 141 ? -12.133 -13.203 -5.016 1 98.88 141 ARG B O 1
ATOM 3437 N N . CYS B 1 142 ? -11.133 -15.094 -4.336 1 98.94 142 CYS B N 1
ATOM 3438 C CA . CYS B 1 142 ? -9.805 -14.641 -4.727 1 98.94 142 CYS B CA 1
ATOM 3439 C C . CYS B 1 142 ? -9.141 -15.648 -5.664 1 98.94 142 CYS B C 1
ATOM 3441 O O . CYS B 1 142 ? -9.516 -16.812 -5.688 1 98.94 142 CYS B O 1
ATOM 3443 N N . ILE B 1 143 ? -8.164 -15.164 -6.477 1 98.94 143 ILE B N 1
ATOM 3444 C CA . ILE B 1 143 ? -7.34 -15.992 -7.348 1 98.94 143 ILE B CA 1
ATOM 3445 C C . ILE B 1 143 ? -5.867 -15.656 -7.145 1 98.94 143 ILE B C 1
ATOM 3447 O O . ILE B 1 143 ? -5.5 -14.484 -7.055 1 98.94 143 ILE B O 1
ATOM 3451 N N . GLU B 1 144 ? -5.062 -16.641 -6.996 1 98.81 144 GLU B N 1
ATOM 3452 C CA . GLU B 1 144 ? -3.615 -16.453 -7.035 1 98.81 144 GLU B CA 1
ATOM 3453 C C . GLU B 1 144 ? -2.986 -17.25 -8.172 1 98.81 144 GLU B C 1
ATOM 3455 O O . GLU B 1 144 ? -3.213 -18.453 -8.289 1 98.81 144 GLU B O 1
ATOM 3460 N N . VAL B 1 145 ? -2.236 -16.547 -9.016 1 98.5 145 VAL B N 1
ATOM 3461 C CA . VAL B 1 145 ? -1.455 -17.156 -10.094 1 98.5 145 VAL B CA 1
ATOM 3462 C C . VAL B 1 145 ? 0.008 -17.266 -9.672 1 98.5 145 VAL B C 1
ATOM 3464 O O . VAL B 1 145 ? 0.711 -16.25 -9.578 1 98.5 145 VAL B O 1
ATOM 3467 N N . GLY B 1 146 ? 0.497 -18.469 -9.445 1 96.88 146 GLY B N 1
ATOM 3468 C CA . GLY B 1 146 ? 1.83 -18.688 -8.906 1 96.88 146 GLY B CA 1
ATOM 3469 C C . GLY B 1 146 ? 1.861 -18.75 -7.395 1 96.88 146 GLY B C 1
ATOM 3470 O O . GLY B 1 146 ? 2.113 -17.734 -6.734 1 96.88 146 GLY B O 1
ATOM 3471 N N . VAL B 1 147 ? 1.754 -20.016 -6.891 1 96.31 147 VAL B N 1
ATOM 3472 C CA . VAL B 1 147 ? 1.595 -20.219 -5.453 1 96.31 147 VAL B CA 1
ATOM 3473 C C . VAL B 1 147 ? 2.945 -20.547 -4.824 1 96.31 147 VAL B C 1
ATOM 3475 O O . VAL B 1 147 ? 3.225 -20.156 -3.691 1 96.31 147 VAL B O 1
ATOM 3478 N N . TYR B 1 148 ? 3.789 -21.297 -5.617 1 95.06 148 TYR B N 1
ATOM 3479 C CA . TYR B 1 148 ? 5.004 -21.875 -5.062 1 95.06 148 TYR B CA 1
ATOM 3480 C C . TYR B 1 148 ? 4.695 -22.688 -3.805 1 95.06 148 TYR B C 1
ATOM 3482 O O . TYR B 1 148 ? 3.91 -23.625 -3.848 1 95.06 148 TYR B O 1
ATOM 3490 N N . THR B 1 149 ? 5.211 -22.281 -2.629 1 96.31 149 THR B N 1
ATOM 3491 C CA . THR B 1 149 ? 4.961 -23.078 -1.431 1 96.31 149 THR B CA 1
ATOM 3492 C C . THR B 1 149 ? 3.789 -22.5 -0.637 1 96.31 149 THR B C 1
ATOM 3494 O O . THR B 1 149 ? 3.486 -22.969 0.461 1 96.31 149 THR B O 1
ATOM 3497 N N . GLY B 1 150 ? 3.188 -21.484 -1.065 1 97.75 150 GLY B N 1
ATOM 3498 C CA . GLY B 1 150 ? 1.867 -21.109 -0.583 1 97.75 150 GLY B CA 1
ATOM 3499 C C . GLY B 1 150 ? 1.901 -20.016 0.458 1 97.75 150 GLY B C 1
ATOM 3500 O O . GLY B 1 150 ? 0.922 -19.797 1.175 1 97.75 150 GLY B O 1
ATOM 3501 N N . TYR B 1 151 ? 2.969 -19.234 0.583 1 97.62 151 TYR B N 1
ATOM 3502 C CA . TYR B 1 151 ? 3.062 -18.219 1.629 1 97.62 151 TYR B CA 1
ATOM 3503 C C . TYR B 1 151 ? 2.01 -17.141 1.437 1 97.62 151 TYR B C 1
ATOM 3505 O O . TYR B 1 151 ? 1.237 -16.844 2.354 1 97.62 151 TYR B O 1
ATOM 3513 N N . SER B 1 152 ? 1.931 -16.547 0.241 1 98.06 152 SER B N 1
ATOM 3514 C CA . SER B 1 152 ? 0.954 -15.5 -0.022 1 98.06 152 SER B CA 1
ATOM 3515 C C . SER B 1 152 ? -0.467 -16.062 -0.035 1 98.06 152 SER B C 1
ATOM 3517 O O . SER B 1 152 ? -1.386 -15.438 0.502 1 98.06 152 SER B O 1
ATOM 3519 N N . SER B 1 153 ? -0.639 -17.234 -0.619 1 98.5 153 SER B N 1
ATOM 3520 C CA . SER B 1 153 ? -1.975 -17.812 -0.647 1 98.5 153 SER B CA 1
ATOM 3521 C C . SER B 1 153 ? -2.479 -18.109 0.762 1 98.5 153 SER B C 1
ATOM 3523 O O . SER B 1 153 ? -3.658 -17.906 1.061 1 98.5 153 SER B O 1
ATOM 3525 N N . LEU B 1 154 ? -1.581 -18.609 1.595 1 98.81 154 LEU B N 1
ATOM 3526 C CA . LEU B 1 154 ? -1.952 -18.859 2.98 1 98.81 154 LEU B CA 1
ATOM 3527 C C . LEU B 1 154 ? -2.316 -17.562 3.699 1 98.81 154 LEU B C 1
ATOM 3529 O O . LEU B 1 154 ? -3.316 -17.516 4.418 1 98.81 154 LEU B O 1
ATOM 3533 N N . ALA B 1 155 ? -1.533 -16.5 3.527 1 98.81 155 ALA B N 1
ATOM 3534 C CA . ALA B 1 155 ? -1.815 -15.195 4.129 1 98.81 155 ALA B CA 1
ATOM 3535 C C . ALA B 1 155 ? -3.195 -14.695 3.721 1 98.81 155 ALA B C 1
ATOM 3537 O O . ALA B 1 155 ? -3.943 -14.172 4.551 1 98.81 155 ALA B O 1
ATOM 3538 N N . ILE B 1 156 ? -3.521 -14.859 2.471 1 98.81 156 ILE B N 1
ATOM 3539 C CA . ILE B 1 156 ? -4.809 -14.422 1.943 1 98.81 156 ILE B CA 1
ATOM 3540 C C . ILE B 1 156 ? -5.926 -15.289 2.52 1 98.81 156 ILE B C 1
ATOM 3542 O O . ILE B 1 156 ? -6.926 -14.773 3.023 1 98.81 156 ILE B O 1
ATOM 3546 N N . ALA B 1 157 ? -5.738 -16.562 2.498 1 98.88 157 ALA B N 1
ATOM 3547 C CA . ALA B 1 157 ? -6.762 -17.5 2.963 1 98.88 157 ALA B CA 1
ATOM 3548 C C . ALA B 1 157 ? -7.094 -17.25 4.434 1 98.88 157 ALA B C 1
ATOM 3550 O O . ALA B 1 157 ? -8.25 -17.375 4.844 1 98.88 157 ALA B O 1
ATOM 3551 N N . LEU B 1 158 ? -6.109 -16.938 5.242 1 98.75 158 LEU B N 1
ATOM 3552 C CA . LEU B 1 158 ? -6.273 -16.75 6.68 1 98.75 158 LEU B CA 1
ATOM 3553 C C . LEU B 1 158 ? -7.23 -15.594 6.969 1 98.75 158 LEU B C 1
ATOM 3555 O O . LEU B 1 158 ? -7.883 -15.57 8.016 1 98.75 158 LEU B O 1
ATOM 3559 N N . VAL B 1 159 ? -7.359 -14.648 6.027 1 98.44 159 VAL B N 1
ATOM 3560 C CA . VAL B 1 159 ? -8.164 -13.469 6.348 1 98.44 159 VAL B CA 1
ATOM 3561 C C . VAL B 1 159 ? -9.477 -13.516 5.566 1 98.44 159 VAL B C 1
ATOM 3563 O O . VAL B 1 159 ? -10.289 -12.594 5.66 1 98.44 159 VAL B O 1
ATOM 3566 N N . LEU B 1 160 ? -9.695 -14.547 4.766 1 98.69 160 LEU B N 1
ATOM 3567 C CA . LEU B 1 160 ? -10.992 -14.734 4.121 1 98.69 160 LEU B CA 1
ATOM 3568 C C . LEU B 1 160 ? -12.047 -15.172 5.137 1 98.69 160 LEU B C 1
ATOM 3570 O O . LEU B 1 160 ? -11.719 -15.844 6.117 1 98.69 160 LEU B O 1
ATOM 3574 N N . PRO B 1 161 ? -13.32 -14.773 4.91 1 98.19 161 PRO B N 1
ATOM 3575 C CA . PRO B 1 161 ? -14.375 -15.352 5.746 1 98.19 161 PRO B CA 1
ATOM 3576 C C . PRO B 1 161 ? -14.508 -16.859 5.566 1 98.19 161 PRO B C 1
ATOM 3578 O O . PRO B 1 161 ? -13.906 -17.438 4.656 1 98.19 161 PRO B O 1
ATOM 3581 N N . GLU B 1 162 ? -15.281 -17.484 6.375 1 97.81 162 GLU B N 1
ATOM 3582 C CA . GLU B 1 162 ? -15.438 -18.938 6.355 1 97.81 162 GLU B CA 1
ATOM 3583 C C . GLU B 1 162 ? -15.977 -19.422 5.012 1 97.81 162 GLU B C 1
ATOM 3585 O O . GLU B 1 162 ? -15.625 -20.5 4.547 1 97.81 162 GLU B O 1
ATOM 3590 N N . SER B 1 163 ? -16.734 -18.609 4.414 1 97.62 163 SER B N 1
ATOM 3591 C CA . SER B 1 163 ? -17.328 -18.969 3.131 1 97.62 163 SER B CA 1
ATOM 3592 C C . SER B 1 163 ? -16.422 -18.547 1.97 1 97.62 163 SER B C 1
ATOM 3594 O O . SER B 1 163 ? -16.766 -18.766 0.805 1 97.62 163 SER B O 1
ATOM 3596 N N . GLY B 1 164 ? -15.336 -17.969 2.332 1 98.62 164 GLY B N 1
ATOM 3597 C CA . GLY B 1 164 ? -14.445 -17.469 1.303 1 98.62 164 GLY B CA 1
ATOM 3598 C C . GLY B 1 164 ? -13.805 -18.562 0.473 1 98.62 164 GLY B C 1
ATOM 3599 O O . GLY B 1 164 ? -13.742 -19.719 0.901 1 98.62 164 GLY B O 1
ATOM 3600 N N . ARG B 1 165 ? -13.336 -18.203 -0.738 1 98.75 165 ARG B N 1
ATOM 3601 C CA . ARG B 1 165 ? -12.711 -19.125 -1.671 1 98.75 165 ARG B CA 1
ATOM 3602 C C . ARG B 1 165 ? -11.484 -18.5 -2.326 1 98.75 165 ARG B C 1
ATOM 3604 O O . ARG B 1 165 ? -11.531 -17.344 -2.77 1 98.75 165 ARG B O 1
ATOM 3611 N N . LEU B 1 166 ? -10.453 -19.281 -2.354 1 98.94 166 LEU B N 1
ATOM 3612 C CA . LEU B 1 166 ? -9.219 -18.906 -3.033 1 98.94 166 LEU B CA 1
ATOM 3613 C C . LEU B 1 166 ? -8.82 -19.953 -4.066 1 98.94 166 LEU B C 1
ATOM 3615 O O . LEU B 1 166 ? -8.555 -21.109 -3.713 1 98.94 166 LEU B O 1
ATOM 3619 N N . VAL B 1 167 ? -8.875 -19.562 -5.359 1 98.94 167 VAL B N 1
ATOM 3620 C CA . VAL B 1 167 ? -8.305 -20.422 -6.402 1 98.94 167 VAL B CA 1
ATOM 3621 C C . VAL B 1 167 ? -6.789 -20.234 -6.453 1 98.94 167 VAL B C 1
ATOM 3623 O O . VAL B 1 167 ? -6.301 -19.109 -6.645 1 98.94 167 VAL B O 1
ATOM 3626 N N . ALA B 1 168 ? -6.09 -21.297 -6.215 1 98.75 168 ALA B N 1
ATOM 3627 C CA . ALA B 1 168 ? -4.633 -21.25 -6.152 1 98.75 168 ALA B CA 1
ATOM 3628 C C . ALA B 1 168 ? -4.012 -22.031 -7.309 1 98.75 168 ALA B C 1
ATOM 3630 O O . ALA B 1 168 ? -4.027 -23.266 -7.312 1 98.75 168 ALA B O 1
ATOM 3631 N N . CYS B 1 169 ? -3.318 -21.328 -8.258 1 98.56 169 CYS B N 1
ATOM 3632 C CA . CYS B 1 169 ? -2.775 -21.938 -9.461 1 98.56 169 CYS B CA 1
ATOM 3633 C C . CYS B 1 169 ? -1.271 -22.156 -9.328 1 98.56 169 CYS B C 1
ATOM 3635 O O . CYS B 1 169 ? -0.525 -21.203 -9.086 1 98.56 169 CYS B O 1
ATOM 3637 N N . GLU B 1 170 ? -0.87 -23.344 -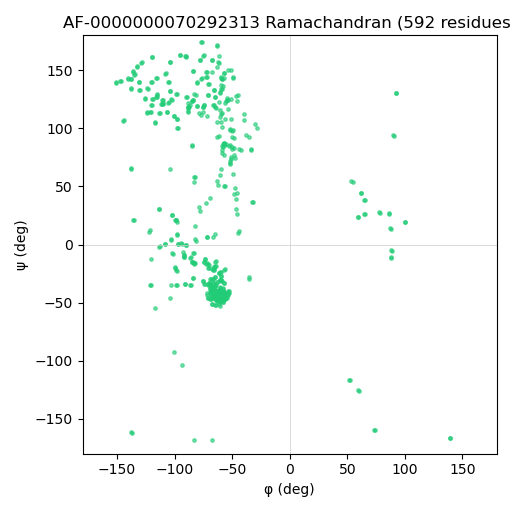9.5 1 97.38 170 GLU B N 1
ATOM 3638 C CA . GLU B 1 170 ? 0.545 -23.703 -9.422 1 97.38 170 GLU B CA 1
ATOM 3639 C C . GLU B 1 170 ? 0.858 -24.906 -10.305 1 97.38 170 GLU B C 1
ATOM 3641 O O . GLU B 1 170 ? 0.081 -25.859 -10.359 1 97.38 170 GLU B O 1
ATOM 3646 N N . ARG B 1 171 ? 1.999 -24.797 -10.969 1 96 171 ARG B N 1
ATOM 3647 C CA . ARG B 1 171 ? 2.322 -25.859 -11.914 1 96 171 ARG B CA 1
ATOM 3648 C C . ARG B 1 171 ? 3.277 -26.875 -11.289 1 96 171 ARG B C 1
ATOM 3650 O O . ARG B 1 171 ? 3.439 -27.984 -11.805 1 96 171 ARG B O 1
ATOM 3657 N N . ASP B 1 172 ? 4.031 -26.516 -10.266 1 95.06 172 ASP B N 1
ATOM 3658 C CA . ASP B 1 172 ? 4.984 -27.406 -9.617 1 95.06 172 ASP B CA 1
ATOM 3659 C C . ASP B 1 172 ? 4.316 -28.203 -8.5 1 95.06 172 ASP B C 1
ATOM 3661 O O . ASP B 1 172 ? 3.957 -27.656 -7.461 1 95.06 172 ASP B O 1
ATOM 3665 N N . ALA B 1 173 ? 4.23 -29.5 -8.656 1 96.62 173 ALA B N 1
ATOM 3666 C CA . ALA B 1 173 ? 3.516 -30.375 -7.73 1 96.62 173 ALA B CA 1
ATOM 3667 C C . ALA B 1 173 ? 4.227 -30.422 -6.379 1 96.62 173 ALA B C 1
ATOM 3669 O O . ALA B 1 173 ? 3.574 -30.484 -5.332 1 96.62 173 ALA B O 1
ATOM 3670 N N . LYS B 1 174 ? 5.492 -30.453 -6.406 1 95.44 174 LYS B N 1
ATOM 3671 C CA . LYS B 1 174 ? 6.262 -30.562 -5.168 1 95.44 174 LYS B CA 1
ATOM 3672 C C . LYS B 1 174 ? 6.023 -29.344 -4.273 1 95.44 174 LYS B C 1
ATOM 3674 O O . LYS B 1 174 ? 5.777 -29.484 -3.072 1 95.44 174 LYS B O 1
ATOM 3679 N N . SER B 1 175 ? 6.102 -28.125 -4.824 1 95.06 175 SER B N 1
ATOM 3680 C CA . SER B 1 175 ? 5.828 -26.906 -4.078 1 95.06 175 SER B CA 1
ATOM 3681 C C . SER B 1 175 ? 4.391 -26.891 -3.568 1 95.06 175 SER B C 1
ATOM 3683 O O . SER B 1 175 ? 4.137 -26.484 -2.43 1 95.06 175 SER B O 1
ATOM 3685 N N . LEU B 1 176 ? 3.535 -27.328 -4.402 1 96.5 176 LEU B N 1
ATOM 3686 C CA . LEU B 1 176 ? 2.117 -27.312 -4.062 1 96.5 176 LEU B CA 1
ATOM 3687 C C . LEU B 1 176 ? 1.829 -28.234 -2.887 1 96.5 176 LEU B C 1
ATOM 3689 O O . LEU B 1 176 ? 0.955 -27.953 -2.064 1 96.5 176 LEU B O 1
ATOM 3693 N N . ASP B 1 177 ? 2.512 -29.328 -2.812 1 97.38 177 ASP B N 1
ATOM 3694 C CA . ASP B 1 177 ? 2.334 -30.25 -1.698 1 97.38 177 ASP B CA 1
ATOM 3695 C C . ASP B 1 177 ? 2.658 -29.578 -0.367 1 97.38 177 ASP B C 1
ATOM 3697 O O . ASP B 1 177 ? 1.975 -29.812 0.633 1 97.38 177 ASP B O 1
ATOM 3701 N N . VAL B 1 178 ? 3.686 -28.797 -0.399 1 97.38 178 VAL B N 1
ATOM 3702 C CA . VAL B 1 178 ? 4.023 -28.047 0.802 1 97.38 178 VAL B CA 1
ATOM 3703 C C . VAL B 1 178 ? 2.891 -27.078 1.142 1 97.38 178 VAL B C 1
ATOM 3705 O O . VAL B 1 178 ? 2.467 -27 2.297 1 97.38 178 VAL B O 1
ATOM 3708 N N . ALA B 1 179 ? 2.381 -26.391 0.138 1 98.25 179 ALA B N 1
ATOM 3709 C CA . ALA B 1 179 ? 1.3 -25.422 0.348 1 98.25 179 ALA B CA 1
ATOM 3710 C C . ALA B 1 179 ? 0.078 -26.109 0.962 1 98.25 179 ALA B C 1
ATOM 3712 O O . ALA B 1 179 ? -0.478 -25.609 1.95 1 98.25 179 ALA B O 1
ATOM 3713 N N . LYS B 1 180 ? -0.276 -27.203 0.406 1 98.62 180 LYS B N 1
ATOM 3714 C CA . LYS B 1 180 ? -1.444 -27.938 0.875 1 98.62 180 LYS B CA 1
ATOM 3715 C C . LYS B 1 180 ? -1.284 -28.359 2.336 1 98.62 180 LYS B C 1
ATOM 3717 O O . LYS B 1 180 ? -2.236 -28.281 3.115 1 98.62 180 LYS B O 1
ATOM 3722 N N . LYS B 1 181 ? -0.12 -28.812 2.619 1 98.62 181 LYS B N 1
ATOM 3723 C CA . LYS B 1 181 ? 0.182 -29.188 4 1 98.62 181 LYS B CA 1
ATOM 3724 C C . LYS B 1 181 ? -0.131 -28.031 4.957 1 98.62 181 LYS B C 1
ATOM 3726 O O . LYS B 1 181 ? -0.798 -28.234 5.973 1 98.62 181 LYS B O 1
ATOM 3731 N N . TYR B 1 182 ? 0.193 -26.844 4.613 1 98.69 182 TYR B N 1
ATOM 3732 C CA . TYR B 1 182 ? 0.041 -25.703 5.523 1 98.69 182 TYR B CA 1
ATOM 3733 C C . TYR B 1 182 ? -1.38 -25.156 5.477 1 98.69 182 TYR B C 1
ATOM 3735 O O . TYR B 1 182 ? -1.875 -24.625 6.469 1 98.69 182 TYR B O 1
ATOM 3743 N N . TYR B 1 183 ? -2.043 -25.312 4.309 1 98.81 183 TYR B N 1
ATOM 3744 C CA . TYR B 1 183 ? -3.469 -25 4.309 1 98.81 183 TYR B CA 1
ATOM 3745 C C . TYR B 1 183 ? -4.211 -25.844 5.34 1 98.81 183 TYR B C 1
ATOM 3747 O O . TYR B 1 183 ? -5.082 -25.344 6.055 1 98.81 183 TYR B O 1
ATOM 3755 N N . GLN B 1 184 ? -3.84 -27.062 5.379 1 98.81 184 GLN B N 1
ATOM 3756 C CA . GLN B 1 184 ? -4.465 -28 6.309 1 98.81 184 GLN B CA 1
ATOM 3757 C C . GLN B 1 184 ? -4.113 -27.641 7.754 1 98.81 184 GLN B C 1
ATOM 3759 O O . GLN B 1 184 ? -4.996 -27.562 8.609 1 98.81 184 GLN B O 1
ATOM 3764 N N . LEU B 1 185 ? -2.852 -27.469 8.016 1 98.75 185 LEU B N 1
ATOM 3765 C CA . LEU B 1 185 ? -2.385 -27.141 9.367 1 98.75 185 LEU B CA 1
ATOM 3766 C C . LEU B 1 185 ? -3.047 -25.875 9.883 1 98.75 185 LEU B C 1
ATOM 3768 O O . LEU B 1 185 ? -3.32 -25.75 11.078 1 98.75 185 LEU B O 1
ATOM 3772 N N . ALA B 1 186 ? -3.33 -24.938 8.984 1 98.69 186 ALA B N 1
ATOM 3773 C CA . ALA B 1 186 ? -3.879 -23.641 9.359 1 98.69 186 ALA B CA 1
ATOM 3774 C C . ALA B 1 186 ? -5.402 -23.688 9.469 1 98.69 186 ALA B C 1
ATOM 3776 O O . ALA B 1 186 ? -6.035 -22.734 9.914 1 98.69 186 ALA B O 1
ATOM 3777 N N . GLY B 1 187 ? -6 -24.75 9.016 1 98.44 187 GLY B N 1
ATOM 3778 C CA . GLY B 1 187 ? -7.445 -24.891 9.07 1 98.44 187 GLY B CA 1
ATOM 3779 C C . GLY B 1 187 ? -8.164 -24.109 7.988 1 98.44 187 GLY B C 1
ATOM 3780 O O . GLY B 1 187 ? -9.32 -23.719 8.164 1 98.44 187 GLY B O 1
ATOM 3781 N N . VAL B 1 188 ? -7.469 -23.891 6.879 1 98.69 188 VAL B N 1
ATOM 3782 C CA . VAL B 1 188 ? -8.109 -23.078 5.852 1 98.69 188 VAL B CA 1
ATOM 3783 C C . VAL B 1 188 ? -8.203 -23.875 4.547 1 98.69 188 VAL B C 1
ATOM 3785 O O . VAL B 1 188 ? -8.523 -23.312 3.496 1 98.69 188 VAL B O 1
ATOM 3788 N N . ALA B 1 189 ? -7.973 -25.156 4.516 1 98.69 189 ALA B N 1
ATOM 3789 C CA . ALA B 1 189 ? -7.961 -25.969 3.312 1 98.69 189 ALA B CA 1
ATOM 3790 C C . ALA B 1 189 ? -9.312 -25.938 2.605 1 98.69 189 ALA B C 1
ATOM 3792 O O . ALA B 1 189 ? -9.383 -26 1.376 1 98.69 189 ALA B O 1
ATOM 3793 N N . HIS B 1 190 ? -10.336 -25.797 3.371 1 98.5 190 HIS B N 1
ATOM 3794 C CA . HIS B 1 190 ? -11.68 -25.797 2.803 1 98.5 190 HIS B CA 1
ATOM 3795 C C . HIS B 1 190 ? -11.93 -24.531 1.987 1 98.5 190 HIS B C 1
ATOM 3797 O O . HIS B 1 190 ? -12.859 -24.484 1.175 1 98.5 190 HIS B O 1
ATOM 3803 N N . LYS B 1 191 ? -11.133 -23.516 2.176 1 98.75 191 LYS B N 1
ATOM 3804 C CA . LYS B 1 191 ? -11.289 -22.25 1.463 1 98.75 191 LYS B CA 1
ATOM 3805 C C . LYS B 1 191 ? -10.461 -22.219 0.184 1 98.75 191 LYS B C 1
ATOM 3807 O O . LYS B 1 191 ? -10.602 -21.328 -0.643 1 98.75 191 LYS B O 1
ATOM 3812 N N . VAL B 1 192 ? -9.562 -23.203 -0.001 1 98.88 192 VAL B N 1
ATOM 3813 C CA . VAL B 1 192 ? -8.586 -23.109 -1.08 1 98.88 192 VAL B CA 1
ATOM 3814 C C . VAL B 1 192 ? -8.891 -24.156 -2.148 1 98.88 192 VAL B C 1
ATOM 3816 O O . VAL B 1 192 ? -8.953 -25.359 -1.854 1 98.88 192 VAL B O 1
ATOM 3819 N N . ASP B 1 193 ? -9.125 -23.719 -3.33 1 98.69 193 ASP B N 1
ATOM 3820 C CA . ASP B 1 193 ? -9.266 -24.562 -4.508 1 98.69 193 ASP B CA 1
ATOM 3821 C C . ASP B 1 193 ? -7.965 -24.641 -5.297 1 98.69 193 ASP B C 1
ATOM 3823 O O . ASP B 1 193 ? -7.688 -23.781 -6.133 1 98.69 193 ASP B O 1
ATOM 3827 N N . VAL B 1 194 ? -7.266 -25.688 -5.113 1 98.5 194 VAL B N 1
ATOM 3828 C CA . VAL B 1 194 ? -5.945 -25.844 -5.711 1 98.5 194 VAL B CA 1
ATOM 3829 C C . VAL B 1 194 ? -6.082 -26.297 -7.16 1 98.5 194 VAL B C 1
ATOM 3831 O O . VAL B 1 194 ? -6.801 -27.25 -7.449 1 98.5 194 VAL B O 1
ATOM 3834 N N . LYS B 1 195 ? -5.406 -25.578 -8.008 1 98.44 195 LYS B N 1
ATOM 3835 C CA . LYS B 1 195 ? -5.336 -25.922 -9.422 1 98.44 195 LYS B CA 1
ATOM 3836 C C . LYS B 1 195 ? -3.902 -26.25 -9.836 1 98.44 195 LYS B C 1
ATOM 3838 O O . LYS B 1 195 ? -3.084 -25.359 -10.031 1 98.44 195 LYS B O 1
ATOM 3843 N N . LEU B 1 196 ? -3.637 -27.578 -10.016 1 98 196 LEU B N 1
ATOM 3844 C CA . LEU B 1 196 ? -2.332 -28 -10.5 1 98 196 LEU B CA 1
ATOM 3845 C C . LEU B 1 196 ? -2.275 -27.953 -12.023 1 98 196 LEU B C 1
ATOM 3847 O O . LEU B 1 196 ? -3.102 -28.562 -12.703 1 98 196 LEU B O 1
ATOM 3851 N N . GLY B 1 197 ? -1.355 -27.25 -12.594 1 96.5 197 GLY B N 1
ATOM 3852 C CA . GLY B 1 197 ? -1.209 -27.109 -14.031 1 96.5 197 GLY B CA 1
ATOM 3853 C C . GLY B 1 197 ? -0.857 -25.703 -14.461 1 96.5 197 GLY B C 1
ATOM 3854 O O . GLY B 1 197 ? -0.478 -24.859 -13.633 1 96.5 197 GLY B O 1
ATOM 3855 N N . LEU B 1 198 ? -0.973 -25.453 -15.711 1 96.44 198 LEU B N 1
ATOM 3856 C CA . LEU B 1 198 ? -0.721 -24.125 -16.234 1 96.44 198 LEU B CA 1
ATOM 3857 C C . LEU B 1 198 ? -1.826 -23.156 -15.812 1 96.44 198 LEU B C 1
ATOM 3859 O O . LEU B 1 198 ? -3.012 -23.453 -15.977 1 96.44 198 LEU B O 1
ATOM 3863 N N . ALA B 1 199 ? -1.448 -22.016 -15.25 1 97.44 199 ALA B N 1
ATOM 3864 C CA . ALA B 1 199 ? -2.41 -21.047 -14.742 1 97.44 199 ALA B CA 1
ATOM 3865 C C . ALA B 1 199 ? -3.359 -20.594 -15.836 1 97.44 199 ALA B C 1
ATOM 3867 O O . ALA B 1 199 ? -4.555 -20.406 -15.602 1 97.44 199 ALA B O 1
ATOM 3868 N N . ALA B 1 200 ? -2.838 -20.422 -17.047 1 97.62 200 ALA B N 1
ATOM 3869 C CA . ALA B 1 200 ? -3.664 -19.969 -18.156 1 97.62 200 ALA B CA 1
ATOM 3870 C C . ALA B 1 200 ? -4.824 -20.922 -18.406 1 97.62 200 ALA B C 1
ATOM 3872 O O . ALA B 1 200 ? -5.949 -20.5 -18.672 1 97.62 200 ALA B O 1
ATOM 3873 N N . ASP B 1 201 ? -4.551 -22.219 -18.297 1 98.06 201 ASP B N 1
ATOM 3874 C CA . ASP B 1 201 ? -5.594 -23.219 -18.5 1 98.06 201 ASP B CA 1
ATOM 3875 C C . ASP B 1 201 ? -6.66 -23.125 -17.406 1 98.06 201 ASP B C 1
ATOM 3877 O O . ASP B 1 201 ? -7.855 -23.188 -17.703 1 98.06 201 ASP B O 1
ATOM 3881 N N . SER B 1 202 ? -6.203 -22.969 -16.172 1 97.88 202 SER B N 1
ATOM 3882 C CA . SER B 1 202 ? -7.133 -22.844 -15.055 1 97.88 202 SER B CA 1
ATOM 3883 C C . SER B 1 202 ? -8.008 -21.609 -15.195 1 97.88 202 SER B C 1
ATOM 3885 O O . SER B 1 202 ? -9.219 -21.672 -15 1 97.88 202 SER B O 1
ATOM 3887 N N . LEU B 1 203 ? -7.43 -20.484 -15.539 1 98.69 203 LEU B N 1
ATOM 3888 C CA . LEU B 1 203 ? -8.172 -19.234 -15.695 1 98.69 203 LEU B CA 1
ATOM 3889 C C . LEU B 1 203 ? -9.164 -19.344 -16.844 1 98.69 203 LEU B C 1
ATOM 3891 O O . LEU B 1 203 ? -10.305 -18.875 -16.734 1 98.69 203 LEU B O 1
ATOM 3895 N N . GLU B 1 204 ? -8.688 -19.969 -17.953 1 98.44 204 GLU B N 1
ATOM 3896 C CA . GLU B 1 204 ? -9.586 -20.172 -19.078 1 98.44 204 GLU B CA 1
ATOM 3897 C C . GLU B 1 204 ? -10.789 -21.016 -18.688 1 98.44 204 GLU B C 1
ATOM 3899 O O . GLU B 1 204 ? -11.914 -20.719 -19.094 1 98.44 204 GLU B O 1
ATOM 3904 N N . SER B 1 205 ? -10.492 -22.016 -17.969 1 98.38 205 SER B N 1
ATOM 3905 C CA . SER B 1 205 ? -11.57 -22.891 -17.516 1 98.38 205 SER B CA 1
ATOM 3906 C C . SER B 1 205 ? -12.578 -22.109 -16.672 1 98.38 205 SER B C 1
ATOM 3908 O O . SER B 1 205 ? -13.789 -22.297 -16.812 1 98.38 205 SER B O 1
ATOM 3910 N N . LEU B 1 206 ? -12.109 -21.25 -15.742 1 98.62 206 LEU B N 1
ATOM 3911 C CA . LEU B 1 206 ? -13 -20.438 -14.922 1 98.62 206 LEU B CA 1
ATOM 3912 C C . LEU B 1 206 ? -13.859 -19.531 -15.789 1 98.62 206 LEU B C 1
ATOM 3914 O O . LEU B 1 206 ? -15.062 -19.375 -15.539 1 98.62 206 LEU B O 1
ATOM 3918 N N . ILE B 1 207 ? -13.266 -18.953 -16.797 1 98.62 207 ILE B N 1
ATOM 3919 C CA . ILE B 1 207 ? -13.977 -18.078 -17.719 1 98.62 207 ILE B CA 1
ATOM 3920 C C . ILE B 1 207 ? -15.047 -18.859 -18.469 1 98.62 207 ILE B C 1
ATOM 3922 O O . ILE B 1 207 ? -16.203 -18.438 -18.547 1 98.62 207 ILE B O 1
ATOM 3926 N N . MET B 1 208 ? -14.688 -20.016 -19 1 98.25 208 MET B N 1
ATOM 3927 C CA . MET B 1 208 ? -15.594 -20.844 -19.781 1 98.25 208 MET B CA 1
ATOM 3928 C C . MET B 1 208 ? -16.75 -21.359 -18.906 1 98.25 208 MET B C 1
ATOM 3930 O O . MET B 1 208 ? -17.844 -21.609 -19.422 1 98.25 208 MET B O 1
ATOM 3934 N N . ASN B 1 209 ? -16.469 -21.484 -17.656 1 98.06 209 ASN B N 1
ATOM 3935 C CA . ASN B 1 209 ? -17.484 -21.969 -16.734 1 98.06 209 ASN B CA 1
ATOM 3936 C C . ASN B 1 209 ? -18.422 -20.844 -16.297 1 98.06 209 ASN B C 1
ATOM 3938 O O . ASN B 1 209 ? -19.219 -21 -15.383 1 98.06 209 ASN B O 1
ATOM 3942 N N . GLY B 1 210 ? -18.281 -19.625 -16.844 1 98.06 210 GLY B N 1
ATOM 3943 C CA . GLY B 1 210 ? -19.203 -18.531 -16.609 1 98.06 210 GLY B CA 1
ATOM 3944 C C . GLY B 1 210 ? -18.875 -17.734 -15.352 1 98.06 210 GLY B C 1
ATOM 3945 O O . GLY B 1 210 ? -19.766 -17.109 -14.758 1 98.06 210 GLY B O 1
ATOM 3946 N N . GLU B 1 211 ? -17.625 -17.703 -14.922 1 98.38 211 GLU B N 1
ATOM 3947 C CA . GLU B 1 211 ? -17.297 -17.047 -13.664 1 98.38 211 GLU B CA 1
ATOM 3948 C C . GLU B 1 211 ? -16.781 -15.633 -13.898 1 98.38 211 GLU B C 1
ATOM 3950 O O . GLU B 1 211 ? -16.141 -15.039 -13.023 1 98.38 211 GLU B O 1
ATOM 3955 N N . ALA B 1 212 ? -17.078 -15.109 -15.039 1 98.44 212 ALA B N 1
ATOM 3956 C CA . ALA B 1 212 ? -16.672 -13.742 -15.344 1 98.44 212 ALA B CA 1
ATOM 3957 C C . ALA B 1 212 ? -17.234 -12.766 -14.32 1 98.44 212 ALA B C 1
ATOM 3959 O O . ALA B 1 212 ? -18.391 -12.875 -13.914 1 98.44 212 ALA B O 1
ATOM 3960 N N . GLY B 1 213 ? -16.391 -11.859 -13.914 1 98.62 213 GLY B N 1
ATOM 3961 C CA . GLY B 1 213 ? -16.797 -10.781 -13.023 1 98.62 213 GLY B CA 1
ATOM 3962 C C . GLY B 1 213 ? -17.219 -11.281 -11.648 1 98.62 213 GLY B C 1
ATOM 3963 O O . GLY B 1 213 ? -17.969 -10.609 -10.945 1 98.62 213 GLY B O 1
ATOM 3964 N N . SER B 1 214 ? -16.688 -12.461 -11.219 1 98.62 214 SER B N 1
ATOM 3965 C CA . SER B 1 214 ? -17.219 -13.047 -9.992 1 98.62 214 SER B CA 1
ATOM 3966 C C . SER B 1 214 ? -16.156 -13.055 -8.891 1 98.62 214 SER B C 1
ATOM 3968 O O . SER B 1 214 ? -16.422 -13.5 -7.773 1 98.62 214 SER B O 1
ATOM 3970 N N . TYR B 1 215 ? -14.992 -12.602 -9.195 1 98.94 215 TYR B N 1
ATOM 3971 C CA . TYR B 1 215 ? -13.914 -12.602 -8.211 1 98.94 215 TYR B CA 1
ATOM 3972 C C . TYR B 1 215 ? -13.617 -11.18 -7.73 1 98.94 215 TYR B C 1
ATOM 3974 O O . TYR B 1 215 ? -13.781 -10.219 -8.477 1 98.94 215 TYR B O 1
ATOM 3982 N N . ASP B 1 216 ? -13.234 -11.078 -6.488 1 98.94 216 ASP B N 1
ATOM 3983 C CA . ASP B 1 216 ? -12.977 -9.789 -5.859 1 98.94 216 ASP B CA 1
ATOM 3984 C C . ASP B 1 216 ? -11.508 -9.391 -6.008 1 98.94 216 ASP B C 1
ATOM 3986 O O . ASP B 1 216 ? -11.188 -8.203 -6.098 1 98.94 216 ASP B O 1
ATOM 3990 N N . PHE B 1 217 ? -10.664 -10.398 -5.984 1 98.94 217 PHE B N 1
ATOM 3991 C CA . PHE B 1 217 ? -9.242 -10.133 -5.82 1 98.94 217 PHE B CA 1
ATOM 3992 C C . PHE B 1 217 ? -8.414 -11.172 -6.57 1 98.94 217 PHE B C 1
ATOM 3994 O O . PHE B 1 217 ? -8.734 -12.359 -6.562 1 98.94 217 PHE B O 1
ATOM 4001 N N . ALA B 1 218 ? -7.332 -10.711 -7.195 1 98.94 218 ALA B N 1
ATOM 4002 C CA . ALA B 1 218 ? -6.375 -11.602 -7.844 1 98.94 218 ALA B CA 1
ATOM 4003 C C . ALA B 1 218 ? -4.941 -11.133 -7.617 1 98.94 218 ALA B C 1
ATOM 4005 O O . ALA B 1 218 ? -4.684 -9.922 -7.555 1 98.94 218 ALA B O 1
ATOM 4006 N N . PHE B 1 219 ? -4.078 -12.117 -7.445 1 98.88 219 PHE B N 1
ATOM 4007 C CA . PHE B 1 219 ? -2.658 -11.836 -7.27 1 98.88 219 PHE B CA 1
ATOM 4008 C C . PHE B 1 219 ? -1.826 -12.609 -8.289 1 98.88 219 PHE B C 1
ATOM 4010 O O . PHE B 1 219 ? -1.958 -13.828 -8.406 1 98.88 219 PHE B O 1
ATOM 4017 N N . ILE B 1 220 ? -0.977 -11.836 -9.047 1 98.44 220 ILE B N 1
ATOM 4018 C CA . ILE B 1 220 ? -0.112 -12.438 -10.055 1 98.44 220 ILE B CA 1
ATOM 4019 C C . ILE B 1 220 ? 1.332 -12.445 -9.562 1 98.44 220 ILE B C 1
ATOM 4021 O O . ILE B 1 220 ? 1.944 -11.391 -9.391 1 98.44 220 ILE B O 1
ATOM 4025 N N . ASP B 1 221 ? 1.89 -13.508 -9.328 1 94.94 221 ASP B N 1
ATOM 4026 C CA . ASP B 1 221 ? 3.283 -13.75 -8.969 1 94.94 221 ASP B CA 1
ATOM 4027 C C . ASP B 1 221 ? 3.836 -14.969 -9.703 1 94.94 221 ASP B C 1
ATOM 4029 O O . ASP B 1 221 ? 4.141 -15.992 -9.086 1 94.94 221 ASP B O 1
ATOM 4033 N N . ALA B 1 222 ? 3.928 -14.867 -11 1 90.38 222 ALA B N 1
ATOM 4034 C CA . ALA B 1 222 ? 4.262 -16.016 -11.844 1 90.38 222 ALA B CA 1
ATOM 4035 C C . ALA B 1 222 ? 5.262 -15.625 -12.93 1 90.38 222 ALA B C 1
ATOM 4037 O O . ALA B 1 222 ? 6.055 -14.695 -12.75 1 90.38 222 ALA B O 1
ATOM 4038 N N . GLU B 1 223 ? 5.305 -16.469 -13.906 1 84.19 223 GLU B N 1
ATOM 4039 C CA . GLU B 1 223 ? 6.199 -16.266 -15.039 1 84.19 223 GLU B CA 1
ATOM 4040 C C . GLU B 1 223 ? 5.973 -14.891 -15.672 1 84.19 223 GLU B C 1
ATOM 4042 O O . GLU B 1 223 ? 4.871 -14.578 -16.125 1 84.19 223 GLU B O 1
ATOM 4047 N N . LYS B 1 224 ? 7.031 -14.125 -15.758 1 84.75 224 LYS B N 1
ATOM 4048 C CA . LYS B 1 224 ? 6.953 -12.703 -16.094 1 84.75 224 LYS B CA 1
ATOM 4049 C C . LYS B 1 224 ? 6.535 -12.5 -17.547 1 84.75 224 LYS B C 1
ATOM 4051 O O . LYS B 1 224 ? 5.797 -11.57 -17.859 1 84.75 224 LYS B O 1
ATOM 4056 N N . ARG B 1 225 ? 6.859 -13.398 -18.406 1 86.75 225 ARG B N 1
ATOM 4057 C CA . ARG B 1 225 ? 6.531 -13.266 -19.828 1 86.75 225 ARG B CA 1
ATOM 4058 C C . ARG B 1 225 ? 5.039 -13.469 -20.062 1 86.75 225 ARG B C 1
ATOM 4060 O O . ARG B 1 225 ? 4.516 -13.078 -21.109 1 86.75 225 ARG B O 1
ATOM 4067 N N . MET B 1 226 ? 4.379 -14.039 -19.094 1 92.75 226 MET B N 1
ATOM 4068 C CA . MET B 1 226 ? 2.959 -14.344 -19.234 1 92.75 226 MET B CA 1
ATOM 4069 C C . MET B 1 226 ? 2.104 -13.336 -18.469 1 92.75 226 MET B C 1
ATOM 4071 O O . MET B 1 226 ? 0.874 -13.438 -18.469 1 92.75 226 MET B O 1
ATOM 4075 N N . THR B 1 227 ? 2.695 -12.352 -17.906 1 95.31 227 THR B N 1
ATOM 4076 C CA . THR B 1 227 ? 1.996 -11.414 -17.031 1 95.31 227 THR B CA 1
ATOM 4077 C C . THR B 1 227 ? 0.851 -10.734 -17.781 1 95.31 227 THR B C 1
ATOM 4079 O O . THR B 1 227 ? -0.263 -10.633 -17.266 1 95.31 227 THR B O 1
ATOM 4082 N N . GLU B 1 228 ? 1.106 -10.32 -18.969 1 95.75 228 GLU B N 1
ATOM 4083 C CA . GLU B 1 228 ? 0.085 -9.633 -19.75 1 95.75 228 GLU B CA 1
ATOM 4084 C C . GLU B 1 228 ? -1.113 -10.539 -20.016 1 95.75 228 GLU B C 1
ATOM 4086 O O . GLU B 1 228 ? -2.262 -10.109 -19.891 1 95.75 228 GLU B O 1
ATOM 4091 N N . LYS B 1 229 ? -0.814 -11.742 -20.406 1 97.25 229 LYS B N 1
ATOM 4092 C CA . LYS B 1 229 ? -1.883 -12.703 -20.656 1 97.25 229 LYS B CA 1
ATOM 4093 C C . LYS B 1 229 ? -2.703 -12.969 -19.406 1 97.25 229 LYS B C 1
ATOM 4095 O O . LYS B 1 229 ? -3.936 -12.945 -19.438 1 97.25 229 LYS B O 1
ATOM 4100 N N . TYR B 1 230 ? -2.047 -13.227 -18.297 1 98.31 230 TYR B N 1
ATOM 4101 C CA . TYR B 1 230 ? -2.736 -13.438 -17.031 1 98.31 230 TYR B CA 1
ATOM 4102 C C . TYR B 1 230 ? -3.59 -12.227 -16.672 1 98.31 230 TYR B C 1
ATOM 4104 O O . TYR B 1 230 ? -4.738 -12.375 -16.234 1 98.31 230 TYR B O 1
ATOM 4112 N N . PHE B 1 231 ? -3.051 -11.039 -16.859 1 98.69 231 PHE B N 1
ATOM 4113 C CA . PHE B 1 231 ? -3.754 -9.812 -16.516 1 98.69 231 PHE B CA 1
ATOM 4114 C C . PHE B 1 231 ? -5.059 -9.695 -17.297 1 98.69 231 PHE B C 1
ATOM 4116 O O . PHE B 1 231 ? -6.109 -9.414 -16.703 1 98.69 231 PHE B O 1
ATOM 4123 N N . GLU B 1 232 ? -4.992 -9.969 -18.594 1 98.69 232 GLU B N 1
ATOM 4124 C CA . GLU B 1 232 ? -6.18 -9.867 -19.438 1 98.69 232 GLU B CA 1
ATOM 4125 C C . GLU B 1 232 ? -7.238 -10.883 -19.031 1 98.69 232 GLU B C 1
ATOM 4127 O O . GLU B 1 232 ? -8.43 -10.57 -19 1 98.69 232 GLU B O 1
ATOM 4132 N N . MET B 1 233 ? -6.832 -12.078 -18.719 1 98.75 233 MET B N 1
ATOM 4133 C CA . MET B 1 233 ? -7.766 -13.109 -18.281 1 98.75 233 MET B CA 1
ATOM 4134 C C . MET B 1 233 ? -8.375 -12.75 -16.938 1 98.75 233 MET B C 1
ATOM 4136 O O . MET B 1 233 ? -9.578 -12.906 -16.734 1 98.75 233 MET B O 1
ATOM 4140 N N . LEU B 1 234 ? -7.555 -12.227 -16.047 1 98.88 234 LEU B N 1
ATOM 4141 C CA . LEU B 1 234 ? -8.031 -11.859 -14.711 1 98.88 234 LEU B CA 1
ATOM 4142 C C . LEU B 1 234 ? -8.953 -10.648 -14.781 1 98.88 234 LEU B C 1
ATOM 4144 O O . LEU B 1 234 ? -9.898 -10.547 -13.992 1 98.88 234 LEU B O 1
ATOM 4148 N N . LEU B 1 235 ? -8.68 -9.75 -15.727 1 98.81 235 LEU B N 1
ATOM 4149 C CA . LEU B 1 235 ? -9.578 -8.617 -15.906 1 98.81 235 LEU B CA 1
ATOM 4150 C C . LEU B 1 235 ? -10.984 -9.078 -16.25 1 98.81 235 LEU B C 1
ATOM 4152 O O . LEU B 1 235 ? -11.969 -8.422 -15.883 1 98.81 235 LEU B O 1
ATOM 4156 N N . GLN B 1 236 ? -11.07 -10.227 -16.938 1 98.81 236 GLN B N 1
ATOM 4157 C CA . GLN B 1 236 ? -12.383 -10.789 -17.25 1 98.81 236 GLN B CA 1
ATOM 4158 C C . GLN B 1 236 ? -13.023 -11.414 -16 1 98.81 236 GLN B C 1
ATOM 4160 O O . GLN B 1 236 ? -14.242 -11.336 -15.828 1 98.81 236 GLN B O 1
ATOM 4165 N N . LEU B 1 237 ? -12.281 -11.953 -15.172 1 98.94 237 LEU B N 1
ATOM 4166 C CA . LEU B 1 237 ? -12.781 -12.734 -14.047 1 98.94 237 LEU B CA 1
ATOM 4167 C C . LEU B 1 237 ? -13.094 -11.828 -12.859 1 98.94 237 LEU B C 1
ATOM 4169 O O . LEU B 1 237 ? -14.023 -12.102 -12.094 1 98.94 237 LEU B O 1
ATOM 4173 N N . VAL B 1 238 ? -12.32 -10.75 -12.641 1 98.94 238 VAL B N 1
ATOM 4174 C CA . VAL B 1 238 ? -12.461 -9.867 -11.484 1 98.94 238 VAL B CA 1
ATOM 4175 C C . VAL B 1 238 ? -13.609 -8.883 -11.727 1 98.94 238 VAL B C 1
ATOM 4177 O O . VAL B 1 238 ? -13.75 -8.336 -12.82 1 98.94 238 VAL B O 1
ATOM 4180 N N . ARG B 1 239 ? -14.359 -8.625 -10.75 1 98.88 239 ARG B N 1
ATOM 4181 C CA . ARG B 1 239 ? -15.5 -7.723 -10.828 1 98.88 239 ARG B CA 1
ATOM 4182 C C . ARG B 1 239 ? -15.039 -6.27 -10.867 1 98.88 239 ARG B C 1
ATOM 4184 O O . ARG B 1 239 ? -13.914 -5.957 -10.484 1 98.88 239 ARG B O 1
ATOM 4191 N N . ILE B 1 240 ? -15.977 -5.441 -11.305 1 98.62 240 ILE B N 1
ATOM 4192 C CA . ILE B 1 240 ? -15.734 -4.008 -11.188 1 98.62 240 ILE B CA 1
ATOM 4193 C C . ILE B 1 240 ? -15.516 -3.633 -9.727 1 98.62 240 ILE B C 1
ATOM 4195 O O . ILE B 1 240 ? -16.25 -4.094 -8.844 1 98.62 240 ILE B O 1
ATOM 4199 N N . GLY B 1 241 ? -14.508 -2.852 -9.453 1 98.56 241 GLY B N 1
ATOM 4200 C CA . GLY B 1 241 ? -14.164 -2.484 -8.086 1 98.56 241 GLY B CA 1
ATOM 4201 C C . GLY B 1 241 ? -13.219 -3.471 -7.426 1 98.56 241 GLY B C 1
ATOM 4202 O O . GLY B 1 241 ? -12.68 -3.195 -6.352 1 98.56 241 GLY B O 1
ATOM 4203 N N . GLY B 1 242 ? -13.039 -4.648 -8.094 1 98.94 242 GLY B N 1
ATOM 4204 C CA . GLY B 1 242 ? -12.102 -5.645 -7.598 1 98.94 242 GLY B CA 1
ATOM 4205 C C . GLY B 1 242 ? -10.648 -5.289 -7.871 1 98.94 242 GLY B C 1
ATOM 4206 O O . GLY B 1 242 ? -10.367 -4.297 -8.539 1 98.94 242 GLY B O 1
ATOM 4207 N N . LEU B 1 243 ? -9.742 -6.121 -7.32 1 98.94 243 LEU B N 1
ATOM 4208 C CA . LEU B 1 243 ? -8.328 -5.793 -7.395 1 98.94 243 LEU B CA 1
ATOM 4209 C C . LEU B 1 243 ? -7.551 -6.879 -8.133 1 98.94 243 LEU B C 1
ATOM 4211 O O . LEU B 1 243 ? -7.828 -8.07 -7.957 1 98.94 243 LEU B O 1
ATOM 4215 N N . ILE B 1 244 ? -6.613 -6.453 -8.953 1 98.94 244 ILE B N 1
ATOM 4216 C CA . ILE B 1 244 ? -5.547 -7.297 -9.484 1 98.94 244 ILE B CA 1
ATOM 4217 C C . ILE B 1 244 ? -4.191 -6.73 -9.07 1 98.94 244 ILE B C 1
ATOM 4219 O O . ILE B 1 244 ? -3.828 -5.617 -9.461 1 98.94 244 ILE B O 1
ATOM 4223 N N . VAL B 1 245 ? -3.475 -7.48 -8.242 1 98.94 245 VAL B N 1
ATOM 4224 C CA . VAL B 1 245 ? -2.156 -7.055 -7.789 1 98.94 245 VAL B CA 1
ATOM 4225 C C . VAL B 1 245 ? -1.074 -7.832 -8.531 1 98.94 245 VAL B C 1
ATOM 4227 O O . VAL B 1 245 ? -1.157 -9.055 -8.656 1 98.94 245 VAL B O 1
ATOM 4230 N N . ILE B 1 246 ? -0.059 -7.125 -9.062 1 98.56 246 ILE B N 1
ATOM 4231 C CA . ILE B 1 246 ? 1.023 -7.723 -9.844 1 98.56 246 ILE B CA 1
ATOM 4232 C C . ILE B 1 246 ? 2.346 -7.551 -9.102 1 98.56 246 ILE B C 1
ATOM 4234 O O . ILE B 1 246 ? 2.709 -6.434 -8.711 1 98.56 246 ILE B O 1
ATOM 4238 N N . ASP B 1 247 ? 3.029 -8.602 -8.906 1 97.31 247 ASP B N 1
ATOM 4239 C CA . ASP B 1 247 ? 4.316 -8.578 -8.211 1 97.31 247 ASP B CA 1
ATOM 4240 C C . ASP B 1 247 ? 5.465 -8.383 -9.203 1 97.31 247 ASP B C 1
ATOM 4242 O O . ASP B 1 247 ? 5.285 -8.531 -10.414 1 97.31 247 ASP B O 1
ATOM 4246 N N . ASN B 1 248 ? 6.668 -7.969 -8.75 1 96.44 248 ASN B N 1
ATOM 4247 C CA . ASN B 1 248 ? 7.965 -7.887 -9.414 1 96.44 248 ASN B CA 1
ATOM 4248 C C . ASN B 1 248 ? 7.949 -6.867 -10.547 1 96.44 248 ASN B C 1
ATOM 4250 O O . ASN B 1 248 ? 8.555 -7.09 -11.602 1 96.44 248 ASN B O 1
ATOM 4254 N N . VAL B 1 249 ? 7.289 -5.797 -10.375 1 97.75 249 VAL B N 1
ATOM 4255 C CA . VAL B 1 249 ? 7.117 -4.836 -11.461 1 97.75 249 VAL B CA 1
ATOM 4256 C C . VAL B 1 249 ? 8.328 -3.91 -11.523 1 97.75 249 VAL B C 1
ATOM 4258 O O . VAL B 1 249 ? 8.5 -3.174 -12.5 1 97.75 249 VAL B O 1
ATOM 4261 N N . LEU B 1 250 ? 9.133 -3.91 -10.453 1 97.06 250 LEU B N 1
ATOM 4262 C CA . LEU B 1 250 ? 10.336 -3.082 -10.477 1 97.06 250 LEU B CA 1
ATOM 4263 C C . LEU B 1 250 ? 11.562 -3.92 -10.805 1 97.06 250 LEU B C 1
ATOM 4265 O O . LEU B 1 250 ? 12.602 -3.381 -11.195 1 97.06 250 LEU B O 1
ATOM 4269 N N . TRP B 1 251 ? 11.523 -5.168 -10.648 1 95.62 251 TRP B N 1
ATOM 4270 C CA . TRP B 1 251 ? 12.469 -6.164 -11.141 1 95.62 251 TRP B CA 1
ATOM 4271 C C . TRP B 1 251 ? 13.898 -5.82 -10.719 1 95.62 251 TRP B C 1
ATOM 4273 O O . TRP B 1 251 ? 14.789 -5.719 -11.555 1 95.62 251 TRP B O 1
ATOM 4283 N N . HIS B 1 252 ? 14.039 -5.641 -9.391 1 92.81 252 HIS B N 1
ATOM 4284 C CA . HIS B 1 252 ? 15.344 -5.383 -8.789 1 92.81 252 HIS B CA 1
ATOM 4285 C C . HIS B 1 252 ? 15.977 -4.117 -9.359 1 92.81 252 HIS B C 1
ATOM 4287 O O . HIS B 1 252 ? 17.203 -4.016 -9.445 1 92.81 252 HIS B O 1
ATOM 4293 N N . GLY B 1 253 ? 15.133 -3.223 -9.875 1 95 253 GLY B N 1
ATOM 4294 C CA . GLY B 1 253 ? 15.594 -1.941 -10.383 1 95 253 GLY B CA 1
ATOM 4295 C C . GLY B 1 253 ? 16 -1.985 -11.844 1 95 253 GLY B C 1
ATOM 4296 O O . GLY B 1 253 ? 16.266 -0.946 -12.453 1 95 253 GLY B O 1
ATOM 4297 N N . LYS B 1 254 ? 15.984 -3.131 -12.43 1 95.25 254 LYS B N 1
ATOM 4298 C CA . LYS B 1 254 ? 16.438 -3.305 -13.805 1 95.25 254 LYS B CA 1
ATOM 4299 C C . LYS B 1 254 ? 15.562 -2.518 -14.773 1 95.25 254 LYS B C 1
ATOM 4301 O O . LYS B 1 254 ? 16.047 -2.016 -15.789 1 95.25 254 LYS B O 1
ATOM 4306 N N . VAL B 1 255 ? 14.359 -2.367 -14.5 1 96.88 255 VAL B N 1
ATOM 4307 C CA . VAL B 1 255 ? 13.414 -1.715 -15.391 1 96.88 255 VAL B CA 1
ATOM 4308 C C . VAL B 1 255 ? 13.781 -0.242 -15.555 1 96.88 255 VAL B C 1
ATOM 4310 O O . VAL B 1 255 ? 13.406 0.397 -16.531 1 96.88 255 VAL B O 1
ATOM 4313 N N . ALA B 1 256 ? 14.531 0.3 -14.609 1 95.62 256 ALA B N 1
ATOM 4314 C CA . ALA B 1 256 ? 14.867 1.723 -14.625 1 95.62 256 ALA B CA 1
ATOM 4315 C C . ALA B 1 256 ? 16.172 1.97 -15.359 1 95.62 256 ALA B C 1
ATOM 4317 O O . ALA B 1 256 ? 16.562 3.119 -15.594 1 95.62 256 ALA B O 1
ATOM 4318 N N . ASP B 1 257 ? 16.891 0.91 -15.703 1 94.06 257 ASP B N 1
ATOM 4319 C CA . ASP B 1 257 ? 18.172 1.013 -16.375 1 94.06 257 ASP B CA 1
ATOM 4320 C C . ASP B 1 257 ? 18.031 0.82 -17.875 1 94.06 257 ASP B C 1
ATOM 4322 O O . ASP B 1 257 ? 17.812 -0.298 -18.344 1 94.06 257 ASP B O 1
ATOM 4326 N N . PRO B 1 258 ? 18.172 1.867 -18.594 1 93.06 258 PRO B N 1
ATOM 4327 C CA . PRO B 1 258 ? 17.984 1.755 -20.031 1 93.06 258 PRO B CA 1
ATOM 4328 C C . PRO B 1 258 ? 19.016 0.854 -20.703 1 93.06 258 PRO B C 1
ATOM 4330 O O . PRO B 1 258 ? 18.812 0.42 -21.844 1 93.06 258 PRO B O 1
ATOM 4333 N N . LEU B 1 259 ? 20.125 0.526 -19.984 1 94.19 259 LEU B N 1
ATOM 4334 C CA . LEU B 1 259 ? 21.172 -0.297 -20.578 1 94.19 259 LEU B CA 1
ATOM 4335 C C . LEU B 1 259 ? 20.844 -1.779 -20.438 1 94.19 259 LEU B C 1
ATOM 4337 O O . LEU B 1 259 ? 21.5 -2.623 -21.062 1 94.19 259 LEU B O 1
ATOM 4341 N N . VAL B 1 260 ? 19.891 -2.113 -19.578 1 95.06 260 VAL B N 1
ATOM 4342 C CA . VAL B 1 260 ? 19.469 -3.496 -19.422 1 95.06 260 VAL B CA 1
ATOM 4343 C C . VAL B 1 260 ? 18.359 -3.809 -20.422 1 95.06 260 VAL B C 1
ATOM 4345 O O . VAL B 1 260 ? 17.297 -3.178 -20.391 1 95.06 260 VAL B O 1
ATOM 4348 N N . SER B 1 261 ? 18.531 -4.797 -21.312 1 94.38 261 SER B N 1
ATOM 4349 C CA . SER B 1 261 ? 17.562 -5.023 -22.391 1 94.38 261 SER B CA 1
ATOM 4350 C C . SER B 1 261 ? 17.266 -6.508 -22.547 1 94.38 261 SER B C 1
ATOM 4352 O O . SER B 1 261 ? 16.906 -6.957 -23.641 1 94.38 261 SER B O 1
ATOM 4354 N N . ASP B 1 262 ? 17.531 -7.293 -21.469 1 94.88 262 ASP B N 1
ATOM 4355 C CA . ASP B 1 262 ? 17.141 -8.695 -21.578 1 94.88 262 ASP B CA 1
ATOM 4356 C C . ASP B 1 262 ? 15.633 -8.844 -21.75 1 94.88 262 ASP B C 1
ATOM 4358 O O . ASP B 1 262 ? 14.867 -7.953 -21.359 1 94.88 262 ASP B O 1
ATOM 4362 N N . PRO B 1 263 ? 15.133 -9.945 -22.312 1 94.12 263 PRO B N 1
ATOM 4363 C CA . PRO B 1 263 ? 13.734 -10.102 -22.703 1 94.12 263 PRO B CA 1
ATOM 4364 C C . PRO B 1 263 ? 12.773 -9.969 -21.531 1 94.12 263 PRO B C 1
ATOM 4366 O O . PRO B 1 263 ? 11.688 -9.406 -21.672 1 94.12 263 PRO B O 1
ATOM 4369 N N . LYS B 1 264 ? 13.062 -10.469 -20.422 1 94.81 264 LYS B N 1
ATOM 4370 C CA . LYS B 1 264 ? 12.188 -10.367 -19.266 1 94.81 264 LYS B CA 1
ATOM 4371 C C . LYS B 1 264 ? 12.008 -8.914 -18.828 1 94.81 264 LYS B C 1
ATOM 4373 O O . LYS B 1 264 ? 10.891 -8.461 -18.594 1 94.81 264 LYS B O 1
ATOM 4378 N N . THR B 1 265 ? 13.109 -8.219 -18.703 1 96.19 265 THR B N 1
ATOM 4379 C CA . THR B 1 265 ? 13.062 -6.812 -18.328 1 96.19 265 THR B CA 1
ATOM 4380 C C . THR B 1 265 ? 12.227 -6.012 -19.328 1 96.19 265 THR B C 1
ATOM 4382 O O . THR B 1 265 ? 11.391 -5.199 -18.922 1 96.19 265 THR B O 1
ATOM 4385 N N . ILE B 1 266 ? 12.461 -6.262 -20.578 1 96.19 266 ILE B N 1
ATOM 4386 C CA . ILE B 1 266 ? 11.719 -5.566 -21.625 1 96.19 266 ILE B CA 1
ATOM 4387 C C . ILE B 1 266 ? 10.227 -5.875 -21.484 1 96.19 266 ILE B C 1
ATOM 4389 O O . ILE B 1 266 ? 9.391 -4.98 -21.609 1 96.19 266 ILE B O 1
ATOM 4393 N N . SER B 1 267 ? 9.945 -7.105 -21.219 1 95.75 267 SER B N 1
ATOM 4394 C CA . SER B 1 267 ? 8.555 -7.52 -21.062 1 95.75 267 SER B CA 1
ATOM 4395 C C . SER B 1 267 ? 7.879 -6.777 -19.906 1 95.75 267 SER B C 1
ATOM 4397 O O . SER B 1 267 ? 6.754 -6.293 -20.047 1 95.75 267 SER B O 1
ATOM 4399 N N . ILE B 1 268 ? 8.531 -6.66 -18.828 1 97 268 ILE B N 1
ATOM 4400 C CA . ILE B 1 268 ? 7.984 -5.992 -17.656 1 97 268 ILE B CA 1
ATOM 4401 C C . ILE B 1 268 ? 7.828 -4.496 -17.938 1 97 268 ILE B C 1
ATOM 4403 O O . ILE B 1 268 ? 6.805 -3.898 -17.594 1 97 268 ILE B O 1
ATOM 4407 N N . ARG B 1 269 ? 8.797 -3.861 -18.594 1 97.19 269 ARG B N 1
ATOM 4408 C CA . ARG B 1 269 ? 8.711 -2.457 -18.984 1 97.19 269 ARG B CA 1
ATOM 4409 C C . ARG B 1 269 ? 7.492 -2.203 -19.859 1 97.19 269 ARG B C 1
ATOM 4411 O O . ARG B 1 269 ? 6.75 -1.244 -19.641 1 97.19 269 ARG B O 1
ATOM 4418 N N . ASN B 1 270 ? 7.422 -3.057 -20.828 1 96.88 270 ASN B N 1
ATOM 4419 C CA . ASN B 1 270 ? 6.293 -2.918 -21.75 1 96.88 270 ASN B CA 1
ATOM 4420 C C . ASN B 1 270 ? 4.961 -3.068 -21.016 1 96.88 270 ASN B C 1
ATOM 4422 O O . ASN B 1 270 ? 4.02 -2.314 -21.281 1 96.88 270 ASN B O 1
ATOM 4426 N N . PHE B 1 271 ? 4.898 -3.979 -20.156 1 97.75 271 PHE B N 1
ATOM 4427 C CA . PHE B 1 271 ? 3.674 -4.188 -19.406 1 97.75 271 PHE B CA 1
ATOM 4428 C C . PHE B 1 271 ? 3.354 -2.967 -18.547 1 97.75 271 PHE B C 1
ATOM 4430 O O . PHE B 1 271 ? 2.213 -2.5 -18.531 1 97.75 271 PHE B O 1
ATOM 4437 N N . ASN B 1 272 ? 4.352 -2.469 -17.828 1 98.06 272 ASN B N 1
ATOM 4438 C CA . ASN B 1 272 ? 4.168 -1.27 -17.031 1 98.06 272 ASN B CA 1
ATOM 4439 C C . ASN B 1 272 ? 3.648 -0.103 -17.859 1 98.06 272 ASN B C 1
ATOM 4441 O O . ASN B 1 272 ? 2.727 0.602 -17.453 1 98.06 272 ASN B O 1
ATOM 4445 N N . GLN B 1 273 ? 4.254 0.064 -18.984 1 97.38 273 GLN B N 1
ATOM 4446 C CA . GLN B 1 273 ? 3.859 1.155 -19.875 1 97.38 273 GLN B CA 1
ATOM 4447 C C . GLN B 1 273 ? 2.416 0.991 -20.344 1 97.38 273 GLN B C 1
ATOM 4449 O O . GLN B 1 273 ? 1.649 1.956 -20.359 1 97.38 273 GLN B O 1
ATOM 4454 N N . ARG B 1 274 ? 2.043 -0.182 -20.719 1 97.25 274 ARG B N 1
ATOM 4455 C CA . ARG B 1 274 ? 0.678 -0.448 -21.156 1 97.25 274 ARG B CA 1
ATOM 4456 C C . ARG B 1 274 ? -0.318 -0.202 -20.031 1 97.25 274 ARG B C 1
ATOM 4458 O O . ARG B 1 274 ? -1.41 0.32 -20.266 1 97.25 274 ARG B O 1
ATOM 4465 N N . LEU B 1 275 ? 0.064 -0.625 -18.875 1 97.56 275 LEU B N 1
ATOM 4466 C CA . LEU B 1 275 ? -0.801 -0.425 -17.719 1 97.56 275 LEU B CA 1
ATOM 4467 C C . LEU B 1 275 ? -1.047 1.061 -17.469 1 97.56 275 LEU B C 1
ATOM 4469 O O . LEU B 1 275 ? -2.154 1.458 -17.094 1 97.56 275 LEU B O 1
ATOM 4473 N N . MET B 1 276 ? -0.077 1.903 -17.656 1 96.56 276 MET B N 1
ATOM 4474 C CA . MET B 1 276 ? -0.178 3.348 -17.469 1 96.56 276 MET B CA 1
ATOM 4475 C C . MET B 1 276 ? -1.243 3.941 -18.391 1 96.56 276 MET B C 1
ATOM 4477 O O . MET B 1 276 ? -1.895 4.926 -18.031 1 96.56 276 MET B O 1
ATOM 4481 N N . GLU B 1 277 ? -1.455 3.289 -19.453 1 96.5 277 GLU B N 1
ATOM 4482 C CA . GLU B 1 277 ? -2.379 3.818 -20.453 1 96.5 277 GLU B CA 1
ATOM 4483 C C . GLU B 1 277 ? -3.73 3.115 -20.375 1 96.5 277 GLU B C 1
ATOM 4485 O O . GLU B 1 277 ? -4.672 3.496 -21.078 1 96.5 277 GLU B O 1
ATOM 4490 N N . ASP B 1 278 ? -3.84 2.08 -19.594 1 98.25 278 ASP B N 1
ATOM 4491 C CA . ASP B 1 278 ? -5.035 1.244 -19.547 1 98.25 278 ASP B CA 1
ATOM 4492 C C . ASP B 1 278 ? -6.148 1.919 -18.75 1 98.25 278 ASP B C 1
ATOM 4494 O O . ASP B 1 278 ? -6.094 1.97 -17.531 1 98.25 278 ASP B O 1
ATOM 4498 N N . LYS B 1 279 ? -7.242 2.342 -19.344 1 97.69 279 LYS B N 1
ATOM 4499 C CA . LYS B 1 279 ? -8.312 3.096 -18.688 1 97.69 279 LYS B CA 1
ATOM 4500 C C . LYS B 1 279 ? -9.281 2.164 -17.969 1 97.69 279 LYS B C 1
ATOM 4502 O O . LYS B 1 279 ? -10.125 2.617 -17.188 1 97.69 279 LYS B O 1
ATOM 4507 N N . ARG B 1 280 ? -9.117 0.875 -18.156 1 98.44 280 ARG B N 1
ATOM 4508 C CA . ARG B 1 280 ? -10.008 -0.102 -17.531 1 98.44 280 ARG B CA 1
ATOM 4509 C C . ARG B 1 280 ? -9.727 -0.24 -16.047 1 98.44 280 ARG B C 1
ATOM 4511 O O . ARG B 1 280 ? -10.539 -0.795 -15.305 1 98.44 280 ARG B O 1
ATOM 4518 N N . VAL B 1 281 ? -8.516 0.295 -15.633 1 98.69 281 VAL B N 1
ATOM 4519 C CA . VAL B 1 281 ? -8.125 0.136 -14.234 1 98.69 281 VAL B CA 1
ATOM 4520 C C . VAL B 1 281 ? -7.555 1.45 -13.703 1 98.69 281 VAL B C 1
ATOM 4522 O O . VAL B 1 281 ? -7.02 2.256 -14.469 1 98.69 281 VAL B O 1
ATOM 4525 N N . SER B 1 282 ? -7.734 1.728 -12.391 1 98.38 282 SER B N 1
ATOM 4526 C CA . SER B 1 282 ? -6.848 2.617 -11.641 1 98.38 282 SER B CA 1
ATOM 4527 C C . SER B 1 282 ? -5.617 1.871 -11.133 1 98.38 282 SER B C 1
ATOM 4529 O O . SER B 1 282 ? -5.68 0.666 -10.883 1 98.38 282 SER B O 1
ATOM 4531 N N . ILE B 1 283 ? -4.531 2.592 -11.031 1 98.56 283 ILE B N 1
ATOM 4532 C CA . ILE B 1 283 ? -3.322 1.863 -10.672 1 98.56 283 ILE B CA 1
ATOM 4533 C C . ILE B 1 283 ? -2.59 2.6 -9.555 1 98.56 283 ILE B C 1
ATOM 4535 O O . ILE B 1 283 ? -2.725 3.818 -9.414 1 98.56 283 ILE B O 1
ATOM 4539 N N . SER B 1 284 ? -1.826 1.906 -8.734 1 98.69 284 SER B N 1
ATOM 4540 C CA . SER B 1 284 ? -0.861 2.387 -7.754 1 98.69 284 SER B CA 1
ATOM 4541 C C . SER B 1 284 ? 0.347 1.46 -7.664 1 98.69 284 SER B C 1
ATOM 4543 O O . SER B 1 284 ? 0.234 0.33 -7.184 1 98.69 284 SER B O 1
ATOM 4545 N N . MET B 1 285 ? 1.454 1.906 -8.195 1 98.31 285 MET B N 1
ATOM 4546 C CA . MET B 1 285 ? 2.705 1.166 -8.07 1 98.31 285 MET B CA 1
ATOM 4547 C C . MET B 1 285 ? 3.398 1.483 -6.75 1 98.31 285 MET B C 1
ATOM 4549 O O . MET B 1 285 ? 3.643 2.65 -6.438 1 98.31 285 MET B O 1
ATOM 4553 N N . VAL B 1 286 ? 3.695 0.47 -5.941 1 97.56 286 VAL B N 1
ATOM 4554 C CA . VAL B 1 286 ? 4.328 0.667 -4.641 1 97.56 286 VAL B CA 1
ATOM 4555 C C . VAL B 1 286 ? 5.625 -0.136 -4.566 1 97.56 286 VAL B C 1
ATOM 4557 O O . VAL B 1 286 ? 5.668 -1.295 -4.988 1 97.56 286 VAL B O 1
ATOM 4560 N N . PRO B 1 287 ? 6.707 0.464 -4.094 1 96 287 PRO B N 1
ATOM 4561 C CA . PRO B 1 287 ? 8.008 -0.213 -4.047 1 96 287 PRO B CA 1
ATOM 4562 C C . PRO B 1 287 ? 8.156 -1.116 -2.826 1 96 287 PRO B C 1
ATOM 4564 O O . PRO B 1 287 ? 9.125 -0.986 -2.074 1 96 287 PRO B O 1
ATOM 4567 N N . ILE B 1 288 ? 7.328 -2.033 -2.65 1 96.06 288 ILE B N 1
ATOM 4568 C CA . ILE B 1 288 ? 7.383 -3.072 -1.628 1 96.06 288 ILE B CA 1
ATOM 4569 C C . ILE B 1 288 ? 7.797 -4.398 -2.262 1 96.06 288 ILE B C 1
ATOM 4571 O O . ILE B 1 288 ? 7.367 -4.723 -3.373 1 96.06 288 ILE B O 1
ATOM 4575 N N . GLY B 1 289 ? 8.641 -5.16 -1.569 1 94.56 289 GLY B N 1
ATOM 4576 C CA . GLY B 1 289 ? 9.234 -6.312 -2.227 1 94.56 289 GLY B CA 1
ATOM 4577 C C . GLY B 1 289 ? 10.047 -5.941 -3.453 1 94.56 289 GLY B C 1
ATOM 4578 O O . GLY B 1 289 ? 10.945 -5.102 -3.379 1 94.56 289 GLY B O 1
ATOM 4579 N N . ASP B 1 290 ? 9.75 -6.531 -4.574 1 94.94 290 ASP B N 1
ATOM 4580 C CA . ASP B 1 290 ? 10.383 -6.191 -5.844 1 94.94 290 ASP B CA 1
ATOM 4581 C C . ASP B 1 290 ? 9.469 -5.324 -6.703 1 94.94 290 ASP B C 1
ATOM 4583 O O . ASP B 1 290 ? 9.5 -5.406 -7.934 1 94.94 290 ASP B O 1
ATOM 4587 N N . GLY B 1 291 ? 8.539 -4.578 -5.953 1 96.62 291 GLY B N 1
ATOM 4588 C CA . GLY B 1 291 ? 7.566 -3.723 -6.613 1 96.62 291 GLY B CA 1
ATOM 4589 C C . GLY B 1 291 ? 6.246 -4.418 -6.887 1 96.62 291 GLY B C 1
ATOM 4590 O O . GLY B 1 291 ? 6.223 -5.531 -7.414 1 96.62 291 GLY B O 1
ATOM 4591 N N . MET B 1 292 ? 5.164 -3.734 -6.484 1 98.19 292 MET B N 1
ATOM 4592 C CA . MET B 1 292 ? 3.82 -4.234 -6.758 1 98.19 292 MET B CA 1
ATOM 4593 C C . MET B 1 292 ? 2.945 -3.141 -7.363 1 98.19 292 MET B C 1
ATOM 4595 O O . MET B 1 292 ? 3.031 -1.979 -6.961 1 98.19 292 MET B O 1
ATOM 4599 N N . THR B 1 293 ? 2.172 -3.52 -8.305 1 98.75 293 THR B N 1
ATOM 4600 C CA . THR B 1 293 ? 1.141 -2.605 -8.773 1 98.75 293 THR B CA 1
ATOM 4601 C C . THR B 1 293 ? -0.246 -3.094 -8.367 1 98.75 293 THR B C 1
ATOM 4603 O O . THR B 1 293 ? -0.609 -4.242 -8.633 1 98.75 293 THR B O 1
ATOM 4606 N N . ILE B 1 294 ? -0.894 -2.238 -7.645 1 98.88 294 ILE B N 1
ATOM 4607 C CA . ILE B 1 294 ? -2.289 -2.475 -7.289 1 98.88 294 ILE B CA 1
ATOM 4608 C C . ILE B 1 294 ? -3.203 -1.908 -8.375 1 98.88 294 ILE B C 1
ATOM 4610 O O . ILE B 1 294 ? -3.172 -0.708 -8.656 1 98.88 294 ILE B O 1
ATOM 4614 N N . CYS B 1 295 ? -3.984 -2.777 -9.023 1 98.88 295 CYS B N 1
ATOM 4615 C CA . CYS B 1 295 ? -4.941 -2.367 -10.047 1 98.88 295 CYS B CA 1
ATOM 4616 C C . CYS B 1 295 ? -6.371 -2.549 -9.555 1 98.88 295 CYS B C 1
ATOM 4618 O O . CYS B 1 295 ? -6.746 -3.635 -9.102 1 98.88 295 CYS B O 1
ATOM 4620 N N . ARG B 1 296 ? -7.102 -1.519 -9.586 1 98.88 296 ARG B N 1
ATOM 4621 C CA . ARG B 1 296 ? -8.531 -1.591 -9.312 1 98.88 296 ARG B CA 1
ATOM 4622 C C . ARG B 1 296 ? -9.344 -1.47 -10.594 1 98.88 296 ARG B C 1
ATOM 4624 O O . ARG B 1 296 ? -9.227 -0.479 -11.32 1 98.88 296 ARG B O 1
ATOM 4631 N N . LYS B 1 297 ? -10.141 -2.461 -10.836 1 98.81 297 LYS B N 1
ATOM 4632 C CA . LYS B 1 297 ? -10.93 -2.461 -12.062 1 98.81 297 LYS B CA 1
ATOM 4633 C C . LYS B 1 297 ? -12.039 -1.414 -12 1 98.81 297 LYS B C 1
ATOM 4635 O O . LYS B 1 297 ? -12.734 -1.293 -10.984 1 98.81 297 LYS B O 1
ATOM 4640 N N . ARG B 1 298 ? -12.242 -0.691 -13.125 1 97.19 298 ARG B N 1
ATOM 4641 C CA . ARG B 1 298 ? -13.25 0.364 -13.219 1 97.19 298 ARG B CA 1
ATOM 4642 C C . ARG B 1 298 ? -14.484 -0.128 -13.961 1 97.19 298 ARG B C 1
ATOM 4644 O O . ARG B 1 298 ? -14.406 -1.031 -14.789 1 97.19 298 ARG B O 1
#